Protein AF-A0A7R9M203-F1 (afdb_monomer_lite)

Structure (mmCIF, N/CA/C/O backbone):
data_AF-A0A7R9M203-F1
#
_entry.id   AF-A0A7R9M203-F1
#
loop_
_atom_site.group_PDB
_atom_site.id
_atom_site.type_symbol
_atom_site.label_atom_id
_atom_site.label_alt_id
_atom_site.label_comp_id
_atom_site.label_asym_id
_atom_site.label_entity_id
_atom_site.label_seq_id
_atom_site.pdbx_PDB_ins_code
_atom_site.Cartn_x
_atom_site.Cartn_y
_atom_site.Cartn_z
_atom_site.occupancy
_atom_site.B_iso_or_equiv
_atom_site.auth_seq_id
_atom_site.auth_comp_id
_atom_site.auth_asym_id
_atom_site.auth_atom_id
_atom_site.pdbx_PDB_model_num
ATOM 1 N N . ILE A 1 1 ? 17.043 3.754 7.822 1.00 23.72 1 ILE A N 1
ATOM 2 C CA . ILE A 1 1 ? 16.320 5.015 8.114 1.00 23.72 1 ILE A CA 1
ATOM 3 C C . ILE A 1 1 ? 15.146 5.115 7.144 1.00 23.72 1 ILE A C 1
ATOM 5 O O . ILE A 1 1 ? 15.308 4.831 5.965 1.00 23.72 1 ILE A O 1
ATOM 9 N N . LEU A 1 2 ? 13.946 5.385 7.666 1.00 30.62 2 LEU A N 1
ATOM 10 C CA . LEU A 1 2 ? 12.686 5.428 6.916 1.00 30.62 2 LEU A CA 1
ATOM 11 C C . LEU A 1 2 ? 12.660 6.551 5.861 1.00 30.62 2 LEU A C 1
ATOM 13 O O . LEU A 1 2 ? 13.148 7.643 6.131 1.00 30.62 2 LEU A O 1
ATOM 17 N N . ILE A 1 3 ? 11.986 6.314 4.723 1.00 24.67 3 ILE A N 1
ATOM 18 C CA . ILE A 1 3 ? 10.842 7.123 4.240 1.00 24.67 3 ILE A CA 1
ATOM 19 C C . ILE A 1 3 ? 10.083 6.374 3.125 1.00 24.67 3 ILE A C 1
ATOM 21 O O . ILE A 1 3 ? 10.642 5.907 2.134 1.00 24.67 3 ILE A O 1
ATOM 25 N N . SER A 1 4 ? 8.764 6.310 3.309 1.00 27.66 4 SER A N 1
ATOM 26 C CA . SER A 1 4 ? 7.733 5.759 2.428 1.00 27.66 4 SER A CA 1
ATOM 27 C C . SER A 1 4 ? 7.679 6.409 1.034 1.00 27.66 4 SER A C 1
ATOM 29 O O . SER A 1 4 ? 7.673 7.638 0.917 1.00 27.66 4 SER A O 1
ATOM 31 N N . LEU A 1 5 ? 7.484 5.606 -0.018 1.00 26.84 5 LEU A N 1
ATOM 32 C CA . LEU A 1 5 ? 7.068 6.072 -1.346 1.00 26.84 5 LEU A CA 1
ATOM 33 C C . LEU A 1 5 ? 5.585 5.769 -1.583 1.00 26.84 5 LEU A C 1
ATOM 35 O O . LEU A 1 5 ? 5.213 4.678 -2.013 1.00 26.84 5 LEU A O 1
ATOM 39 N N . TYR A 1 6 ? 4.753 6.786 -1.382 1.00 25.62 6 TYR A N 1
ATOM 40 C CA . TYR A 1 6 ? 3.415 6.859 -1.959 1.00 25.62 6 TYR A CA 1
ATOM 41 C C . TYR A 1 6 ? 3.518 6.766 -3.496 1.00 25.62 6 TYR A C 1
ATOM 43 O O . TYR A 1 6 ? 4.025 7.677 -4.157 1.00 25.62 6 TYR A O 1
ATOM 51 N N . LYS A 1 7 ? 3.074 5.643 -4.078 1.00 30.98 7 LYS A N 1
ATOM 52 C CA . LYS A 1 7 ? 2.936 5.455 -5.532 1.00 30.98 7 LYS A CA 1
ATOM 53 C C . LYS A 1 7 ? 1.605 6.053 -5.989 1.00 30.98 7 LYS A C 1
ATOM 55 O O . LYS A 1 7 ? 0.568 5.415 -5.857 1.00 30.98 7 LYS A O 1
ATOM 60 N N . PHE A 1 8 ? 1.635 7.250 -6.567 1.00 25.72 8 PHE A N 1
ATOM 61 C CA . PHE A 1 8 ? 0.515 7.740 -7.372 1.00 25.72 8 PHE A CA 1
ATOM 62 C C . PHE A 1 8 ? 0.547 7.030 -8.733 1.00 25.72 8 PHE A C 1
ATOM 64 O O . PHE A 1 8 ? 1.433 7.283 -9.550 1.00 25.72 8 PHE A O 1
ATOM 71 N N . PHE A 1 9 ? -0.388 6.107 -8.954 1.00 32.38 9 PHE A N 1
ATOM 72 C CA . PHE A 1 9 ? -0.642 5.498 -10.258 1.00 32.38 9 PHE A CA 1
ATOM 73 C C . PHE A 1 9 ? -1.684 6.338 -10.999 1.00 32.38 9 PHE A C 1
ATOM 75 O O . PHE A 1 9 ? -2.758 6.597 -10.465 1.00 32.38 9 PHE A O 1
ATOM 82 N N . ILE A 1 10 ? -1.384 6.745 -12.232 1.00 28.95 10 ILE A N 1
ATOM 83 C CA . ILE A 1 10 ? -2.422 7.147 -13.185 1.00 28.95 10 ILE A CA 1
ATOM 84 C C . ILE A 1 10 ? -2.834 5.853 -13.894 1.00 28.95 10 ILE A C 1
ATOM 86 O O . ILE A 1 10 ? -2.038 5.286 -14.638 1.00 28.95 10 ILE A O 1
ATOM 90 N N . ASP A 1 11 ? -4.028 5.342 -13.588 1.00 37.88 11 ASP A N 1
ATOM 91 C CA . ASP A 1 11 ? -4.618 4.179 -14.264 1.00 37.88 11 ASP A CA 1
ATOM 92 C C . ASP A 1 11 ? -5.010 4.580 -15.703 1.00 37.88 11 ASP A C 1
ATOM 94 O O . ASP A 1 11 ? -5.664 5.604 -15.903 1.00 37.88 11 ASP A O 1
ATOM 98 N N . ILE A 1 12 ? -4.587 3.805 -16.713 1.00 37.72 12 ILE A N 1
ATOM 99 C CA . ILE A 1 12 ? -4.854 4.073 -18.144 1.00 37.72 12 ILE A CA 1
ATOM 100 C C . ILE A 1 12 ? -6.283 3.630 -18.535 1.00 37.72 12 ILE A C 1
ATOM 102 O O . ILE A 1 12 ? -6.764 3.894 -19.640 1.00 37.72 12 ILE A O 1
ATOM 106 N N . LYS A 1 13 ? -7.013 2.962 -17.629 1.00 50.41 13 LYS A N 1
ATOM 107 C CA . LYS A 1 13 ? -8.418 2.589 -17.835 1.00 50.41 13 LYS A CA 1
ATOM 108 C C . LYS A 1 13 ? -9.319 3.827 -17.805 1.00 50.41 13 LYS A C 1
ATOM 110 O O . LYS A 1 13 ? -9.206 4.685 -16.935 1.00 50.41 13 LYS A O 1
ATOM 115 N N . HIS A 1 14 ? -10.273 3.888 -18.738 1.00 73.56 14 HIS A N 1
ATOM 116 C CA . HIS A 1 14 ? -11.258 4.971 -18.801 1.00 73.56 14 HIS A CA 1
ATOM 117 C C . HIS A 1 14 ? -11.980 5.126 -17.451 1.00 73.56 14 HIS A C 1
ATOM 119 O O . HIS A 1 14 ? -12.520 4.146 -16.932 1.00 73.56 14 HIS A O 1
ATOM 125 N N . ALA A 1 15 ? -12.028 6.349 -16.909 1.00 70.88 15 ALA A N 1
ATOM 126 C CA . ALA A 1 15 ? -12.481 6.631 -15.540 1.00 70.88 15 ALA A CA 1
ATOM 127 C C . ALA A 1 15 ? -13.856 6.021 -15.208 1.00 70.88 15 ALA A C 1
ATOM 129 O O . ALA A 1 15 ? -14.053 5.479 -14.127 1.00 70.88 15 ALA A O 1
ATOM 130 N N . VAL A 1 16 ? -14.779 6.022 -16.172 1.00 83.62 16 VAL A N 1
ATOM 131 C CA . VAL A 1 16 ? -16.100 5.373 -16.071 1.00 83.62 16 VAL A CA 1
ATOM 132 C C . VAL A 1 16 ? -16.005 3.881 -15.709 1.00 83.62 16 VAL A C 1
ATOM 134 O O . VAL A 1 16 ? -16.687 3.420 -14.799 1.00 83.62 16 VAL A O 1
ATOM 137 N N . ASN A 1 17 ? -15.134 3.122 -16.378 1.00 84.31 17 ASN A N 1
ATOM 138 C CA . ASN A 1 17 ? -14.970 1.689 -16.116 1.00 84.31 17 ASN A CA 1
ATOM 139 C C . ASN A 1 17 ? -14.269 1.442 -14.777 1.00 84.31 17 ASN A C 1
ATOM 141 O O . ASN A 1 17 ? -14.597 0.481 -14.083 1.00 84.31 17 ASN A O 1
ATOM 145 N N . ALA A 1 18 ? -13.328 2.315 -14.405 1.00 78.69 18 ALA A N 1
ATOM 146 C CA . ALA A 1 18 ? -12.680 2.263 -13.101 1.00 78.69 18 ALA A CA 1
ATOM 147 C C . ALA A 1 18 ? -13.690 2.509 -11.969 1.00 78.69 18 ALA A C 1
ATOM 149 O O . ALA A 1 18 ? -13.715 1.731 -11.023 1.00 78.69 18 ALA A O 1
ATOM 150 N N . LEU A 1 19 ? -14.574 3.506 -12.102 1.00 81.06 19 LEU A N 1
ATOM 151 C CA . LEU A 1 19 ? -15.639 3.785 -11.131 1.00 81.06 19 LEU A CA 1
ATOM 152 C C . LEU A 1 19 ? -16.568 2.581 -10.936 1.00 81.06 19 LEU A C 1
ATOM 154 O O . LEU A 1 19 ? -16.826 2.187 -9.802 1.00 81.06 19 LEU A O 1
ATOM 158 N N . ILE A 1 20 ? -17.021 1.954 -12.027 1.00 90.00 20 ILE A N 1
ATOM 159 C CA . ILE A 1 20 ? -17.878 0.760 -11.955 1.00 90.00 20 ILE A CA 1
ATOM 160 C C . ILE A 1 20 ? -17.141 -0.381 -11.256 1.00 90.00 20 ILE A C 1
ATOM 162 O O . ILE A 1 20 ? -17.664 -0.961 -10.306 1.00 90.00 20 ILE A O 1
ATOM 166 N N . ARG A 1 21 ? -15.919 -0.687 -11.704 1.00 90.81 21 ARG A N 1
ATOM 167 C CA . ARG A 1 21 ? -15.104 -1.772 -11.155 1.00 90.81 21 ARG A CA 1
ATOM 168 C C . ARG A 1 21 ? -14.856 -1.585 -9.660 1.00 90.81 21 ARG A C 1
ATOM 170 O O . ARG A 1 21 ? -15.206 -2.469 -8.889 1.00 90.81 21 ARG A O 1
ATOM 177 N N . LEU A 1 22 ? -14.329 -0.427 -9.266 1.00 77.88 22 LEU A N 1
ATOM 178 C CA . LEU A 1 22 ? -14.009 -0.128 -7.872 1.00 77.88 22 LEU A CA 1
ATOM 179 C C . LEU A 1 22 ? -15.266 -0.167 -6.999 1.00 77.88 22 LEU A C 1
ATOM 181 O O . LEU A 1 22 ? -15.237 -0.781 -5.940 1.00 77.88 22 LEU A O 1
ATOM 185 N N . SER A 1 23 ? -16.393 0.387 -7.468 1.00 85.50 23 SER A N 1
ATOM 186 C CA . SER A 1 23 ? -17.657 0.309 -6.719 1.00 85.50 23 SER A CA 1
ATOM 187 C C . SER A 1 23 ? -18.109 -1.137 -6.470 1.00 85.50 23 SER A C 1
ATOM 189 O O . SER A 1 23 ? -18.656 -1.437 -5.416 1.00 85.50 23 SER A O 1
ATOM 191 N N . ARG A 1 24 ? -17.859 -2.060 -7.409 1.00 89.12 24 ARG A N 1
ATOM 192 C CA . ARG A 1 24 ? -18.205 -3.482 -7.255 1.00 89.12 24 ARG A CA 1
ATOM 193 C C . ARG A 1 24 ? -17.231 -4.239 -6.362 1.00 89.12 24 ARG A C 1
ATOM 195 O O . ARG A 1 24 ? -17.665 -5.122 -5.633 1.00 89.12 24 ARG A O 1
ATOM 202 N N . GLU A 1 25 ? -15.941 -3.932 -6.471 1.00 86.38 25 GLU A N 1
ATOM 203 C CA . GLU A 1 25 ? -14.878 -4.545 -5.665 1.00 86.38 25 GLU A CA 1
ATOM 204 C C . GLU A 1 25 ? -14.985 -4.117 -4.192 1.00 86.38 25 GLU A C 1
ATOM 206 O O . GLU A 1 25 ? -14.720 -4.919 -3.300 1.00 86.38 25 GLU A O 1
ATOM 211 N N . HIS A 1 26 ? -15.443 -2.885 -3.939 1.00 79.56 26 HIS A N 1
ATOM 212 C CA . HIS A 1 26 ? -15.510 -2.280 -2.607 1.00 79.56 26 HIS A CA 1
ATOM 213 C C . HIS A 1 26 ? -16.897 -1.672 -2.319 1.00 79.56 26 HIS A C 1
ATOM 215 O O . HIS A 1 26 ? -17.033 -0.450 -2.162 1.00 79.56 26 HIS A O 1
ATOM 221 N N . PRO A 1 27 ? -17.960 -2.495 -2.265 1.00 87.50 27 PRO A N 1
ATOM 222 C CA . PRO A 1 27 ? -19.310 -1.998 -2.050 1.00 87.50 27 PRO A CA 1
ATOM 223 C C . PRO A 1 27 ? -19.429 -1.336 -0.672 1.00 87.50 27 PRO A C 1
ATOM 225 O O . PRO A 1 27 ? -19.021 -1.893 0.344 1.00 87.50 27 PRO A O 1
ATOM 228 N N . LYS A 1 28 ? -20.019 -0.140 -0.655 1.00 85.38 28 LYS A N 1
ATOM 229 C CA . LYS A 1 28 ? -20.232 0.744 0.501 1.00 85.38 28 LYS A CA 1
ATOM 230 C C . LYS A 1 28 ? -18.959 1.178 1.241 1.00 85.38 28 LYS A C 1
ATOM 232 O O . LYS A 1 28 ? -19.062 1.634 2.370 1.00 85.38 28 LYS A O 1
ATOM 237 N N . GLN A 1 29 ? -17.793 1.097 0.598 1.00 73.50 29 GLN A N 1
ATOM 238 C CA . GLN A 1 29 ? -16.505 1.533 1.168 1.00 73.50 29 GLN A CA 1
ATOM 239 C C . GLN A 1 29 ? -15.868 2.702 0.400 1.00 73.50 29 GLN A C 1
ATOM 241 O O . GLN A 1 29 ? -14.793 3.173 0.759 1.00 73.50 29 GLN A O 1
ATOM 246 N N . ILE A 1 30 ? -16.487 3.146 -0.700 1.00 75.75 30 ILE A N 1
ATOM 247 C CA . ILE A 1 30 ? -15.946 4.215 -1.543 1.00 75.75 30 ILE A CA 1
ATOM 248 C C . ILE A 1 30 ? -16.775 5.481 -1.372 1.00 75.75 30 ILE A C 1
ATOM 250 O O . ILE A 1 30 ? -17.914 5.558 -1.845 1.00 75.75 30 ILE A O 1
ATOM 254 N N . THR A 1 31 ? -16.146 6.496 -0.787 1.00 78.00 31 THR A N 1
ATOM 255 C CA . THR A 1 31 ? -16.559 7.893 -0.905 1.00 78.00 31 THR A CA 1
ATOM 256 C C . THR A 1 31 ? -15.978 8.494 -2.186 1.00 78.00 31 THR A C 1
ATOM 258 O O . THR A 1 31 ? -14.766 8.475 -2.407 1.00 78.00 31 THR A O 1
ATOM 261 N N . LEU A 1 32 ? -16.838 9.028 -3.056 1.00 79.06 32 LEU A N 1
ATOM 262 C CA . LEU A 1 32 ? -16.419 9.598 -4.336 1.00 79.06 32 LEU A CA 1
ATOM 263 C C . LEU A 1 32 ? -16.393 11.130 -4.292 1.00 79.06 32 LEU A C 1
ATOM 265 O O . LEU A 1 32 ? -17.433 11.760 -4.108 1.00 79.06 32 LEU A O 1
ATOM 269 N N . PHE A 1 33 ? -15.222 11.720 -4.553 1.00 75.62 33 PHE A N 1
ATOM 270 C CA . PHE A 1 33 ? -15.071 13.162 -4.756 1.00 75.62 33 PHE A CA 1
ATOM 271 C C . PHE A 1 33 ? -15.220 13.539 -6.225 1.00 75.62 33 PHE A C 1
ATOM 273 O O . PHE A 1 33 ? -14.408 13.153 -7.069 1.00 75.62 33 PHE A O 1
ATOM 280 N N . ALA A 1 34 ? -16.224 14.350 -6.529 1.00 81.62 34 ALA A N 1
ATOM 281 C CA . ALA A 1 34 ? -16.427 14.902 -7.856 1.00 81.62 34 ALA A CA 1
ATOM 282 C C . ALA A 1 34 ? -16.017 16.382 -7.887 1.00 81.62 34 ALA A C 1
ATOM 284 O O . ALA A 1 34 ? -16.813 17.275 -7.605 1.00 81.62 34 ALA A O 1
ATOM 285 N N . LEU A 1 35 ? -14.742 16.618 -8.210 1.00 78.06 35 LEU A N 1
ATOM 286 C CA . LEU A 1 35 ? -14.141 17.960 -8.305 1.00 78.06 35 LEU A CA 1
ATOM 287 C C . LEU A 1 35 ? -14.354 18.615 -9.683 1.00 78.06 35 LEU A C 1
ATOM 289 O O . LEU A 1 35 ? -14.129 19.807 -9.846 1.00 78.06 35 LEU A O 1
ATOM 293 N N . GLY A 1 36 ? -14.793 17.832 -10.672 1.00 76.12 36 GLY A N 1
ATOM 294 C CA . GLY A 1 36 ? -15.124 18.286 -12.023 1.00 76.12 36 GLY A CA 1
ATOM 295 C C . GLY A 1 36 ? -16.567 17.941 -12.416 1.00 76.12 36 GLY A C 1
ATOM 296 O O . GLY A 1 36 ? -17.318 17.411 -11.591 1.00 76.12 36 GLY A O 1
ATOM 297 N N . PRO A 1 37 ? -16.960 18.175 -13.683 1.00 82.88 37 PRO A N 1
ATOM 298 C CA . PRO A 1 37 ? -18.304 17.863 -14.169 1.00 82.88 37 PRO A CA 1
ATOM 299 C C . PRO A 1 37 ? -18.693 16.397 -13.931 1.00 82.88 37 PRO A C 1
ATOM 301 O O . PRO A 1 37 ? -17.876 15.483 -14.079 1.00 82.88 37 PRO A O 1
ATOM 304 N N . LEU A 1 38 ? -19.967 16.148 -13.606 1.00 89.19 38 LEU A N 1
ATOM 305 C CA . LEU A 1 38 ? -20.453 14.823 -13.182 1.00 89.19 38 LEU A CA 1
ATOM 306 C C . LEU A 1 38 ? -20.591 13.799 -14.329 1.00 89.19 38 LEU A C 1
ATOM 308 O O . LEU A 1 38 ? -21.126 12.707 -14.124 1.00 89.19 38 LEU A O 1
ATOM 312 N N . THR A 1 39 ? -20.089 14.113 -15.526 1.00 88.12 39 THR A N 1
ATOM 313 C CA . THR A 1 39 ? -20.202 13.313 -16.756 1.00 88.12 39 THR A CA 1
ATOM 314 C C . THR A 1 39 ? -19.769 11.861 -16.559 1.00 88.12 39 THR A C 1
ATOM 316 O O . THR A 1 39 ? -20.500 10.938 -16.916 1.00 88.12 39 THR A O 1
ATOM 319 N N . ASN A 1 40 ? -18.609 11.631 -15.933 1.00 88.75 40 ASN A N 1
ATOM 320 C CA . ASN A 1 40 ? -18.103 10.274 -15.698 1.00 88.75 40 ASN A CA 1
ATOM 321 C C . ASN A 1 40 ? -19.020 9.460 -14.773 1.00 88.75 40 ASN A C 1
ATOM 323 O O . ASN A 1 40 ? -19.171 8.257 -14.966 1.00 88.75 40 ASN A O 1
ATOM 327 N N . ILE A 1 41 ? -19.654 10.109 -13.795 1.00 93.12 41 ILE A N 1
ATOM 328 C CA . ILE A 1 41 ? -20.543 9.458 -12.825 1.00 93.12 41 ILE A CA 1
ATOM 329 C C . ILE A 1 41 ? -21.881 9.128 -13.484 1.00 93.12 41 ILE A C 1
ATOM 331 O O . ILE A 1 41 ? -22.381 8.015 -13.339 1.00 93.12 41 ILE A O 1
ATOM 335 N N . ALA A 1 42 ? -22.431 10.059 -14.268 1.00 91.50 42 ALA A N 1
ATOM 336 C CA . ALA A 1 42 ? -23.654 9.831 -15.031 1.00 91.50 42 ALA A CA 1
ATOM 337 C C . ALA A 1 42 ? -23.490 8.683 -16.042 1.00 91.50 42 ALA A C 1
ATOM 339 O O . ALA A 1 42 ? -24.347 7.802 -16.123 1.00 91.50 42 ALA A O 1
ATOM 340 N N . LEU A 1 43 ? -22.366 8.647 -16.767 1.00 88.62 43 LEU A N 1
ATOM 341 C CA . LEU A 1 43 ? -22.045 7.559 -17.694 1.00 88.62 43 LEU A CA 1
ATOM 342 C C . LEU A 1 43 ? -21.829 6.228 -16.965 1.00 88.62 43 LEU A C 1
ATOM 344 O O . LEU A 1 43 ? -22.328 5.201 -17.421 1.00 88.62 43 LEU A O 1
ATOM 348 N N . ALA A 1 44 ? -21.136 6.237 -15.822 1.00 93.25 44 ALA A N 1
ATOM 349 C CA . ALA A 1 44 ? -20.927 5.035 -15.017 1.00 93.25 44 ALA A CA 1
ATOM 350 C C . ALA A 1 44 ? -22.251 4.461 -14.508 1.00 93.25 44 ALA A C 1
ATOM 352 O O . ALA A 1 44 ? -22.462 3.257 -14.610 1.00 93.25 44 ALA A O 1
ATOM 353 N N . TYR A 1 45 ? -23.174 5.313 -14.057 1.00 93.19 45 TYR A N 1
ATOM 354 C CA . TYR A 1 45 ? -24.513 4.888 -13.656 1.00 93.19 45 TYR A CA 1
ATOM 355 C C . TYR A 1 45 ? -25.333 4.337 -14.831 1.00 93.19 45 TYR A C 1
ATOM 357 O O . TYR A 1 45 ? -26.087 3.379 -14.677 1.00 93.19 45 TYR A O 1
ATOM 365 N N . HIS A 1 46 ? -25.189 4.918 -16.023 1.00 91.94 46 HIS A N 1
ATOM 366 C CA . HIS A 1 46 ? -25.897 4.430 -17.205 1.00 91.94 46 HIS A CA 1
ATOM 367 C C . HIS A 1 46 ? -25.413 3.039 -17.642 1.00 91.94 46 HIS A C 1
ATOM 369 O O . HIS A 1 46 ? -26.212 2.220 -18.095 1.00 91.94 46 HIS A O 1
ATOM 375 N N . LEU A 1 47 ? -24.114 2.767 -17.490 1.00 91.56 47 LEU A N 1
ATOM 376 C CA . LEU A 1 47 ? -23.520 1.458 -17.763 1.00 91.56 47 LEU A CA 1
ATOM 377 C C . LEU A 1 47 ? -23.742 0.453 -16.620 1.00 91.56 47 LEU A C 1
ATOM 379 O O . LEU A 1 47 ? -23.827 -0.747 -16.876 1.00 91.56 47 LEU A O 1
ATOM 383 N N . ASP A 1 48 ? -23.856 0.926 -15.378 1.00 94.19 48 ASP A N 1
ATOM 384 C CA . ASP A 1 48 ? -24.176 0.120 -14.202 1.00 94.19 48 ASP A CA 1
ATOM 385 C C . ASP A 1 48 ? -25.113 0.863 -13.238 1.00 94.19 48 ASP A C 1
ATOM 387 O O . ASP A 1 48 ? -24.697 1.690 -12.421 1.00 94.19 48 ASP A O 1
ATOM 391 N N . ASN A 1 49 ? -26.397 0.502 -13.276 1.00 91.94 49 ASN A N 1
ATOM 392 C CA . ASN A 1 49 ? -27.424 1.120 -12.438 1.00 91.94 49 ASN A CA 1
ATOM 393 C C . ASN A 1 49 ? -27.289 0.808 -10.934 1.00 91.94 49 ASN A C 1
ATOM 395 O O . ASN A 1 49 ? -28.034 1.385 -10.133 1.00 91.94 49 ASN A O 1
ATOM 399 N N . LYS A 1 50 ? -26.349 -0.071 -10.548 1.00 92.81 50 LYS A N 1
ATOM 400 C CA . LYS A 1 50 ? -25.988 -0.349 -9.153 1.00 92.81 50 LYS A CA 1
ATOM 401 C C . LYS A 1 50 ? -24.888 0.561 -8.612 1.00 92.81 50 LYS A C 1
ATOM 403 O O . LYS A 1 50 ? -24.575 0.463 -7.431 1.00 92.81 50 LYS A O 1
ATOM 408 N N . LEU A 1 51 ? -24.319 1.460 -9.423 1.00 93.88 51 LEU A N 1
ATOM 409 C CA . LEU A 1 51 ? -23.228 2.344 -8.993 1.00 93.88 51 LEU A CA 1
ATOM 410 C C . LEU A 1 51 ? -23.542 3.049 -7.663 1.00 93.88 51 LEU A C 1
ATOM 412 O O . LEU A 1 51 ? -22.761 2.966 -6.724 1.00 93.88 51 LEU A O 1
ATOM 416 N N . PHE A 1 52 ? -24.704 3.697 -7.550 1.00 94.38 52 PHE A N 1
ATOM 417 C CA . PHE A 1 52 ? -25.082 4.410 -6.322 1.00 94.38 52 PHE A CA 1
ATOM 418 C C . PHE A 1 52 ? -25.432 3.472 -5.164 1.00 94.38 52 PHE A C 1
ATOM 420 O O . PHE A 1 52 ? -25.216 3.822 -4.008 1.00 94.38 52 PHE A O 1
ATOM 427 N N . ASP A 1 53 ? -25.920 2.266 -5.454 1.00 93.44 53 ASP A N 1
ATOM 428 C CA . ASP A 1 53 ? -26.135 1.247 -4.425 1.00 93.44 53 ASP A CA 1
ATOM 429 C C . ASP A 1 53 ? -24.796 0.788 -3.825 1.00 93.44 53 ASP A C 1
ATOM 431 O O . ASP A 1 53 ? -24.735 0.432 -2.654 1.00 93.44 53 ASP A O 1
ATOM 435 N N . ASN A 1 54 ? -23.712 0.872 -4.595 1.00 91.38 54 ASN A N 1
ATOM 436 C CA . ASN A 1 54 ? -22.379 0.446 -4.193 1.00 91.38 54 ASN A CA 1
ATOM 437 C C . ASN A 1 54 ? -21.504 1.562 -3.603 1.00 91.38 54 ASN A C 1
ATOM 439 O O . ASN A 1 54 ? -20.531 1.256 -2.927 1.00 91.38 54 ASN A O 1
ATOM 443 N N . LEU A 1 55 ? -21.796 2.839 -3.844 1.00 85.00 55 LEU A N 1
ATOM 444 C CA . LEU A 1 55 ? -21.021 3.935 -3.252 1.00 85.00 55 LEU A CA 1
ATOM 445 C C . LEU A 1 55 ? -21.455 4.196 -1.803 1.00 85.00 55 LEU A C 1
ATOM 447 O O . LEU A 1 55 ? -22.633 4.060 -1.458 1.00 85.00 55 LEU A O 1
ATOM 451 N N . GLU A 1 56 ? -20.489 4.550 -0.957 1.00 83.62 56 GLU A N 1
ATOM 452 C CA . GLU A 1 56 ? -20.734 4.949 0.431 1.00 83.62 56 GLU A CA 1
ATOM 453 C C . GLU A 1 56 ? -21.419 6.316 0.481 1.00 83.62 56 GLU A C 1
ATOM 455 O O . GLU A 1 56 ? -22.472 6.443 1.095 1.00 83.62 56 GLU A O 1
ATOM 460 N N . GLN A 1 57 ? -20.841 7.306 -0.207 1.00 82.38 57 GLN A N 1
ATOM 461 C CA . GLN A 1 57 ? -21.361 8.664 -0.374 1.00 82.38 57 GLN A CA 1
ATOM 462 C C . GLN A 1 57 ? -20.687 9.354 -1.571 1.00 82.38 57 GLN A C 1
ATOM 464 O O . GLN A 1 57 ? -19.659 8.898 -2.087 1.00 82.38 57 GLN A O 1
ATOM 469 N N . ILE A 1 58 ? -21.251 10.478 -2.010 1.00 83.44 58 ILE A N 1
ATOM 470 C CA . ILE A 1 58 ? -20.649 11.352 -3.019 1.00 83.44 58 ILE A CA 1
ATOM 471 C C . ILE A 1 58 ? -20.547 12.767 -2.455 1.00 83.44 58 ILE A C 1
ATOM 473 O O . ILE A 1 58 ? -21.545 13.344 -2.022 1.00 83.44 58 ILE A O 1
ATOM 477 N N . VAL A 1 59 ? -19.348 13.340 -2.527 1.00 79.75 59 VAL A N 1
ATOM 478 C CA . VAL A 1 59 ? -19.092 14.757 -2.249 1.00 79.75 59 VAL A CA 1
ATOM 479 C C . VAL A 1 59 ? -18.738 15.421 -3.569 1.00 79.75 59 VAL A C 1
ATOM 481 O O . VAL A 1 59 ? -17.814 14.981 -4.254 1.00 79.75 59 VAL A O 1
ATOM 484 N N . PHE A 1 60 ? -19.464 16.461 -3.966 1.00 80.12 60 PHE A N 1
ATOM 485 C CA . PHE A 1 60 ? -19.199 17.143 -5.230 1.00 80.12 60 PHE A CA 1
ATOM 486 C C . PHE A 1 60 ? -19.060 18.650 -5.053 1.00 80.12 60 PHE A C 1
ATOM 488 O O . PHE A 1 60 ? -19.788 19.270 -4.278 1.00 80.12 60 PHE A O 1
ATOM 495 N N . MET A 1 61 ? -18.131 19.230 -5.809 1.00 81.88 61 MET A N 1
ATOM 496 C CA . MET A 1 61 ? -17.960 20.672 -5.909 1.00 81.88 61 MET A CA 1
ATOM 497 C C . MET A 1 61 ? -18.909 21.198 -6.982 1.00 81.88 61 MET A C 1
ATOM 499 O O . MET A 1 61 ? -18.728 20.897 -8.167 1.00 81.88 61 MET A O 1
ATOM 503 N N . GLY A 1 62 ? -19.922 21.962 -6.580 1.00 77.88 62 GLY A N 1
ATOM 504 C CA . GLY A 1 62 ? -20.824 22.571 -7.545 1.00 77.88 62 GLY A CA 1
ATOM 505 C C . GLY A 1 62 ? -22.102 23.173 -6.977 1.00 77.88 62 GLY A C 1
ATOM 506 O O . GLY A 1 62 ? -22.618 22.772 -5.934 1.00 77.88 62 GLY A O 1
ATOM 507 N N . GLY A 1 63 ? -22.643 24.115 -7.746 1.00 79.12 63 GLY A N 1
ATOM 508 C CA . GLY A 1 63 ? -23.878 24.834 -7.447 1.00 79.12 63 GLY A CA 1
ATOM 509 C C . GLY A 1 63 ? -23.680 26.139 -6.683 1.00 79.12 63 GLY A C 1
ATOM 510 O O . GLY A 1 63 ? -22.593 26.449 -6.196 1.00 79.12 63 GLY A O 1
ATOM 511 N N . THR A 1 64 ? -24.769 26.902 -6.615 1.00 77.44 64 THR A N 1
ATOM 512 C CA . THR A 1 64 ? -24.861 28.193 -5.927 1.00 77.44 64 THR A CA 1
ATOM 513 C C . THR A 1 64 ? -26.150 28.227 -5.110 1.00 77.44 64 THR A C 1
ATOM 515 O O . THR A 1 64 ? -27.221 27.921 -5.635 1.00 77.44 64 THR A O 1
ATOM 518 N N . LEU A 1 65 ? -26.065 28.574 -3.832 1.00 70.88 65 LEU A N 1
ATOM 519 C CA . LEU A 1 65 ? -27.209 28.722 -2.934 1.00 70.88 65 LEU A CA 1
ATOM 520 C C . LEU A 1 65 ? -27.795 30.137 -2.975 1.00 70.88 65 LEU A C 1
ATOM 522 O O . LEU A 1 65 ? -28.982 30.289 -3.256 1.00 70.88 65 LEU A O 1
ATOM 526 N N . ASP A 1 66 ? -27.006 31.161 -2.655 1.00 63.91 66 ASP A N 1
ATOM 527 C CA . ASP A 1 66 ? -27.470 32.534 -2.373 1.00 63.91 66 ASP A CA 1
ATOM 528 C C . ASP A 1 66 ? -26.689 33.610 -3.145 1.00 63.91 66 ASP A C 1
ATOM 530 O O . ASP A 1 66 ? -26.947 34.806 -2.977 1.00 63.91 66 ASP A O 1
ATOM 534 N N . PHE A 1 67 ? -25.743 33.205 -3.995 1.00 58.12 67 PHE A N 1
ATOM 535 C CA . PHE A 1 67 ? -24.805 34.108 -4.652 1.00 58.12 67 PHE A CA 1
ATOM 536 C C . PHE A 1 67 ? -24.721 33.899 -6.167 1.00 58.12 67 PHE A C 1
ATOM 538 O O . PHE A 1 67 ? -25.437 33.086 -6.750 1.00 58.12 67 PHE A O 1
ATOM 545 N N . ASN A 1 68 ? -23.857 34.685 -6.814 1.00 69.19 68 ASN A N 1
ATOM 546 C CA . ASN A 1 68 ? -23.657 34.618 -8.256 1.00 69.19 68 ASN A CA 1
ATOM 547 C C . ASN A 1 68 ? -22.829 33.389 -8.646 1.00 69.19 68 ASN A C 1
ATOM 549 O O . ASN A 1 68 ? -21.825 33.076 -8.008 1.00 69.19 68 ASN A O 1
ATOM 553 N N . GLY A 1 69 ? -23.200 32.758 -9.757 1.00 70.75 69 GLY A N 1
ATOM 554 C CA . GLY A 1 69 ? -22.345 31.781 -10.423 1.00 70.75 69 GLY A CA 1
ATOM 555 C C . GLY A 1 69 ? -21.041 32.389 -10.955 1.00 70.75 69 GLY A C 1
ATOM 556 O O . GLY A 1 69 ? -20.939 33.592 -11.207 1.00 70.75 69 GLY A O 1
ATOM 557 N N . ASN A 1 70 ? -20.029 31.541 -11.154 1.00 76.38 70 ASN A N 1
ATOM 558 C CA . ASN A 1 70 ? -18.735 31.935 -11.725 1.00 76.38 70 ASN A CA 1
ATOM 559 C C . ASN A 1 70 ? -18.688 31.869 -13.262 1.00 76.38 70 ASN A C 1
ATOM 561 O O . ASN A 1 70 ? -17.747 32.402 -13.851 1.00 76.38 70 ASN A O 1
ATOM 565 N N . MET A 1 71 ? -19.678 31.249 -13.916 1.00 76.31 71 MET A N 1
ATOM 566 C CA . MET A 1 71 ? -19.811 31.243 -15.382 1.00 76.31 71 MET A CA 1
ATOM 567 C C . MET A 1 71 ? -20.786 32.306 -15.889 1.00 76.31 71 MET A C 1
ATOM 569 O O . MET A 1 71 ? -20.510 32.999 -16.867 1.00 76.31 71 MET A O 1
ATOM 573 N N . ASP A 1 72 ? -21.928 32.432 -15.224 1.00 71.62 72 ASP A N 1
ATOM 574 C CA . ASP A 1 72 ? -22.932 33.473 -15.435 1.00 71.62 72 ASP A CA 1
ATOM 575 C C . ASP A 1 72 ? -23.731 33.661 -14.122 1.00 71.62 72 ASP A C 1
ATOM 577 O O . ASP A 1 72 ? -23.395 33.002 -13.136 1.00 71.62 72 ASP A O 1
ATOM 581 N N . PRO A 1 73 ? -24.745 34.548 -14.040 1.00 72.94 73 PRO A N 1
ATOM 582 C CA . PRO A 1 73 ? -25.345 34.936 -12.762 1.00 72.94 73 PRO A CA 1
ATOM 583 C C . PRO A 1 73 ? -25.831 33.797 -11.860 1.00 72.94 73 PRO A C 1
ATOM 585 O O . PRO A 1 73 ? -25.900 34.009 -10.657 1.00 72.94 73 PRO A O 1
ATOM 588 N N . VAL A 1 74 ? -26.162 32.616 -12.396 1.00 72.00 74 VAL A N 1
ATOM 589 C CA . VAL A 1 74 ? -26.737 31.506 -11.606 1.00 72.00 74 VAL A CA 1
ATOM 590 C C . VAL A 1 74 ? -25.997 30.176 -11.770 1.00 72.00 74 VAL A C 1
ATOM 592 O O . VAL A 1 74 ? -26.418 29.163 -11.215 1.00 72.00 74 VAL A O 1
ATOM 595 N N . LYS A 1 75 ? -24.923 30.137 -12.568 1.00 77.44 75 LYS A N 1
ATOM 596 C CA . LYS A 1 75 ? -24.261 28.881 -12.940 1.00 77.44 75 LYS A CA 1
ATOM 597 C C . LYS A 1 75 ? -22.870 28.768 -12.360 1.00 77.44 75 LYS A C 1
ATOM 599 O O . LYS A 1 75 ? -21.978 29.567 -12.653 1.00 77.44 75 LYS A O 1
ATOM 604 N N . GLU A 1 76 ? -22.686 27.699 -11.605 1.00 87.06 76 GLU A N 1
ATOM 605 C CA . GLU A 1 76 ? -21.375 27.206 -11.222 1.00 87.06 76 GLU A CA 1
ATOM 606 C C . GLU A 1 76 ? -20.767 26.385 -12.380 1.00 87.06 76 GLU A C 1
ATOM 608 O O . GLU A 1 76 ? -21.472 25.673 -13.096 1.00 87.06 76 GLU A O 1
ATOM 613 N N . PHE A 1 77 ? -19.459 26.529 -12.589 1.00 80.75 77 PHE A N 1
ATOM 614 C CA . PHE A 1 77 ? -18.671 25.977 -13.690 1.00 80.75 77 PHE A CA 1
ATOM 615 C C . PHE A 1 77 ? -18.850 24.472 -13.936 1.00 80.75 77 PHE A C 1
ATOM 617 O O . PHE A 1 77 ? -19.076 24.073 -15.086 1.00 80.75 77 PHE A O 1
ATOM 624 N N . ASN A 1 78 ? -18.758 23.631 -12.903 1.00 81.69 78 ASN A N 1
ATOM 625 C CA . ASN A 1 78 ? -18.858 22.178 -13.055 1.00 81.69 78 ASN A CA 1
ATOM 626 C C . ASN A 1 78 ? -20.259 21.749 -13.496 1.00 81.69 78 ASN A C 1
ATOM 628 O O . ASN A 1 78 ? -20.394 20.885 -14.366 1.00 81.69 78 ASN A O 1
ATOM 632 N N . ILE A 1 79 ? -21.299 22.386 -12.953 1.00 84.25 79 ILE A N 1
ATOM 633 C CA . ILE A 1 79 ? -22.689 22.118 -13.346 1.00 84.25 79 ILE A CA 1
ATOM 634 C C . ILE A 1 79 ? -23.001 22.700 -14.730 1.00 84.25 79 ILE A C 1
ATOM 636 O O . ILE A 1 79 ? -23.652 22.044 -15.541 1.00 84.25 79 ILE A O 1
ATOM 640 N N . ALA A 1 80 ? -22.499 23.896 -15.044 1.00 82.62 80 ALA A N 1
ATOM 641 C CA . ALA A 1 80 ? -22.675 24.531 -16.351 1.00 82.62 80 ALA A CA 1
ATOM 642 C C . ALA A 1 80 ? -22.069 23.704 -17.491 1.00 82.62 80 ALA A C 1
ATOM 644 O O . ALA A 1 80 ? -22.601 23.687 -18.602 1.00 82.62 80 ALA A O 1
ATOM 645 N N . SER A 1 81 ? -20.947 23.040 -17.206 1.00 84.38 81 SER A N 1
ATOM 646 C CA . SER A 1 81 ? -20.220 22.221 -18.173 1.00 84.38 81 SER A CA 1
ATOM 647 C C . SER A 1 81 ? -20.997 20.968 -18.588 1.00 84.38 81 SER A C 1
ATOM 649 O O . SER A 1 81 ? -20.868 20.546 -19.735 1.00 84.38 81 SER A O 1
ATOM 651 N N . ASP A 1 82 ? -21.808 20.388 -17.692 1.00 87.50 82 ASP A N 1
ATOM 652 C CA . ASP A 1 82 ? -22.662 19.229 -17.993 1.00 87.50 82 ASP A CA 1
ATOM 653 C C . ASP A 1 82 ? -2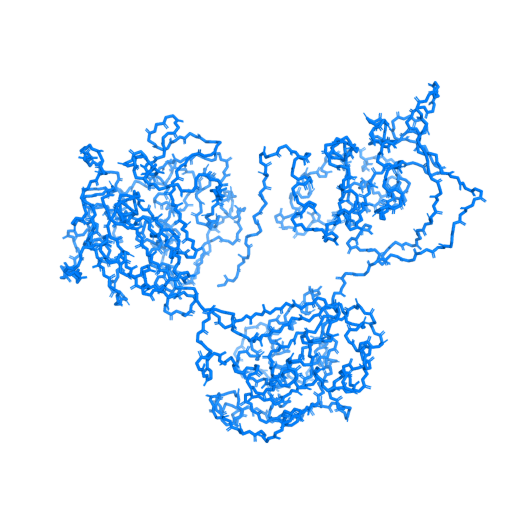3.894 19.154 -17.066 1.00 87.50 82 ASP A C 1
ATOM 655 O O . ASP A 1 82 ? -23.951 18.401 -16.083 1.00 87.50 82 ASP A O 1
ATOM 659 N N . ALA A 1 83 ? -24.904 19.966 -17.385 1.00 86.56 83 ALA A N 1
ATOM 660 C CA . ALA A 1 83 ? -26.135 20.059 -16.604 1.00 86.56 83 ALA A CA 1
ATOM 661 C C . ALA A 1 83 ? -26.950 18.754 -16.662 1.00 86.56 83 ALA A C 1
ATOM 663 O O . ALA A 1 83 ? -27.555 18.343 -15.668 1.00 86.56 83 ALA A O 1
ATOM 664 N N . GLU A 1 84 ? -26.946 18.073 -17.810 1.00 91.62 84 GLU A N 1
ATOM 665 C CA . GLU A 1 84 ? -27.589 16.775 -18.006 1.00 91.62 84 GLU A CA 1
ATOM 666 C C . GLU A 1 84 ? -27.005 15.701 -17.089 1.00 91.62 84 GLU A C 1
ATOM 668 O O . GLU A 1 84 ? -27.763 14.980 -16.435 1.00 91.62 84 GLU A O 1
ATOM 673 N N . ALA A 1 85 ? -25.676 15.601 -16.999 1.00 89.81 85 ALA A N 1
ATOM 674 C CA . ALA A 1 85 ? -25.038 14.655 -16.095 1.00 89.81 85 ALA A CA 1
ATOM 675 C C . ALA A 1 85 ? -25.405 14.943 -14.639 1.00 89.81 85 ALA A C 1
ATOM 677 O O . ALA A 1 85 ? -25.729 14.017 -13.894 1.00 89.81 85 ALA A O 1
ATOM 678 N N . CYS A 1 86 ? -25.432 16.218 -14.242 1.00 88.38 86 CYS A N 1
ATOM 679 C CA . CYS A 1 86 ? -25.854 16.595 -12.898 1.00 88.38 86 CYS A CA 1
ATOM 680 C C . CYS A 1 86 ? -27.311 16.198 -12.617 1.00 88.38 86 CYS A C 1
ATOM 682 O O . CYS A 1 86 ? -27.603 15.596 -11.580 1.00 88.38 86 CYS A O 1
ATOM 684 N N . HIS A 1 87 ? -28.216 16.424 -13.575 1.00 90.50 87 HIS A N 1
ATOM 685 C CA . HIS A 1 87 ? -29.605 15.979 -13.477 1.00 90.50 87 HIS A CA 1
ATOM 686 C C . HIS A 1 87 ? -29.723 14.453 -13.333 1.00 90.50 87 HIS A C 1
ATOM 688 O O . HIS A 1 87 ? -30.485 13.978 -12.487 1.00 90.50 87 HIS A O 1
ATOM 694 N N . ILE A 1 88 ? -28.966 13.682 -14.123 1.00 89.62 88 ILE A N 1
ATOM 695 C CA . ILE A 1 88 ? -28.950 12.214 -14.055 1.00 89.62 88 ILE A CA 1
ATOM 696 C C . ILE A 1 88 ? -28.487 11.751 -12.673 1.00 89.62 88 ILE A C 1
ATOM 698 O O . ILE A 1 88 ? -29.159 10.920 -12.063 1.00 89.62 88 ILE A O 1
ATOM 702 N N . VAL A 1 89 ? -27.379 12.290 -12.162 1.00 90.38 89 VAL A N 1
ATOM 703 C CA . VAL A 1 89 ? -26.834 11.878 -10.862 1.00 90.38 89 VAL A CA 1
ATOM 704 C C . VAL A 1 89 ? -27.807 12.217 -9.733 1.00 90.38 89 VAL A C 1
ATOM 706 O O . VAL A 1 89 ? -28.203 11.319 -8.992 1.00 90.38 89 VAL A O 1
ATOM 709 N N . LEU A 1 90 ? -28.282 13.463 -9.641 1.00 86.38 90 LEU A N 1
ATOM 710 C CA . LEU A 1 90 ? -29.183 13.889 -8.563 1.00 86.38 90 LEU A CA 1
ATOM 711 C C . LEU A 1 90 ? -30.519 13.137 -8.571 1.00 86.38 90 LEU A C 1
ATOM 713 O O . LEU A 1 90 ? -31.031 12.768 -7.513 1.00 86.38 90 LEU A O 1
ATOM 717 N N . SER A 1 91 ? -31.072 12.864 -9.755 1.00 86.81 91 SER A N 1
ATOM 718 C CA . SER A 1 91 ? -32.358 12.164 -9.877 1.00 86.81 91 SER A CA 1
ATOM 719 C C . SER A 1 91 ? -32.276 10.688 -9.485 1.00 86.81 91 SER A C 1
ATOM 721 O O . SER A 1 91 ? -33.293 10.106 -9.117 1.00 86.81 91 SER A O 1
ATOM 723 N N . ASN A 1 92 ? -31.091 10.076 -9.573 1.00 87.62 92 ASN A N 1
ATOM 724 C CA . ASN A 1 92 ? -30.913 8.636 -9.375 1.00 87.62 92 ASN A CA 1
ATOM 725 C C . ASN A 1 92 ? -30.137 8.269 -8.097 1.00 87.62 92 ASN A C 1
ATOM 727 O O . ASN A 1 92 ? -30.247 7.132 -7.641 1.00 87.62 92 ASN A O 1
ATOM 731 N N . ALA A 1 93 ? -29.382 9.197 -7.500 1.00 83.88 93 ALA A N 1
ATOM 732 C CA . ALA A 1 93 ? -28.623 8.957 -6.268 1.00 83.88 93 ALA A CA 1
ATOM 733 C C . ALA A 1 93 ? -29.459 9.138 -4.988 1.00 83.88 93 ALA A C 1
ATOM 735 O O . ALA A 1 93 ? -29.157 8.509 -3.976 1.00 83.88 93 ALA A O 1
ATOM 736 N N . LYS A 1 94 ? -30.525 9.951 -5.046 1.00 70.56 94 LYS A N 1
ATOM 737 C CA . LYS A 1 94 ? -31.287 10.481 -3.899 1.00 70.56 94 LYS A CA 1
ATOM 738 C C . LYS A 1 94 ? -31.661 9.467 -2.806 1.00 70.56 94 LYS A C 1
ATOM 740 O O . LYS A 1 94 ? -31.624 9.820 -1.633 1.00 70.56 94 LYS A O 1
ATOM 745 N N . ASP A 1 95 ? -32.017 8.239 -3.183 1.00 77.56 95 ASP A N 1
ATOM 746 C CA . ASP A 1 95 ? -32.492 7.205 -2.248 1.00 77.56 95 ASP A CA 1
ATOM 747 C C . ASP A 1 95 ? -31.473 6.067 -2.033 1.00 77.56 95 ASP A C 1
ATOM 749 O O . ASP A 1 95 ? -31.764 5.088 -1.348 1.00 77.56 95 ASP A O 1
ATOM 753 N N . LYS A 1 96 ? -30.288 6.166 -2.648 1.00 81.56 96 LYS A N 1
ATOM 754 C CA . LYS A 1 96 ? -29.301 5.076 -2.739 1.00 81.56 96 LYS A CA 1
ATOM 755 C C . LYS A 1 96 ? -27.946 5.417 -2.126 1.00 81.56 96 LYS A C 1
ATOM 757 O O . LYS A 1 96 ? -27.256 4.528 -1.621 1.00 81.56 96 LYS A O 1
ATOM 762 N N . CYS A 1 97 ? -27.569 6.693 -2.194 1.00 82.69 97 CYS A N 1
ATOM 763 C CA . CYS A 1 97 ? -26.253 7.191 -1.825 1.00 82.69 97 CYS A CA 1
ATOM 764 C C . CYS A 1 97 ? -26.375 8.603 -1.217 1.00 82.69 97 CYS A C 1
ATOM 766 O O . CYS A 1 97 ? -26.950 9.481 -1.868 1.00 82.69 97 CYS A O 1
ATOM 768 N N . PRO A 1 98 ? -25.857 8.845 0.003 1.00 80.56 98 PRO A N 1
ATOM 769 C CA . PRO A 1 98 ? -25.694 10.185 0.559 1.00 80.56 98 PRO A CA 1
ATOM 770 C C . PRO A 1 98 ? -24.945 11.113 -0.405 1.00 80.56 98 PRO A C 1
ATOM 772 O O . PRO A 1 98 ? -23.974 10.707 -1.048 1.00 80.56 98 PRO A O 1
ATOM 775 N N . PHE A 1 99 ? -25.408 12.359 -0.513 1.00 78.00 99 PHE A N 1
ATOM 776 C CA . PHE A 1 99 ? -24.917 13.318 -1.500 1.00 78.00 99 PHE A CA 1
ATOM 777 C C . PHE A 1 99 ? -24.690 14.685 -0.850 1.00 78.00 99 PHE A C 1
ATOM 779 O O . PHE A 1 99 ? -25.646 15.320 -0.401 1.00 78.00 99 PHE A O 1
ATOM 786 N N . THR A 1 100 ? -23.440 15.141 -0.829 1.00 79.06 100 THR A N 1
ATOM 787 C CA . THR A 1 100 ? -23.037 16.416 -0.222 1.00 79.06 100 THR A CA 1
ATOM 788 C C . THR A 1 100 ? -22.541 17.363 -1.306 1.00 79.06 100 THR A C 1
ATOM 790 O O . THR A 1 100 ? -21.564 17.075 -1.998 1.00 79.06 100 THR A O 1
ATOM 793 N N . ALA A 1 101 ? -23.225 18.497 -1.460 1.00 79.06 101 ALA A N 1
ATOM 794 C CA . ALA A 1 101 ? -22.776 19.586 -2.320 1.00 79.06 101 ALA A CA 1
ATOM 795 C C . ALA A 1 101 ? -21.822 20.497 -1.548 1.00 79.06 101 ALA A C 1
ATOM 797 O O . ALA A 1 101 ? -22.101 20.834 -0.399 1.00 79.06 101 ALA A O 1
ATOM 798 N N . VAL A 1 102 ? -20.753 20.943 -2.204 1.00 80.50 102 VAL A N 1
ATOM 799 C CA . VAL A 1 102 ? -19.908 22.057 -1.761 1.00 80.50 102 VAL A CA 1
ATOM 800 C C . VAL A 1 102 ? -20.145 23.215 -2.737 1.00 80.50 102 VAL A C 1
ATOM 802 O O . VAL A 1 102 ? -19.587 23.211 -3.837 1.00 80.50 102 VAL A O 1
ATOM 805 N N . PRO A 1 103 ? -21.045 24.157 -2.398 1.00 80.25 103 PRO A N 1
ATOM 806 C CA . PRO A 1 103 ? -21.361 25.305 -3.242 1.00 80.25 103 PRO A CA 1
ATOM 807 C C . PRO A 1 103 ? -20.202 26.298 -3.321 1.00 80.25 103 PRO A C 1
ATOM 809 O O . PRO A 1 103 ? -19.353 26.369 -2.428 1.00 80.25 103 PRO A O 1
ATOM 812 N N . ILE A 1 104 ? -20.189 27.116 -4.373 1.00 79.56 104 ILE A N 1
ATOM 813 C CA . ILE A 1 104 ? -19.111 28.085 -4.608 1.00 79.56 104 ILE A CA 1
ATOM 814 C C . ILE A 1 104 ? -18.968 29.117 -3.481 1.00 79.56 104 ILE A C 1
ATOM 816 O O . ILE A 1 104 ? -17.860 29.558 -3.175 1.00 79.56 104 ILE A O 1
ATOM 820 N N . GLU A 1 105 ? -20.069 29.465 -2.816 1.00 75.69 105 GLU A N 1
ATOM 821 C CA . GLU A 1 105 ? -20.092 30.438 -1.725 1.00 75.69 105 GLU A CA 1
ATOM 822 C C . GLU A 1 105 ? -19.239 30.004 -0.533 1.00 75.69 105 GLU A C 1
ATOM 824 O O . GLU A 1 105 ? -18.639 30.846 0.144 1.00 75.69 105 GLU A O 1
ATOM 829 N N . CYS A 1 106 ? -19.142 28.691 -0.295 1.00 71.69 106 CYS A N 1
ATOM 830 C CA . CYS A 1 106 ? -18.268 28.141 0.735 1.00 71.69 106 CYS A CA 1
ATOM 831 C C . CYS A 1 106 ? -16.808 28.511 0.449 1.00 71.69 106 CYS A C 1
ATOM 833 O O . CYS A 1 106 ? -16.074 28.859 1.372 1.00 71.69 106 CYS A O 1
ATOM 835 N N . CYS A 1 107 ? -16.400 28.502 -0.823 1.00 71.00 107 CYS A N 1
ATOM 836 C CA . CYS A 1 107 ? -15.043 28.831 -1.254 1.00 71.00 107 CYS A CA 1
ATOM 837 C C . CYS A 1 107 ? -14.762 30.335 -1.217 1.00 71.00 107 CYS A C 1
ATOM 839 O O . CYS A 1 107 ? -13.669 30.740 -0.822 1.00 71.00 107 CYS A O 1
ATOM 841 N N . GLU A 1 108 ? -15.730 31.175 -1.585 1.00 71.31 108 GLU A N 1
ATOM 842 C CA . GLU A 1 108 ? -15.561 32.633 -1.525 1.00 71.31 108 GLU A CA 1
ATOM 843 C C . GLU A 1 108 ? -15.491 33.158 -0.085 1.00 71.31 108 GLU A C 1
ATOM 845 O O . GLU A 1 108 ? -14.758 34.108 0.200 1.00 71.31 108 GLU A O 1
ATOM 850 N N . SER A 1 109 ? -16.210 32.508 0.833 1.00 71.19 109 SER A N 1
ATOM 851 C CA . SER A 1 109 ? -16.232 32.878 2.254 1.00 71.19 109 SER A CA 1
ATOM 852 C C . SER A 1 109 ? -14.984 32.408 3.016 1.00 71.19 109 SER A C 1
ATOM 854 O O . SER A 1 109 ? -14.658 32.977 4.055 1.00 71.19 109 SER A O 1
ATOM 856 N N . ASN A 1 110 ? -14.256 31.416 2.484 1.00 72.81 110 ASN A N 1
ATOM 857 C CA . ASN A 1 110 ? -13.115 30.761 3.135 1.00 72.81 110 ASN A CA 1
ATOM 858 C C . ASN A 1 110 ? -11.847 30.840 2.274 1.00 72.81 110 ASN A C 1
ATOM 860 O O . ASN A 1 110 ? -11.383 29.861 1.688 1.00 72.81 110 ASN A O 1
ATOM 864 N N . LEU A 1 111 ? -11.275 32.042 2.197 1.00 76.94 111 LEU A N 1
ATOM 865 C CA . LEU A 1 111 ? -10.061 32.303 1.424 1.00 76.94 111 LEU A CA 1
ATOM 866 C C . LEU A 1 111 ? -8.823 31.676 2.073 1.00 76.94 111 LEU A C 1
ATOM 868 O O . LEU A 1 111 ? -8.622 31.773 3.285 1.00 76.94 111 LEU A O 1
ATOM 872 N N . MET A 1 112 ? -7.901 31.184 1.243 1.00 79.19 112 MET A N 1
ATOM 873 C CA . MET A 1 112 ? -6.513 31.028 1.668 1.00 79.19 112 MET A CA 1
ATOM 874 C C . MET A 1 112 ? -5.926 32.426 1.864 1.00 79.19 112 MET A C 1
ATOM 876 O O . MET A 1 112 ? -5.634 33.126 0.891 1.00 79.19 112 MET A O 1
ATOM 880 N N . THR A 1 113 ? -5.788 32.850 3.121 1.00 87.00 113 THR A N 1
ATOM 881 C CA . THR A 1 113 ? -5.271 34.182 3.454 1.00 87.00 113 THR A CA 1
ATOM 882 C C . THR A 1 113 ? -3.819 34.339 3.019 1.00 87.00 113 THR A C 1
ATOM 884 O O . THR A 1 113 ? -3.065 33.364 2.938 1.00 87.00 113 THR A O 1
ATOM 887 N N . TRP A 1 114 ? -3.399 35.582 2.774 1.00 85.81 114 TRP A N 1
ATOM 888 C CA . TRP A 1 114 ? -2.004 35.860 2.421 1.00 85.81 114 TRP A CA 1
ATOM 889 C C . TRP A 1 114 ? -1.022 35.431 3.516 1.00 85.81 114 TRP A C 1
ATOM 891 O O . TRP A 1 114 ? 0.039 34.915 3.191 1.00 85.81 114 TRP A O 1
ATOM 901 N N . ASP A 1 115 ? -1.410 35.514 4.792 1.00 86.69 115 ASP A N 1
ATOM 902 C CA . ASP A 1 115 ? -0.585 35.038 5.909 1.00 86.69 115 ASP A CA 1
ATOM 903 C C . ASP A 1 115 ? -0.342 33.523 5.849 1.00 86.69 115 ASP A C 1
ATOM 905 O O . ASP A 1 115 ? 0.761 33.048 6.125 1.00 86.69 115 ASP A O 1
ATOM 909 N N . ILE A 1 116 ? -1.371 32.744 5.495 1.00 76.75 116 ILE A N 1
ATOM 910 C CA . ILE A 1 116 ? -1.252 31.292 5.319 1.00 76.75 116 ILE A CA 1
ATOM 911 C C . ILE A 1 116 ? -0.413 30.991 4.078 1.00 76.75 116 ILE A C 1
ATOM 913 O O . ILE A 1 116 ? 0.487 30.156 4.144 1.00 76.75 116 ILE A O 1
ATOM 917 N N . TYR A 1 117 ? -0.659 31.697 2.972 1.00 80.19 117 TYR A N 1
ATOM 918 C CA . TYR A 1 117 ? 0.137 31.574 1.754 1.00 80.19 117 TYR A CA 1
ATOM 919 C C . TYR A 1 117 ? 1.623 31.835 2.032 1.00 80.19 117 TYR A C 1
ATOM 921 O O . TYR A 1 117 ? 2.457 30.994 1.703 1.00 80.19 117 TYR A O 1
ATOM 929 N N . ASP A 1 118 ? 1.954 32.943 2.696 1.00 84.81 118 ASP A N 1
ATOM 930 C CA . ASP A 1 118 ? 3.327 33.324 3.017 1.00 84.81 118 ASP A CA 1
ATOM 931 C C . ASP A 1 118 ? 3.987 32.298 3.927 1.00 84.81 118 ASP A C 1
ATOM 933 O O . ASP A 1 118 ? 5.103 31.859 3.641 1.00 84.81 118 ASP A O 1
ATOM 937 N N . LYS A 1 119 ? 3.287 31.833 4.970 1.00 81.69 119 LYS A N 1
ATOM 938 C CA . LYS A 1 119 ? 3.765 30.728 5.809 1.00 81.69 119 LYS A CA 1
ATOM 939 C C . LYS A 1 119 ? 4.075 29.509 4.954 1.00 81.69 119 LYS A C 1
ATOM 941 O O . LYS A 1 119 ? 5.207 29.046 4.994 1.00 81.69 119 LYS A O 1
ATOM 946 N N . ILE A 1 120 ? 3.137 29.048 4.122 1.00 66.75 120 ILE A N 1
ATOM 947 C CA . ILE A 1 120 ? 3.331 27.878 3.258 1.00 66.75 120 ILE A CA 1
ATOM 948 C C . ILE A 1 120 ? 4.563 28.075 2.379 1.00 66.75 120 ILE A C 1
ATOM 950 O O . ILE A 1 120 ? 5.474 27.257 2.439 1.00 66.75 120 ILE A O 1
ATOM 954 N N . VAL A 1 121 ? 4.647 29.157 1.602 1.00 75.44 121 VAL A N 1
ATOM 955 C CA . VAL A 1 121 ? 5.707 29.331 0.594 1.00 75.44 121 VAL A CA 1
ATOM 956 C C . VAL A 1 121 ? 7.081 29.676 1.179 1.00 75.44 121 VAL A C 1
ATOM 958 O O . VAL A 1 121 ? 8.085 29.561 0.470 1.00 75.44 121 VAL A O 1
ATOM 961 N N . THR A 1 122 ? 7.151 30.075 2.453 1.00 78.94 122 THR A N 1
ATOM 962 C CA . THR A 1 122 ? 8.407 30.374 3.168 1.00 78.94 122 THR A CA 1
ATOM 963 C C . THR A 1 122 ? 8.970 29.191 3.953 1.00 78.94 122 THR A C 1
ATOM 965 O O . THR A 1 122 ? 10.139 29.242 4.326 1.00 78.94 122 THR A O 1
ATOM 968 N N . LEU A 1 123 ? 8.228 28.081 4.095 1.00 61.12 123 LEU A N 1
ATOM 969 C CA . LEU A 1 123 ? 8.695 26.859 4.778 1.00 61.12 123 LEU A CA 1
ATOM 970 C C . LEU A 1 123 ? 9.984 26.252 4.191 1.00 61.12 123 LEU A C 1
ATOM 972 O O . LEU A 1 123 ? 10.574 25.365 4.797 1.00 61.12 123 LEU A O 1
ATOM 976 N N . GLY A 1 124 ? 10.406 26.663 2.989 1.00 61.38 124 GLY A N 1
ATOM 977 C CA . GLY A 1 124 ? 11.669 26.217 2.384 1.00 61.38 124 GLY A CA 1
ATOM 978 C C . GLY A 1 124 ? 11.730 24.725 2.030 1.00 61.38 124 GLY A C 1
ATOM 979 O O . GLY A 1 124 ? 12.785 24.225 1.645 1.00 61.38 124 GLY A O 1
ATOM 980 N N . THR A 1 125 ? 10.609 24.004 2.130 1.00 58.88 125 THR A N 1
ATOM 981 C CA . THR A 1 125 ? 10.496 22.599 1.745 1.00 58.88 125 THR A CA 1
ATOM 982 C C . THR A 1 125 ? 10.240 22.449 0.246 1.00 58.88 125 THR A C 1
ATOM 984 O O . THR A 1 125 ? 9.867 23.371 -0.484 1.00 58.88 125 THR A O 1
ATOM 987 N N . LYS A 1 126 ? 10.410 21.227 -0.250 1.00 47.06 126 LYS A N 1
ATOM 988 C CA . LYS A 1 126 ? 10.131 20.884 -1.650 1.00 47.06 126 LYS A CA 1
ATOM 989 C C . LYS A 1 126 ? 8.637 20.992 -1.979 1.00 47.06 126 LYS A C 1
ATOM 991 O O . LYS A 1 126 ? 8.291 21.482 -3.050 1.00 47.06 126 LYS A O 1
ATOM 996 N N . LYS A 1 127 ? 7.766 20.591 -1.040 1.00 47.16 127 LYS A N 1
ATOM 997 C CA . LYS A 1 127 ? 6.305 20.722 -1.157 1.00 47.16 127 LYS A CA 1
ATOM 998 C C . LYS A 1 127 ? 5.880 22.192 -1.163 1.00 47.16 127 LYS A C 1
ATOM 1000 O O . LYS A 1 127 ? 5.095 22.576 -2.021 1.00 47.16 127 LYS A O 1
ATOM 1005 N N . SER A 1 128 ? 6.449 23.033 -0.293 1.00 52.91 128 SER A N 1
ATOM 1006 C CA . SER A 1 128 ? 6.139 24.468 -0.298 1.00 52.91 128 SER A CA 1
ATOM 1007 C C . SER A 1 128 ? 6.660 25.202 -1.528 1.00 52.91 128 SER A C 1
ATOM 1009 O O . SER A 1 128 ? 5.995 26.100 -2.034 1.00 52.91 128 SER A O 1
ATOM 1011 N N . THR A 1 129 ? 7.821 24.803 -2.049 1.00 55.69 129 THR A N 1
ATOM 1012 C CA . THR A 1 129 ? 8.362 25.360 -3.297 1.00 55.69 129 THR A CA 1
ATOM 1013 C C . THR A 1 129 ? 7.463 25.015 -4.486 1.00 55.69 129 THR A C 1
ATOM 1015 O O . THR A 1 129 ? 7.197 25.875 -5.321 1.00 55.69 129 THR A O 1
ATOM 1018 N N . PHE A 1 130 ? 6.946 23.786 -4.543 1.00 50.28 130 PHE A N 1
ATOM 1019 C CA . PHE A 1 130 ? 5.969 23.380 -5.552 1.00 50.28 130 PHE A CA 1
ATOM 1020 C C . PHE A 1 130 ? 4.631 24.116 -5.387 1.00 50.28 130 PHE A C 1
ATOM 1022 O O . PHE A 1 130 ? 4.124 24.673 -6.357 1.00 50.28 130 PHE A O 1
ATOM 1029 N N . ALA A 1 131 ? 4.104 24.212 -4.161 1.00 52.62 131 ALA A N 1
ATOM 1030 C CA . ALA A 1 131 ? 2.902 24.994 -3.871 1.00 52.62 131 ALA A CA 1
ATOM 1031 C C . ALA A 1 131 ? 3.064 26.458 -4.318 1.00 52.62 131 ALA A C 1
ATOM 1033 O O . ALA A 1 131 ? 2.203 26.990 -5.010 1.00 52.62 131 ALA A O 1
ATOM 1034 N N . LYS A 1 132 ? 4.220 27.079 -4.041 1.00 66.69 132 LYS A N 1
ATOM 1035 C CA . LYS A 1 132 ? 4.559 28.428 -4.520 1.00 66.69 132 LYS A CA 1
ATOM 1036 C C . LYS A 1 132 ? 4.513 28.536 -6.045 1.00 66.69 132 LYS A C 1
ATOM 1038 O O . LYS A 1 132 ? 4.053 29.546 -6.559 1.00 66.69 132 LYS A O 1
ATOM 1043 N N . GLN A 1 133 ? 4.998 27.526 -6.768 1.00 63.28 133 GLN A N 1
ATOM 1044 C CA . GLN A 1 133 ? 5.001 27.515 -8.235 1.00 63.28 133 GLN A CA 1
ATOM 1045 C C . GLN A 1 133 ? 3.591 27.376 -8.817 1.00 63.28 133 GLN A C 1
ATOM 1047 O O . GLN A 1 133 ? 3.243 28.124 -9.727 1.00 63.28 133 GLN A O 1
ATOM 1052 N N . VAL A 1 134 ? 2.778 26.461 -8.282 1.00 54.59 134 VAL A N 1
ATOM 1053 C CA . VAL A 1 134 ? 1.396 26.231 -8.742 1.00 54.59 134 VAL A CA 1
ATOM 1054 C C . VAL A 1 134 ? 0.510 27.448 -8.457 1.00 54.59 134 VAL A C 1
ATOM 1056 O O . VAL A 1 134 ? -0.281 27.850 -9.306 1.00 54.59 134 VAL A O 1
ATOM 1059 N N . LEU A 1 135 ? 0.691 28.088 -7.299 1.00 69.38 135 LEU A N 1
ATOM 1060 C CA . LEU A 1 135 ? -0.102 29.244 -6.870 1.00 69.38 135 LEU A CA 1
ATOM 1061 C C . LEU A 1 135 ? 0.408 30.588 -7.430 1.00 69.38 135 LEU A C 1
ATOM 1063 O O . LEU A 1 135 ? -0.273 31.603 -7.296 1.00 69.38 135 LEU A O 1
ATOM 1067 N N . ALA A 1 136 ? 1.581 30.627 -8.076 1.0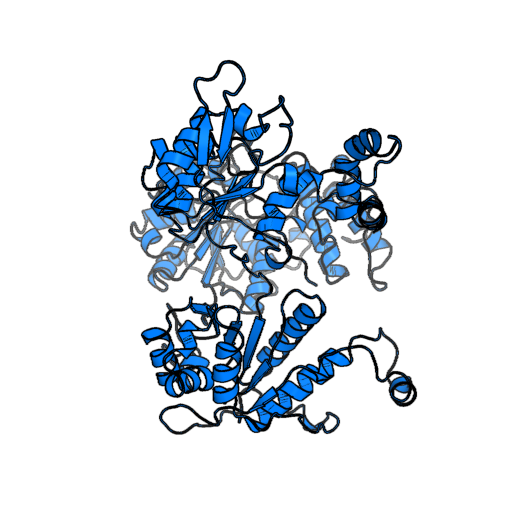0 70.62 136 ALA A N 1
ATOM 1068 C CA . ALA A 1 136 ? 2.240 31.867 -8.508 1.00 70.62 136 ALA A CA 1
ATOM 1069 C C . ALA A 1 136 ? 1.393 32.717 -9.465 1.00 70.62 136 ALA A C 1
ATOM 1071 O O . ALA A 1 136 ? 1.415 33.950 -9.395 1.00 70.62 136 ALA A O 1
ATOM 1072 N N . MET A 1 137 ? 0.663 32.063 -10.370 1.00 61.78 137 MET A N 1
ATOM 1073 C CA . MET A 1 137 ? -0.192 32.741 -11.340 1.00 61.78 137 MET A CA 1
ATOM 1074 C C . MET A 1 137 ? -1.377 33.417 -10.648 1.00 61.78 137 MET A C 1
ATOM 1076 O O . MET A 1 137 ? -1.623 34.600 -10.881 1.00 61.78 137 MET A O 1
ATOM 1080 N N . GLU A 1 138 ? -2.064 32.699 -9.757 1.00 66.38 138 GLU A N 1
ATOM 1081 C CA . GLU A 1 138 ? -3.192 33.259 -9.011 1.00 66.38 138 GLU A CA 1
ATOM 1082 C C . GLU A 1 138 ? -2.758 34.340 -8.030 1.00 66.38 138 GLU A C 1
ATOM 1084 O O . GLU A 1 138 ? -3.366 35.409 -7.975 1.00 66.38 138 GLU A O 1
ATOM 1089 N N . TYR A 1 139 ? -1.634 34.133 -7.344 1.00 76.62 139 TYR A N 1
ATOM 1090 C CA . TYR A 1 139 ? -1.028 35.157 -6.504 1.00 76.62 139 TYR A CA 1
ATOM 1091 C C . TYR A 1 139 ? -0.770 36.441 -7.303 1.00 76.62 139 TYR A C 1
ATOM 1093 O O . TYR A 1 139 ? -1.191 37.521 -6.901 1.00 76.62 139 TYR A O 1
ATOM 1101 N N . SER A 1 140 ? -0.153 36.333 -8.484 1.00 75.94 140 SER A N 1
ATOM 1102 C CA . SER A 1 140 ? 0.157 37.495 -9.329 1.00 75.94 140 SER A CA 1
ATOM 1103 C C . SER A 1 140 ? -1.091 38.205 -9.866 1.00 75.94 140 SER A C 1
ATOM 1105 O O . SER A 1 140 ? -1.033 39.400 -10.149 1.00 75.94 140 SER A O 1
ATOM 1107 N N . ARG A 1 141 ? -2.216 37.492 -10.009 1.00 78.00 141 ARG A N 1
ATOM 1108 C CA . ARG A 1 141 ? -3.496 38.036 -10.482 1.00 78.00 141 ARG A CA 1
ATOM 1109 C C . ARG A 1 141 ? -4.288 38.725 -9.370 1.00 78.00 141 ARG A C 1
ATOM 1111 O O . ARG A 1 141 ? -4.896 39.767 -9.619 1.00 78.00 141 ARG A O 1
ATOM 1118 N N . VAL A 1 142 ? -4.310 38.137 -8.174 1.00 78.50 142 VAL A N 1
ATOM 1119 C CA . VAL A 1 142 ? -5.206 38.536 -7.076 1.00 78.50 142 VAL A CA 1
ATOM 1120 C C . VAL A 1 142 ? -4.504 39.442 -6.061 1.00 78.50 142 VAL A C 1
ATOM 1122 O O . VAL A 1 142 ? -5.076 40.454 -5.667 1.00 78.50 142 VAL A O 1
ATOM 1125 N N . HIS A 1 143 ? -3.252 39.157 -5.686 1.00 86.94 143 HIS A N 1
ATOM 1126 C CA . HIS A 1 143 ? -2.517 39.917 -4.663 1.00 86.94 143 HIS A CA 1
ATOM 1127 C C . HIS A 1 143 ? -2.369 41.424 -4.971 1.00 86.94 143 HIS A C 1
ATOM 1129 O O . HIS A 1 143 ? -2.481 42.229 -4.048 1.00 86.94 143 HIS A O 1
ATOM 1135 N N . PRO A 1 144 ? -2.147 41.870 -6.228 1.00 88.06 144 PRO A N 1
ATOM 1136 C CA . PRO A 1 144 ? -2.040 43.302 -6.529 1.00 88.06 144 PRO A CA 1
ATOM 1137 C C . PRO A 1 144 ? -3.366 44.072 -6.443 1.00 88.06 144 PRO A C 1
ATOM 1139 O O . PRO A 1 144 ? -3.357 45.300 -6.554 1.00 88.06 144 PRO A O 1
ATOM 1142 N N . GLN A 1 145 ? -4.507 43.386 -6.313 1.00 85.56 145 GLN A N 1
ATOM 1143 C CA . GLN A 1 145 ? -5.813 44.035 -6.315 1.00 85.56 145 GLN A CA 1
ATOM 1144 C C . GLN A 1 145 ? -6.082 44.730 -4.968 1.00 85.56 145 GLN A C 1
ATOM 1146 O O . GLN A 1 145 ? -5.880 44.128 -3.909 1.00 85.56 145 GLN A O 1
ATOM 1151 N N . PRO A 1 146 ? -6.563 45.987 -4.966 1.00 77.94 146 PRO A N 1
ATOM 1152 C CA . PRO A 1 146 ? -6.849 46.708 -3.731 1.00 77.94 146 PRO A CA 1
ATOM 1153 C C . PRO A 1 146 ? -7.871 45.967 -2.857 1.00 77.94 146 PRO A C 1
ATOM 1155 O O . PRO A 1 146 ? -8.997 45.727 -3.281 1.00 77.94 146 PRO A O 1
ATOM 1158 N N . GLY A 1 147 ? -7.489 45.638 -1.619 1.00 78.81 147 GLY A N 1
ATOM 1159 C CA . GLY A 1 147 ? -8.376 44.996 -0.641 1.00 78.81 147 GLY A CA 1
ATOM 1160 C C . GLY A 1 147 ? -8.432 43.466 -0.698 1.00 78.81 147 GLY A C 1
ATOM 1161 O O . GLY A 1 147 ? -9.178 42.877 0.085 1.00 78.81 147 GLY A O 1
ATOM 1162 N N . ALA A 1 148 ? -7.646 42.814 -1.562 1.00 81.88 148 ALA A N 1
ATOM 1163 C CA . ALA A 1 148 ? -7.546 41.358 -1.589 1.00 81.88 148 ALA A CA 1
ATOM 1164 C C . ALA A 1 148 ? -6.966 40.821 -0.269 1.00 81.88 148 ALA A C 1
ATOM 1166 O O . ALA A 1 148 ? -5.871 41.210 0.135 1.00 81.88 148 ALA A O 1
ATOM 1167 N N . LYS A 1 149 ? -7.684 39.907 0.394 1.00 83.38 149 LYS A N 1
ATOM 1168 C CA . LYS A 1 149 ? -7.278 39.301 1.681 1.00 83.38 149 LYS A CA 1
ATOM 1169 C C . LYS A 1 149 ? -6.685 37.891 1.545 1.00 83.38 149 LYS A C 1
ATOM 1171 O O . LYS A 1 149 ? -6.147 37.359 2.514 1.00 83.38 149 LYS A O 1
ATOM 1176 N N . GLY A 1 150 ? -6.792 37.296 0.361 1.00 83.88 150 GLY A N 1
ATOM 1177 C CA . GLY A 1 150 ? -6.368 35.934 0.067 1.00 83.88 150 GLY A CA 1
ATOM 1178 C C . GLY A 1 150 ? -6.793 35.503 -1.335 1.00 83.88 150 GLY A C 1
ATOM 1179 O O . GLY A 1 150 ? -7.312 36.319 -2.102 1.00 83.88 150 GLY A O 1
ATOM 1180 N N . MET A 1 151 ? -6.606 34.223 -1.650 1.00 80.50 151 MET A N 1
ATOM 1181 C CA . MET A 1 151 ? -7.068 33.595 -2.893 1.00 80.50 151 MET A CA 1
ATOM 1182 C C . MET A 1 151 ? -8.110 32.504 -2.615 1.00 80.50 151 MET A C 1
ATOM 1184 O O . MET A 1 151 ? -8.079 31.860 -1.565 1.00 80.50 151 MET A O 1
ATOM 1188 N N . ILE A 1 152 ? -9.032 32.300 -3.557 1.00 76.00 152 ILE A N 1
ATOM 1189 C CA . ILE A 1 152 ? -10.064 31.261 -3.463 1.00 76.00 152 ILE A CA 1
ATOM 1190 C C . ILE A 1 152 ? -9.461 29.915 -3.870 1.00 76.00 152 ILE A C 1
ATOM 1192 O O . ILE A 1 152 ? -8.821 29.814 -4.917 1.00 76.00 152 ILE A O 1
ATOM 1196 N N . MET A 1 153 ? -9.702 28.882 -3.063 1.00 72.19 153 MET A N 1
ATOM 1197 C CA . MET A 1 153 ? -9.239 27.516 -3.312 1.00 72.19 153 MET A CA 1
ATOM 1198 C C . MET A 1 153 ? -10.442 26.576 -3.448 1.00 72.19 153 MET A C 1
ATOM 1200 O O . MET A 1 153 ? -10.884 25.997 -2.461 1.00 72.19 153 MET A O 1
ATOM 1204 N N . PHE A 1 154 ? -10.977 26.445 -4.667 1.00 67.75 154 PHE A N 1
ATOM 1205 C CA . PHE A 1 154 ? -12.218 25.703 -4.942 1.00 67.75 154 PHE A CA 1
ATOM 1206 C C . PHE A 1 154 ? -12.118 24.213 -4.562 1.00 67.75 154 PHE A C 1
ATOM 1208 O O . PHE A 1 154 ? -12.635 23.797 -3.528 1.00 67.75 154 PHE A O 1
ATOM 1215 N N . ASP A 1 155 ? -11.379 23.420 -5.342 1.00 67.50 155 ASP A N 1
ATOM 1216 C CA . ASP A 1 155 ? -11.288 21.958 -5.178 1.00 67.50 155 ASP A CA 1
ATOM 1217 C C . ASP A 1 155 ? -10.711 21.532 -3.822 1.00 67.50 155 ASP A C 1
ATOM 1219 O O . ASP A 1 155 ? -11.059 20.487 -3.273 1.00 67.50 155 ASP A O 1
ATOM 1223 N N . MET A 1 156 ? -9.831 22.364 -3.258 1.00 64.12 156 MET A N 1
ATOM 1224 C CA . MET A 1 156 ? -9.237 22.128 -1.946 1.00 64.12 156 MET A CA 1
ATOM 1225 C C . MET A 1 156 ? -10.301 22.146 -0.850 1.00 64.12 156 MET A C 1
ATOM 1227 O O . MET A 1 156 ? -10.248 21.303 0.039 1.00 64.12 156 MET A O 1
ATOM 1231 N N . LEU A 1 157 ? -11.275 23.060 -0.918 1.00 63.38 157 LEU A N 1
ATOM 1232 C CA . LEU A 1 157 ? -12.313 23.143 0.101 1.00 63.38 157 LEU A CA 1
ATOM 1233 C C . LEU A 1 157 ? -13.266 21.946 0.039 1.00 63.38 157 LEU A C 1
ATOM 1235 O O . LEU A 1 157 ? -13.721 21.498 1.082 1.00 63.38 157 LEU A O 1
ATOM 1239 N N . ALA A 1 158 ? -13.508 21.371 -1.143 1.00 57.38 158 ALA A N 1
ATOM 1240 C CA . ALA A 1 158 ? -14.293 20.144 -1.267 1.00 57.38 158 ALA A CA 1
ATOM 1241 C C . ALA A 1 158 ? -13.603 18.932 -0.619 1.00 57.38 158 ALA A C 1
ATOM 1243 O O . ALA A 1 158 ? -14.267 18.094 -0.016 1.00 57.38 158 ALA A O 1
ATOM 1244 N N . ILE A 1 159 ? -12.270 18.865 -0.693 1.00 55.38 159 ILE A N 1
ATOM 1245 C CA . ILE A 1 159 ? -11.470 17.847 0.000 1.00 55.38 159 ILE A CA 1
ATOM 1246 C C . ILE A 1 159 ? -11.442 18.119 1.512 1.00 55.38 159 ILE A C 1
ATOM 1248 O O . ILE A 1 159 ? -11.645 17.197 2.298 1.00 55.38 159 ILE A O 1
ATOM 1252 N N . ILE A 1 160 ? -11.242 19.377 1.923 1.00 57.47 160 ILE A N 1
ATOM 1253 C CA . ILE A 1 160 ? -11.258 19.796 3.335 1.00 57.47 160 ILE A CA 1
ATOM 1254 C C . ILE A 1 160 ? -12.623 19.517 3.969 1.00 57.47 160 ILE A C 1
ATOM 1256 O O . ILE A 1 160 ? -12.675 19.031 5.089 1.00 57.47 160 ILE A O 1
ATOM 1260 N N . ALA A 1 161 ? -13.718 19.748 3.246 1.00 54.34 161 ALA A N 1
ATOM 1261 C CA . ALA A 1 161 ? -15.074 19.497 3.718 1.00 54.34 161 ALA A CA 1
ATOM 1262 C C . ALA A 1 161 ? -15.311 18.032 4.125 1.00 54.34 161 ALA A C 1
ATOM 1264 O O . ALA A 1 161 ? -16.144 17.774 4.986 1.00 54.34 161 ALA A O 1
ATOM 1265 N N . LEU A 1 162 ? -14.587 17.072 3.539 1.00 51.84 162 LEU A N 1
ATOM 1266 C CA . LEU A 1 162 ? -14.637 15.687 4.005 1.00 51.84 162 LEU A CA 1
ATOM 1267 C C . LEU A 1 162 ? -13.542 15.388 5.029 1.00 51.84 162 LEU A C 1
ATOM 1269 O O . LEU A 1 162 ? -13.867 14.845 6.071 1.00 51.84 162 LEU A O 1
ATOM 1273 N N . LEU A 1 163 ? -12.274 15.708 4.732 1.00 45.41 163 LEU A N 1
ATOM 1274 C CA . LEU A 1 163 ? -11.116 15.323 5.562 1.00 45.41 163 LEU A CA 1
ATOM 1275 C C . LEU A 1 163 ? -11.048 16.058 6.907 1.00 45.41 163 LEU A C 1
ATOM 1277 O O . LEU A 1 163 ? -10.373 15.608 7.823 1.00 45.41 163 LEU A O 1
ATOM 1281 N N . TYR A 1 164 ? -11.706 17.207 7.000 1.00 51.72 164 TYR A N 1
ATOM 1282 C CA . TYR A 1 164 ? -11.708 18.104 8.151 1.00 51.72 164 TYR A CA 1
ATOM 1283 C C . TYR A 1 164 ? -13.135 18.578 8.414 1.00 51.72 164 TYR A C 1
ATOM 1285 O O . TYR A 1 164 ? -13.402 19.775 8.549 1.00 51.72 164 TYR A O 1
ATOM 1293 N N . ALA A 1 165 ? -14.085 17.646 8.407 1.00 50.53 165 ALA A N 1
ATOM 1294 C CA . ALA A 1 165 ? -15.489 18.000 8.463 1.00 50.53 165 ALA A CA 1
ATOM 1295 C C . ALA A 1 165 ? -15.877 18.673 9.799 1.00 50.53 165 ALA A C 1
ATOM 1297 O O . ALA A 1 165 ? -16.789 19.493 9.817 1.00 50.53 165 ALA A O 1
ATOM 1298 N N . ASP A 1 166 ? -15.118 18.494 10.883 1.00 47.84 166 ASP A N 1
ATOM 1299 C CA . ASP A 1 166 ? -15.322 19.238 12.141 1.00 47.84 166 ASP A CA 1
ATOM 1300 C C . ASP A 1 166 ? -15.167 20.761 12.001 1.00 47.84 166 ASP A C 1
ATOM 1302 O O . ASP A 1 166 ? -15.655 21.521 12.841 1.00 47.84 166 ASP A O 1
ATOM 1306 N N . TYR A 1 167 ? -14.518 21.225 10.926 1.00 51.84 167 TYR A N 1
ATOM 1307 C CA . TYR A 1 167 ? -14.370 22.642 10.590 1.00 51.84 167 TYR A CA 1
ATOM 1308 C C . TYR A 1 167 ? -15.521 23.187 9.730 1.00 51.84 167 TYR A C 1
ATOM 1310 O O . TYR A 1 167 ? -15.554 24.383 9.434 1.00 51.84 167 TYR A O 1
ATOM 1318 N N . ILE A 1 168 ? -16.481 22.348 9.324 1.00 56.06 168 ILE A N 1
ATOM 1319 C CA . ILE A 1 168 ? -17.710 22.810 8.674 1.00 56.06 168 ILE A CA 1
ATOM 1320 C C . ILE A 1 168 ? -18.646 23.370 9.744 1.00 56.06 168 ILE A C 1
ATOM 1322 O O . ILE A 1 168 ? -19.220 22.644 10.555 1.00 56.06 168 ILE A O 1
ATOM 1326 N N . GLU A 1 169 ? -18.857 24.683 9.695 1.00 58.34 169 GLU A N 1
ATOM 1327 C CA . GLU A 1 169 ? -19.719 25.391 10.645 1.00 58.34 169 GLU A CA 1
ATOM 1328 C C . GLU A 1 169 ? -21.202 25.015 10.511 1.00 58.34 169 GLU A C 1
ATOM 1330 O O . GLU A 1 169 ? -21.934 25.002 11.501 1.00 58.34 169 GLU A O 1
ATOM 1335 N N . SER A 1 170 ? -21.663 24.728 9.287 1.00 62.53 170 SER A N 1
ATOM 1336 C CA . SER A 1 170 ? -23.052 24.351 9.017 1.00 62.53 170 SER A CA 1
ATOM 1337 C C . SER A 1 170 ? -23.189 23.510 7.748 1.00 62.53 170 SER A C 1
ATOM 1339 O O . SER A 1 170 ? -22.506 23.737 6.751 1.00 62.53 170 SER A O 1
ATOM 1341 N N . SER A 1 171 ? -24.104 22.543 7.791 1.00 67.88 171 SER A N 1
ATOM 1342 C CA . SER A 1 171 ? -24.562 21.778 6.635 1.00 67.88 171 SER A CA 1
ATOM 1343 C C . SER A 1 171 ? -26.074 21.630 6.728 1.00 67.88 171 SER A C 1
ATOM 1345 O O . SER A 1 171 ? -26.606 21.175 7.746 1.00 67.88 171 SER A O 1
ATOM 1347 N N . THR A 1 172 ? -26.770 22.035 5.667 1.00 67.62 172 THR A N 1
ATOM 1348 C CA . THR A 1 172 ? -28.233 22.085 5.642 1.00 67.62 172 THR A CA 1
ATOM 1349 C C . THR A 1 172 ? -28.768 21.185 4.530 1.00 67.62 172 THR A C 1
ATOM 1351 O O . THR A 1 172 ? -28.402 21.356 3.363 1.00 67.62 172 THR A O 1
ATOM 1354 N N . PRO A 1 173 ? -29.670 20.240 4.841 1.00 75.31 173 PRO A N 1
ATOM 1355 C CA . PRO A 1 173 ? -30.269 19.388 3.828 1.00 75.31 173 PRO A CA 1
ATOM 1356 C C . PRO A 1 173 ? -31.335 20.152 3.032 1.00 75.31 173 PRO A C 1
ATOM 1358 O O . PRO A 1 173 ? -32.287 20.708 3.590 1.00 75.31 173 PRO A O 1
ATOM 1361 N N . TYR A 1 174 ? -31.215 20.103 1.706 1.00 71.44 174 TYR A N 1
ATOM 1362 C CA . TYR A 1 174 ? -32.164 20.693 0.765 1.00 71.44 174 TYR A CA 1
ATOM 1363 C C . TYR A 1 174 ? -32.706 19.647 -0.206 1.00 71.44 174 TYR A C 1
ATOM 1365 O O . TYR A 1 174 ? -32.007 18.720 -0.613 1.00 71.44 174 TYR A O 1
ATOM 1373 N N . LYS A 1 175 ? -33.950 19.837 -0.659 1.00 78.38 175 LYS A N 1
ATOM 1374 C CA . LYS A 1 175 ? -34.400 19.197 -1.901 1.00 78.38 175 LYS A CA 1
ATOM 1375 C C . LYS A 1 175 ? -33.821 19.982 -3.065 1.00 78.38 175 LYS A C 1
ATOM 1377 O O . LYS A 1 175 ? -33.999 21.196 -3.115 1.00 78.38 175 LYS A O 1
ATOM 1382 N N . THR A 1 176 ? -33.169 19.293 -3.991 1.00 77.56 176 THR A N 1
ATOM 1383 C CA . THR A 1 176 ? -32.477 19.939 -5.106 1.00 77.56 176 THR A CA 1
ATOM 1384 C C . THR A 1 176 ? -32.948 19.424 -6.461 1.00 77.56 176 THR A C 1
ATOM 1386 O O . THR A 1 176 ? -33.526 18.339 -6.575 1.00 77.56 176 THR A O 1
ATOM 1389 N N . SER A 1 177 ? -32.773 20.234 -7.503 1.00 81.94 177 SER A N 1
ATOM 1390 C CA . SER A 1 177 ? -33.039 19.881 -8.904 1.00 81.94 177 SER A CA 1
ATOM 1391 C C . SER A 1 177 ? -32.193 20.744 -9.837 1.00 81.94 177 SER A C 1
ATOM 1393 O O . SER A 1 177 ? -31.750 21.815 -9.444 1.00 81.94 177 SER A O 1
ATOM 1395 N N . ILE A 1 178 ? -31.982 20.294 -11.074 1.00 86.75 178 ILE A N 1
ATOM 1396 C CA . ILE A 1 178 ? -31.248 21.053 -12.096 1.00 86.75 178 ILE A CA 1
ATOM 1397 C C . ILE A 1 178 ? -32.227 21.614 -13.122 1.00 86.75 178 ILE A C 1
ATOM 1399 O O . ILE A 1 178 ? -33.061 20.873 -13.647 1.00 86.75 178 ILE A O 1
ATOM 1403 N N . GLU A 1 179 ? -32.106 22.904 -13.433 1.00 84.88 179 GLU A N 1
ATOM 1404 C CA . GLU A 1 179 ? -32.853 23.533 -14.523 1.00 84.88 179 GLU A CA 1
ATOM 1405 C C . GLU A 1 179 ? -32.209 23.189 -15.875 1.00 84.88 179 GLU A C 1
ATOM 1407 O O . GLU A 1 179 ? -31.063 23.546 -16.139 1.00 84.88 179 GLU A O 1
ATOM 1412 N N . LEU A 1 180 ? -32.937 22.499 -16.756 1.00 86.94 180 LEU A N 1
ATOM 1413 C CA . LEU A 1 180 ? -32.430 22.065 -18.068 1.00 86.94 180 LEU A CA 1
ATOM 1414 C C . LEU A 1 180 ? -33.036 22.831 -19.248 1.00 86.94 180 LEU A C 1
ATOM 1416 O O . LEU A 1 180 ? -32.503 22.771 -20.352 1.00 86.94 180 LEU A O 1
ATOM 1420 N N . ASN A 1 181 ? -34.136 23.549 -19.056 1.00 84.25 181 ASN A N 1
ATOM 1421 C CA . ASN A 1 181 ? -34.943 24.091 -20.148 1.00 84.25 181 ASN A CA 1
ATOM 1422 C C . ASN A 1 181 ? -34.984 25.627 -20.169 1.00 84.25 181 ASN A C 1
ATOM 1424 O O . ASN A 1 181 ? -35.379 26.212 -21.178 1.00 84.25 181 ASN A O 1
ATOM 1428 N N . GLY A 1 182 ? -34.589 26.292 -19.082 1.00 74.56 182 GLY A N 1
ATOM 1429 C CA . GLY A 1 182 ? -34.592 27.750 -18.971 1.00 74.56 182 GLY A CA 1
ATOM 1430 C C . GLY A 1 182 ? -33.619 28.449 -19.929 1.00 74.56 182 GLY A C 1
ATOM 1431 O O . GLY A 1 182 ? -32.453 28.087 -20.034 1.00 74.56 182 GLY A O 1
ATOM 1432 N N . THR A 1 183 ? -34.055 29.526 -20.589 1.00 72.25 183 THR A N 1
ATOM 1433 C CA . THR A 1 183 ? -33.192 30.299 -21.507 1.00 72.25 183 THR A CA 1
ATOM 1434 C C . THR A 1 183 ? -32.046 31.020 -20.788 1.00 72.25 183 THR A C 1
ATOM 1436 O O . THR A 1 183 ? -30.971 31.183 -21.354 1.00 72.25 183 THR A O 1
ATOM 1439 N N . LEU A 1 184 ? -32.280 31.470 -19.550 1.00 68.62 184 LEU A N 1
ATOM 1440 C CA . LEU A 1 184 ? -31.304 32.217 -18.743 1.00 68.62 184 LEU A CA 1
ATOM 1441 C C . LEU A 1 184 ? -30.687 31.361 -17.631 1.00 68.62 184 LEU A C 1
ATOM 1443 O O . LEU A 1 184 ? -29.526 31.550 -17.291 1.00 68.62 184 LEU A O 1
ATOM 1447 N N . THR A 1 185 ? -31.443 30.396 -17.111 1.00 77.50 185 THR A N 1
ATOM 1448 C CA . THR A 1 185 ? -31.120 29.646 -15.889 1.00 77.50 185 THR A CA 1
ATOM 1449 C C . THR A 1 185 ? -30.728 28.189 -16.135 1.00 77.50 185 THR A C 1
ATOM 1451 O O . THR A 1 185 ? -30.460 27.455 -15.194 1.00 77.50 185 THR A O 1
ATOM 1454 N N . ARG A 1 186 ? -30.660 27.726 -17.392 1.00 82.75 186 ARG A N 1
ATOM 1455 C CA . ARG A 1 186 ? -30.236 26.349 -17.698 1.00 82.75 186 ARG A CA 1
ATOM 1456 C C . ARG A 1 186 ? -28.839 26.051 -17.143 1.00 82.75 186 ARG A C 1
ATOM 1458 O O . ARG A 1 186 ? -27.882 26.686 -17.576 1.00 82.75 186 ARG A O 1
ATOM 1465 N N . GLY A 1 187 ? -28.723 25.048 -16.277 1.00 79.00 187 GLY A N 1
ATOM 1466 C CA . GLY A 1 187 ? -27.510 24.700 -15.529 1.00 79.00 187 GLY A CA 1
ATOM 1467 C C . GLY A 1 187 ? -27.502 25.204 -14.082 1.00 79.00 187 GLY A C 1
ATOM 1468 O O . GLY A 1 187 ? -26.513 25.008 -13.387 1.00 79.00 187 GLY A O 1
ATOM 1469 N N . GLU A 1 188 ? -28.577 25.841 -13.616 1.00 83.94 188 GLU A N 1
ATOM 1470 C CA . GLU A 1 188 ? -28.751 26.226 -12.212 1.00 83.94 188 GLU A CA 1
ATOM 1471 C C . GLU A 1 188 ? -29.099 25.002 -11.346 1.00 83.94 188 GLU A C 1
ATOM 1473 O O . GLU A 1 188 ? -30.011 24.233 -11.679 1.00 83.94 188 GLU A O 1
ATOM 1478 N N . LEU A 1 189 ? -28.395 24.845 -10.217 1.00 85.06 189 LEU A N 1
ATOM 1479 C CA . LEU A 1 189 ? -28.769 23.922 -9.144 1.00 85.06 189 LEU A CA 1
ATOM 1480 C C . LEU A 1 189 ? -29.763 24.610 -8.215 1.00 85.06 189 LEU A C 1
ATOM 1482 O O . LEU A 1 189 ? -29.404 25.427 -7.376 1.00 85.06 189 LEU A O 1
ATOM 1486 N N . VAL A 1 190 ? -31.030 24.256 -8.373 1.00 80.50 190 VAL A N 1
ATOM 1487 C CA . VAL A 1 190 ? -32.142 24.835 -7.631 1.00 80.50 190 VAL A CA 1
ATOM 1488 C C . VAL A 1 190 ? -32.272 24.138 -6.282 1.00 80.50 190 VAL A C 1
ATOM 1490 O O . VAL A 1 190 ? -32.505 22.930 -6.228 1.00 80.50 190 VAL A O 1
ATOM 1493 N N . PHE A 1 191 ? -32.193 24.908 -5.196 1.00 77.38 191 PHE A N 1
ATOM 1494 C CA . PHE A 1 191 ? -32.437 24.451 -3.826 1.00 77.38 191 PHE A CA 1
ATOM 1495 C C . PHE A 1 191 ? -33.845 24.864 -3.358 1.00 77.38 191 PHE A C 1
ATOM 1497 O O . PHE A 1 191 ? -34.193 26.047 -3.376 1.00 77.38 191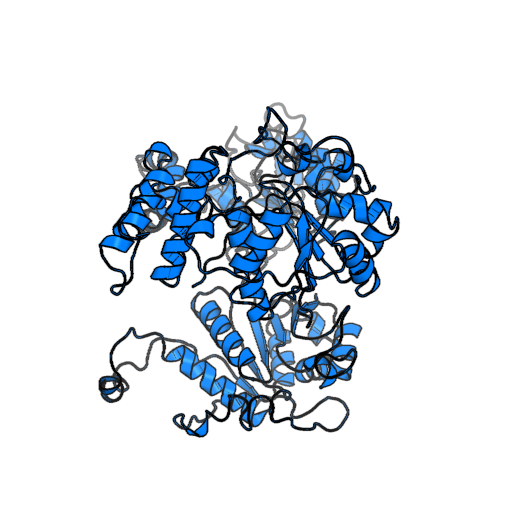 PHE A O 1
ATOM 1504 N N . ASP A 1 192 ? -34.673 23.919 -2.898 1.00 75.06 192 ASP A N 1
ATOM 1505 C CA . ASP A 1 192 ? -35.987 24.231 -2.315 1.00 75.06 192 ASP A CA 1
ATOM 1506 C C . ASP A 1 192 ? -35.849 24.713 -0.864 1.00 75.06 192 ASP A C 1
ATOM 1508 O O . ASP A 1 192 ? -35.950 23.947 0.099 1.00 75.06 192 ASP A O 1
ATOM 1512 N N . LYS A 1 193 ? -35.657 26.024 -0.713 1.00 68.38 193 LYS A N 1
ATOM 1513 C CA . LYS A 1 193 ? -35.475 26.700 0.580 1.00 68.38 193 LYS A CA 1
ATOM 1514 C C . LYS A 1 193 ? -36.741 26.787 1.440 1.00 68.38 193 LYS A C 1
ATOM 1516 O O . LYS A 1 193 ? -36.687 27.299 2.552 1.00 68.38 193 LYS A O 1
ATOM 1521 N N . ARG A 1 194 ? -37.897 26.312 0.959 1.00 62.44 194 ARG A N 1
ATOM 1522 C CA . ARG A 1 194 ? -39.158 26.342 1.731 1.00 62.44 194 ARG A CA 1
ATOM 1523 C C . ARG A 1 194 ? -39.249 25.204 2.751 1.00 62.44 194 ARG A C 1
ATOM 1525 O O . ARG A 1 194 ? -40.086 25.269 3.646 1.00 62.44 194 ARG A O 1
ATOM 1532 N N . THR A 1 195 ? -38.414 24.172 2.613 1.00 52.88 195 THR A N 1
ATOM 1533 C CA . THR A 1 195 ? -38.347 23.010 3.516 1.00 52.88 195 THR A CA 1
ATOM 1534 C C . THR A 1 195 ? -36.894 22.628 3.838 1.00 52.88 195 THR A C 1
ATOM 1536 O O . THR A 1 195 ? -36.455 21.566 3.391 1.00 52.88 195 THR A O 1
ATOM 1539 N N . PRO A 1 196 ? -36.129 23.459 4.570 1.00 50.78 196 PRO A N 1
ATOM 1540 C CA . PRO A 1 196 ? -34.845 23.026 5.117 1.00 50.78 196 PRO A CA 1
ATOM 1541 C C . PRO A 1 196 ? -35.089 21.938 6.176 1.00 50.78 196 PRO A C 1
ATOM 1543 O O . PRO A 1 196 ? -35.996 22.064 7.004 1.00 50.78 196 PRO A O 1
ATOM 1546 N N . GLY A 1 197 ? -34.338 20.835 6.120 1.00 47.50 197 GLY A N 1
ATOM 1547 C CA . GLY A 1 197 ? -34.298 19.870 7.229 1.00 47.50 197 GLY A CA 1
ATOM 1548 C C . GLY A 1 197 ? -33.407 20.376 8.377 1.00 47.50 197 GLY A C 1
ATOM 1549 O O . GLY A 1 197 ? -32.781 21.424 8.233 1.00 47.50 197 GLY A O 1
ATOM 1550 N N . PRO A 1 198 ? -33.368 19.682 9.528 1.00 41.47 198 PRO A N 1
ATOM 1551 C CA . PRO A 1 198 ? -32.539 20.093 10.665 1.00 41.47 198 PRO A CA 1
ATOM 1552 C C . PRO A 1 198 ? -31.042 20.078 10.305 1.00 41.47 198 PRO A C 1
ATOM 1554 O O . PRO A 1 198 ? -30.617 19.220 9.532 1.00 41.47 198 PRO A O 1
ATOM 1557 N N . ASP A 1 199 ? -30.263 21.007 10.871 1.00 39.72 199 ASP A N 1
ATOM 1558 C CA . ASP A 1 199 ? -28.805 21.085 10.686 1.00 39.72 199 ASP A CA 1
ATOM 1559 C C . ASP A 1 199 ? -28.113 19.794 11.145 1.00 39.72 199 ASP A C 1
ATOM 1561 O O . ASP A 1 199 ? -28.418 19.252 12.213 1.00 39.72 199 ASP A O 1
ATOM 1565 N N . VAL A 1 200 ? -27.161 19.314 10.344 1.00 36.12 200 VAL A N 1
ATOM 1566 C CA . VAL A 1 200 ? -26.381 18.098 10.618 1.00 36.12 200 VAL A CA 1
ATOM 1567 C C . VAL A 1 200 ? -24.902 18.485 10.717 1.00 36.12 200 VAL A C 1
ATOM 1569 O O . VAL A 1 200 ? -24.368 19.097 9.797 1.00 36.12 200 VAL A O 1
ATOM 1572 N N . LYS A 1 201 ? -24.225 18.151 11.826 1.00 28.81 201 LYS A N 1
ATOM 1573 C CA . LYS A 1 201 ? -22.757 18.292 11.944 1.00 28.81 201 LYS A CA 1
ATOM 1574 C C . LYS A 1 201 ? -22.042 17.207 11.115 1.00 28.81 201 LYS A C 1
ATOM 1576 O O . LYS A 1 201 ? -22.556 16.086 11.111 1.00 28.81 201 LYS A O 1
ATOM 1581 N N . PRO A 1 202 ? -20.895 17.470 10.460 1.00 29.42 202 PRO A N 1
ATOM 1582 C CA . PRO A 1 202 ? -20.207 16.451 9.665 1.00 29.42 202 PRO A CA 1
ATOM 1583 C C . PRO A 1 202 ? -19.036 15.755 10.409 1.00 29.42 202 PRO A C 1
ATOM 1585 O O . PRO A 1 202 ? -18.766 16.073 11.559 1.00 29.42 202 PRO A O 1
ATOM 1588 N N . MET A 1 203 ? -18.466 14.723 9.764 1.00 29.86 203 MET A N 1
ATOM 1589 C CA . MET A 1 203 ? -17.663 13.585 10.280 1.00 29.86 203 MET A CA 1
ATOM 1590 C C . MET A 1 203 ? -16.163 13.862 10.601 1.00 29.86 203 MET A C 1
ATOM 1592 O O . MET A 1 203 ? -15.481 14.518 9.820 1.00 29.86 203 MET A O 1
ATOM 1596 N N . ASP A 1 204 ? -15.651 13.276 11.691 1.00 32.84 204 ASP A N 1
ATOM 1597 C CA . ASP A 1 204 ? -14.333 13.505 12.337 1.00 32.84 204 ASP A CA 1
ATOM 1598 C C . ASP A 1 204 ? -13.240 12.498 11.868 1.00 32.84 204 ASP A C 1
ATOM 1600 O O . ASP A 1 204 ? -13.555 11.320 11.697 1.00 32.84 204 ASP A O 1
ATOM 1604 N N . TRP A 1 205 ? -11.981 12.930 11.643 1.00 35.25 205 TRP A N 1
ATOM 1605 C CA . TRP A 1 205 ? -10.851 12.096 11.134 1.00 35.25 205 TRP A CA 1
ATOM 1606 C C . TRP A 1 205 ? -9.619 11.998 12.057 1.00 35.25 205 TRP A C 1
ATOM 1608 O O . TRP A 1 205 ? -8.594 11.443 11.650 1.00 35.25 205 TRP A O 1
ATOM 1618 N N . THR A 1 206 ? -9.664 12.480 13.299 1.00 42.69 206 THR A N 1
ATOM 1619 C CA . THR A 1 206 ? -8.690 12.006 14.297 1.00 42.69 206 THR A CA 1
ATOM 1620 C C . THR A 1 206 ? -9.146 10.652 14.819 1.00 42.69 206 THR A C 1
ATOM 1622 O O . THR A 1 206 ? -10.068 10.583 15.627 1.00 42.69 206 THR A O 1
ATOM 1625 N N . SER A 1 207 ? -8.522 9.559 14.368 1.00 54.81 207 SER A N 1
ATOM 1626 C CA . SER A 1 207 ? -8.760 8.261 15.000 1.00 54.81 207 SER A CA 1
ATOM 1627 C C . SER A 1 207 ? -8.191 8.311 16.414 1.00 54.81 207 SER A C 1
ATOM 1629 O O . SER A 1 207 ? -6.975 8.377 16.619 1.00 54.81 207 SER A O 1
ATOM 1631 N N . LEU A 1 208 ? -9.091 8.301 17.390 1.00 75.94 208 LEU A N 1
ATOM 1632 C CA . LEU A 1 208 ? -8.747 8.133 18.788 1.00 75.94 208 LEU A CA 1
ATOM 1633 C C . LEU A 1 208 ? -8.263 6.692 18.959 1.00 75.94 208 LEU A C 1
ATOM 1635 O O . LEU A 1 208 ? -8.954 5.748 18.578 1.00 75.94 208 LEU A O 1
ATOM 1639 N N . VAL A 1 209 ? -7.065 6.500 19.496 1.00 72.88 209 VAL A N 1
ATOM 1640 C CA . VAL A 1 209 ? -6.443 5.181 19.615 1.00 72.88 209 VAL A CA 1
ATOM 1641 C C . VAL A 1 209 ? -6.371 4.763 21.073 1.00 72.88 209 VAL A C 1
ATOM 1643 O O . VAL A 1 209 ? -5.930 5.518 21.941 1.00 72.88 209 VAL A O 1
ATOM 1646 N N . ILE A 1 210 ? -6.765 3.518 21.333 1.00 83.62 210 ILE A N 1
ATOM 1647 C CA . ILE A 1 210 ? -6.419 2.807 22.564 1.00 83.62 210 ILE A CA 1
ATOM 1648 C C . ILE A 1 210 ? -5.510 1.639 22.193 1.00 83.62 210 ILE A C 1
ATOM 1650 O O . ILE A 1 210 ? -5.848 0.859 21.303 1.00 83.62 210 ILE A O 1
ATOM 1654 N N . ILE A 1 211 ? -4.373 1.514 22.878 1.00 77.81 211 ILE A N 1
ATOM 1655 C CA . ILE A 1 211 ? -3.435 0.397 22.698 1.00 77.81 211 ILE A CA 1
ATOM 1656 C C . ILE A 1 211 ? -3.653 -0.603 23.836 1.00 77.81 211 ILE A C 1
ATOM 1658 O O . ILE A 1 211 ? -3.425 -0.260 24.992 1.00 77.81 211 ILE A O 1
ATOM 1662 N N . ASP A 1 212 ? -4.076 -1.823 23.515 1.00 85.50 212 ASP A N 1
ATOM 1663 C CA . ASP A 1 212 ? -4.169 -2.949 24.450 1.00 85.50 212 ASP A CA 1
ATOM 1664 C C . ASP A 1 212 ? -2.959 -3.872 24.256 1.00 85.50 212 ASP A C 1
ATOM 1666 O O . ASP A 1 212 ? -2.753 -4.393 23.165 1.00 85.50 212 ASP A O 1
ATOM 1670 N N . THR A 1 213 ? -2.123 -4.040 25.280 1.00 79.62 213 THR A N 1
ATOM 1671 C CA . THR A 1 213 ? -0.782 -4.645 25.147 1.00 79.62 213 THR A CA 1
ATOM 1672 C C . THR A 1 213 ? -0.426 -5.527 26.339 1.00 79.62 213 THR A C 1
ATOM 1674 O O . THR A 1 213 ? -0.832 -5.258 27.472 1.00 79.62 213 THR A O 1
ATOM 1677 N N . ASP A 1 214 ? 0.360 -6.569 26.093 1.00 66.25 214 ASP A N 1
ATOM 1678 C CA . ASP A 1 214 ? 1.020 -7.430 27.077 1.00 66.25 214 ASP A CA 1
ATOM 1679 C C . ASP A 1 214 ? 2.542 -7.181 27.163 1.00 66.25 214 ASP A C 1
ATOM 1681 O O . ASP A 1 214 ? 3.273 -7.988 27.734 1.00 66.25 214 ASP A O 1
ATOM 1685 N N . SER A 1 215 ? 2.986 -6.023 26.658 1.00 60.44 215 SER A N 1
ATOM 1686 C CA . SER A 1 215 ? 4.326 -5.422 26.702 1.00 60.44 215 SER A CA 1
ATOM 1687 C C . SER A 1 215 ? 5.504 -6.397 26.837 1.00 60.44 215 SER A C 1
ATOM 1689 O O . SER A 1 215 ? 6.117 -6.486 27.911 1.00 60.44 215 SER A O 1
ATOM 1691 N N . GLY A 1 216 ? 5.854 -7.034 25.716 1.00 54.44 216 GLY A N 1
ATOM 1692 C CA . GLY A 1 216 ? 7.176 -7.592 25.424 1.00 54.44 216 GLY A CA 1
ATOM 1693 C C . GLY A 1 216 ? 8.120 -6.566 24.775 1.00 54.44 216 GLY A C 1
ATOM 1694 O O . GLY A 1 216 ? 7.872 -5.353 24.785 1.00 54.44 216 GLY A O 1
ATOM 1695 N N . VAL A 1 217 ? 9.235 -7.040 24.212 1.00 48.06 217 VAL A N 1
ATOM 1696 C CA . VAL A 1 217 ? 10.263 -6.182 23.583 1.00 48.06 217 VAL A CA 1
ATOM 1697 C C . VAL A 1 217 ? 9.736 -5.482 22.324 1.00 48.06 217 VAL A C 1
ATOM 1699 O O . VAL A 1 217 ? 10.031 -4.309 22.081 1.00 48.06 217 VAL A O 1
ATOM 1702 N N . ASP A 1 218 ? 8.958 -6.190 21.517 1.00 45.91 218 ASP A N 1
ATOM 1703 C CA . ASP A 1 218 ? 8.343 -5.720 20.278 1.00 45.91 218 ASP A CA 1
ATOM 1704 C C . ASP A 1 218 ? 7.156 -4.776 20.528 1.00 45.91 218 ASP A C 1
ATOM 1706 O O . ASP A 1 218 ? 7.073 -3.728 19.879 1.00 45.91 218 ASP A O 1
ATOM 1710 N N . ASP A 1 219 ? 6.309 -5.054 21.523 1.00 51.97 219 ASP A N 1
ATOM 1711 C CA . ASP A 1 219 ? 5.277 -4.117 21.992 1.00 51.97 219 ASP A CA 1
ATOM 1712 C C . ASP A 1 219 ? 5.868 -2.766 22.408 1.00 51.97 219 ASP A C 1
ATOM 1714 O O . ASP A 1 219 ? 5.331 -1.710 22.066 1.00 51.97 219 ASP A O 1
ATOM 1718 N N . ALA A 1 220 ? 6.986 -2.781 23.146 1.00 48.38 220 ALA A N 1
ATOM 1719 C CA . ALA A 1 220 ? 7.646 -1.559 23.587 1.00 48.38 220 ALA A CA 1
ATOM 1720 C C . ALA A 1 220 ? 8.064 -0.708 22.378 1.00 48.38 220 ALA A C 1
ATOM 1722 O O . ALA A 1 220 ? 7.826 0.501 22.355 1.00 48.38 220 ALA A O 1
ATOM 1723 N N . LEU A 1 221 ? 8.593 -1.335 21.325 1.00 44.44 221 LEU A N 1
ATOM 1724 C CA . LEU A 1 221 ? 8.927 -0.648 20.079 1.00 44.44 221 LEU A CA 1
ATOM 1725 C C . LEU A 1 221 ? 7.680 -0.117 19.349 1.00 44.44 221 LEU A C 1
ATOM 1727 O O . LEU A 1 221 ? 7.702 1.003 18.831 1.00 44.44 221 LEU A O 1
ATOM 1731 N N . ALA A 1 222 ? 6.583 -0.878 19.327 1.00 43.22 222 ALA A N 1
ATOM 1732 C CA . ALA A 1 222 ? 5.316 -0.439 18.744 1.00 43.22 222 ALA A CA 1
ATOM 1733 C C . ALA A 1 222 ? 4.737 0.779 19.485 1.00 43.22 222 ALA A C 1
ATOM 1735 O O . ALA A 1 222 ? 4.293 1.735 18.847 1.00 43.22 222 ALA A O 1
ATOM 1736 N N . ILE A 1 223 ? 4.814 0.799 20.819 1.00 51.62 223 ILE A N 1
ATOM 1737 C CA . ILE A 1 223 ? 4.418 1.940 21.658 1.00 51.62 223 ILE A CA 1
ATOM 1738 C C . ILE A 1 223 ? 5.339 3.142 21.410 1.00 51.62 223 ILE A C 1
ATOM 1740 O O . ILE A 1 223 ? 4.852 4.268 21.302 1.00 51.62 223 ILE A O 1
ATOM 1744 N N . MET A 1 224 ? 6.653 2.942 21.253 1.00 51.53 224 MET A N 1
ATOM 1745 C CA . MET A 1 224 ? 7.581 4.021 20.877 1.00 51.53 224 MET A CA 1
ATOM 1746 C C . MET A 1 224 ? 7.214 4.639 19.520 1.00 51.53 224 MET A C 1
ATOM 1748 O O . MET A 1 224 ? 7.188 5.860 19.368 1.00 51.53 224 MET A O 1
ATOM 1752 N N . LEU A 1 225 ? 6.870 3.812 18.531 1.00 44.94 225 LEU A N 1
ATOM 1753 C CA . LEU A 1 225 ? 6.419 4.295 17.227 1.00 44.94 225 LEU A CA 1
ATOM 1754 C C . LEU A 1 225 ? 5.068 5.019 17.321 1.00 44.94 225 LEU A C 1
ATOM 1756 O O . LEU A 1 225 ? 4.909 6.096 16.749 1.00 44.94 225 LEU A O 1
ATOM 1760 N N . ALA A 1 226 ? 4.106 4.460 18.056 1.00 49.69 226 ALA A N 1
ATOM 1761 C CA . ALA A 1 226 ? 2.789 5.056 18.241 1.00 49.69 226 ALA A CA 1
ATOM 1762 C C . ALA A 1 226 ? 2.881 6.405 18.968 1.00 49.69 226 ALA A C 1
ATOM 1764 O O . ALA A 1 226 ? 2.252 7.371 18.550 1.00 49.69 226 ALA A O 1
ATOM 1765 N N . THR A 1 227 ? 3.710 6.511 20.006 1.00 56.38 227 THR A N 1
ATOM 1766 C CA . THR A 1 227 ? 3.946 7.777 20.717 1.00 56.38 227 THR A CA 1
ATOM 1767 C C . THR A 1 227 ? 4.681 8.795 19.853 1.00 56.38 227 THR A C 1
ATOM 1769 O O . THR A 1 227 ? 4.345 9.976 19.905 1.00 56.38 227 THR A O 1
ATOM 1772 N N . TYR A 1 228 ? 5.615 8.369 18.996 1.00 48.97 228 TYR A N 1
ATOM 1773 C CA . TYR A 1 228 ? 6.174 9.244 17.965 1.00 48.97 228 TYR A CA 1
ATOM 1774 C C . TYR A 1 228 ? 5.072 9.762 17.032 1.00 48.97 228 TYR A C 1
ATOM 1776 O O . TYR A 1 228 ? 4.980 10.965 16.806 1.00 48.97 228 TYR A O 1
ATOM 1784 N N . CYS A 1 229 ? 4.191 8.888 16.539 1.00 46.66 229 CYS A N 1
ATOM 1785 C CA . CYS A 1 229 ? 3.052 9.283 15.710 1.00 46.66 229 CYS A CA 1
ATOM 1786 C C . CYS A 1 229 ? 2.087 10.227 16.444 1.00 46.66 229 CYS A C 1
ATOM 1788 O O . CYS A 1 229 ? 1.620 11.191 15.841 1.00 46.66 229 CYS A O 1
ATOM 1790 N N . HIS A 1 230 ? 1.849 9.995 17.734 1.00 63.50 230 HIS A N 1
ATOM 1791 C CA . HIS A 1 230 ? 1.047 10.853 18.600 1.00 63.50 230 HIS A CA 1
ATOM 1792 C C . HIS A 1 230 ? 1.653 12.249 18.754 1.00 63.50 230 HIS A C 1
ATOM 1794 O O . HIS A 1 230 ? 0.973 13.244 18.534 1.00 63.50 230 HIS A O 1
ATOM 1800 N N . LYS A 1 231 ? 2.968 12.341 18.994 1.00 58.97 231 LYS A N 1
ATOM 1801 C CA . LYS A 1 231 ? 3.701 13.619 19.029 1.00 58.97 231 LYS A CA 1
ATOM 1802 C C . LYS A 1 231 ? 3.673 14.381 17.699 1.00 58.97 231 LYS A C 1
ATOM 1804 O O . LYS A 1 231 ? 3.957 15.575 17.678 1.00 58.97 231 LYS A O 1
ATOM 1809 N N . GLN A 1 232 ? 3.426 13.691 16.588 1.00 51.06 232 GLN A N 1
ATOM 1810 C CA . GLN A 1 232 ? 3.328 14.283 15.252 1.00 51.06 232 GLN A CA 1
ATOM 1811 C C . GLN A 1 232 ? 1.870 14.521 14.811 1.00 51.06 232 GLN A C 1
ATOM 1813 O O . GLN A 1 232 ? 1.644 14.779 13.629 1.00 51.06 232 GLN A O 1
ATOM 1818 N N . ASP A 1 233 ? 0.899 14.415 15.730 1.00 55.28 233 ASP A N 1
ATOM 1819 C CA . ASP A 1 233 ? -0.543 14.572 15.486 1.00 55.28 233 ASP A CA 1
ATOM 1820 C C . ASP A 1 233 ? -1.101 13.617 14.405 1.00 55.28 233 ASP A C 1
ATOM 1822 O O . ASP A 1 233 ? -2.092 13.916 13.737 1.00 55.28 233 ASP A O 1
ATOM 1826 N N . PHE A 1 234 ? -0.459 12.457 14.193 1.00 45.78 234 PHE A N 1
ATOM 1827 C CA . PHE A 1 234 ? -0.946 11.434 13.256 1.00 45.78 234 PHE A CA 1
ATOM 1828 C C . PHE A 1 234 ? -2.012 10.521 13.872 1.00 45.78 234 PHE A C 1
ATOM 1830 O O . PHE A 1 234 ? -2.848 10.000 13.139 1.00 45.78 234 PHE A O 1
ATOM 1837 N N . ILE A 1 235 ? -1.959 10.308 15.190 1.00 54.41 235 ILE A N 1
ATOM 1838 C CA . ILE A 1 235 ? -2.943 9.562 15.990 1.00 54.41 235 ILE A CA 1
ATOM 1839 C C . ILE A 1 235 ? -3.093 10.240 17.356 1.00 54.41 235 ILE A C 1
ATOM 1841 O O . ILE A 1 235 ? -2.147 10.869 17.827 1.00 54.41 235 ILE A O 1
ATOM 1845 N N . ASP A 1 236 ? -4.227 10.076 18.032 1.00 73.31 236 ASP A N 1
ATOM 1846 C CA . ASP A 1 236 ? -4.380 10.539 19.418 1.00 73.31 236 ASP A CA 1
ATOM 1847 C C . ASP A 1 236 ? -4.486 9.341 20.369 1.00 73.31 236 ASP A C 1
ATOM 1849 O O . ASP A 1 236 ? -5.472 8.606 20.333 1.00 73.31 236 ASP A O 1
ATOM 1853 N N . ILE A 1 237 ? -3.452 9.093 21.182 1.00 75.94 237 ILE A N 1
ATOM 1854 C CA . ILE A 1 237 ? -3.445 7.968 22.123 1.00 75.94 237 ILE A CA 1
ATOM 1855 C C . ILE A 1 237 ? -4.215 8.386 23.375 1.00 75.94 237 ILE A C 1
ATOM 1857 O O . ILE A 1 237 ? -3.680 9.053 24.258 1.00 75.94 237 ILE A O 1
ATOM 1861 N N . LEU A 1 238 ? -5.460 7.926 23.484 1.00 84.75 238 LEU A N 1
ATOM 1862 C CA . LEU A 1 238 ? -6.308 8.191 24.646 1.00 84.75 238 LEU A CA 1
ATOM 1863 C C . LEU A 1 238 ? -5.855 7.430 25.893 1.00 84.75 238 LEU A C 1
ATOM 1865 O O . LEU A 1 238 ? -5.956 7.930 27.016 1.00 84.75 238 LEU A O 1
ATOM 1869 N N . ALA A 1 239 ? -5.441 6.177 25.706 1.00 84.88 239 ALA A N 1
ATOM 1870 C CA . ALA A 1 239 ? -5.106 5.275 26.795 1.00 84.88 239 ALA A CA 1
ATOM 1871 C C . ALA A 1 239 ? -4.248 4.100 26.319 1.00 84.88 239 ALA A C 1
ATOM 1873 O O . ALA A 1 239 ? -4.332 3.673 25.165 1.00 84.88 239 ALA A O 1
ATOM 1874 N N . ILE A 1 240 ? -3.492 3.532 27.258 1.00 84.12 240 ILE A N 1
ATOM 1875 C CA . ILE A 1 240 ? -2.860 2.221 27.112 1.00 84.12 240 ILE A CA 1
ATOM 1876 C C . ILE A 1 240 ? -3.462 1.282 28.156 1.00 84.12 240 ILE A C 1
ATOM 1878 O O . ILE A 1 240 ? -3.475 1.578 29.353 1.00 84.12 240 ILE A O 1
ATOM 1882 N N . THR A 1 241 ? -3.987 0.149 27.712 1.00 83.75 241 THR A N 1
ATOM 1883 C CA . THR A 1 241 ? -4.545 -0.896 28.564 1.00 83.75 241 THR A CA 1
ATOM 1884 C C . THR A 1 241 ? -3.604 -2.094 28.590 1.00 83.75 241 THR A C 1
ATOM 1886 O O . THR A 1 241 ? -3.143 -2.567 27.559 1.00 83.75 241 THR A O 1
ATOM 1889 N N . CYS A 1 242 ? -3.279 -2.583 29.783 1.00 85.00 242 CYS A N 1
ATOM 1890 C CA . CYS A 1 242 ? -2.349 -3.695 29.954 1.00 85.00 242 CYS A CA 1
ATOM 1891 C C . CYS A 1 242 ? -3.115 -5.006 30.149 1.00 85.00 242 CYS A C 1
ATOM 1893 O O . CYS A 1 242 ? -4.042 -5.066 30.960 1.00 85.00 242 CYS A O 1
ATOM 1895 N N . THR A 1 243 ? -2.721 -6.062 29.447 1.00 79.88 243 THR A N 1
ATOM 1896 C CA . THR A 1 243 ? -3.262 -7.424 29.574 1.00 79.88 243 THR A CA 1
ATOM 1897 C C . THR A 1 243 ? -2.135 -8.410 29.911 1.00 79.88 243 THR A C 1
ATOM 1899 O O . THR A 1 243 ? -0.960 -8.048 29.907 1.00 79.88 243 THR A O 1
ATOM 1902 N N . HIS A 1 244 ? -2.475 -9.638 30.298 1.00 80.94 244 HIS A N 1
ATOM 1903 C CA . HIS A 1 244 ? -1.504 -10.733 30.459 1.00 80.94 244 HIS A CA 1
ATOM 1904 C C . HIS A 1 244 ? -1.061 -11.267 29.088 1.00 80.94 244 HIS A C 1
ATOM 1906 O O . HIS A 1 244 ? -1.835 -11.162 28.142 1.00 80.94 244 HIS A O 1
ATOM 1912 N N . GLY A 1 245 ? 0.121 -11.884 28.990 1.00 77.62 245 GLY A N 1
ATOM 1913 C CA . GLY A 1 245 ? 0.576 -12.561 27.765 1.00 77.62 245 GLY A CA 1
ATOM 1914 C C . GLY A 1 245 ? 2.072 -12.900 27.764 1.00 77.62 245 GLY A C 1
ATOM 1915 O O . GLY A 1 245 ? 2.443 -14.005 28.160 1.00 77.62 245 GLY A O 1
ATOM 1916 N N . ASN A 1 246 ? 2.935 -11.965 27.363 1.00 63.22 246 ASN A N 1
ATOM 1917 C CA . ASN A 1 246 ? 4.395 -12.118 27.428 1.00 63.22 246 ASN A CA 1
ATOM 1918 C C . ASN A 1 246 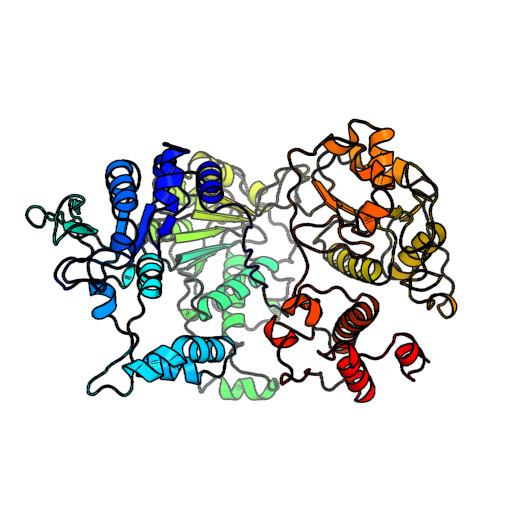? 4.894 -12.204 28.876 1.00 63.22 246 ASN A C 1
ATOM 1920 O O . ASN A 1 246 ? 5.744 -13.025 29.210 1.00 63.22 246 ASN A O 1
ATOM 1924 N N . THR A 1 247 ? 4.314 -11.405 29.779 1.00 67.06 247 THR A N 1
ATOM 1925 C CA . THR A 1 247 ? 4.578 -11.498 31.223 1.00 67.06 247 THR A CA 1
ATOM 1926 C C . THR A 1 247 ? 3.303 -11.356 32.057 1.00 67.06 247 THR A C 1
ATOM 1928 O O . THR A 1 247 ? 2.181 -11.411 31.549 1.00 67.06 247 THR A O 1
ATOM 1931 N N . GLY A 1 248 ? 3.442 -11.247 33.382 1.00 72.00 248 GLY A N 1
ATOM 1932 C CA . GLY A 1 248 ? 2.319 -10.902 34.255 1.00 72.00 248 GLY A CA 1
ATOM 1933 C C . GLY A 1 248 ? 1.937 -9.437 34.111 1.00 72.00 248 GLY A C 1
ATOM 1934 O O . GLY A 1 248 ? 2.816 -8.587 34.028 1.00 72.00 248 GLY A O 1
ATOM 1935 N N . VAL A 1 249 ? 0.640 -9.132 34.177 1.00 76.00 249 VAL A N 1
ATOM 1936 C CA . VAL A 1 249 ? 0.108 -7.780 33.927 1.00 76.00 249 VAL A CA 1
ATOM 1937 C C . VAL A 1 249 ? 0.771 -6.669 34.769 1.00 76.00 249 VAL A C 1
ATOM 1939 O O . VAL A 1 249 ? 0.886 -5.539 34.312 1.00 76.00 249 VAL A O 1
ATOM 1942 N N . ASP A 1 250 ? 1.275 -6.973 35.973 1.00 78.56 250 ASP A N 1
ATOM 1943 C CA . ASP A 1 250 ? 2.030 -6.012 36.798 1.00 78.56 250 ASP A CA 1
ATOM 1944 C C . ASP A 1 250 ? 3.388 -5.620 36.181 1.00 78.56 250 ASP A C 1
ATOM 1946 O O . ASP A 1 250 ? 3.781 -4.448 36.215 1.00 78.56 250 ASP A O 1
ATOM 1950 N N . ASN A 1 251 ? 4.092 -6.589 35.589 1.00 72.38 251 ASN A N 1
ATOM 1951 C CA . ASN A 1 251 ? 5.323 -6.341 34.839 1.00 72.38 251 ASN A CA 1
ATOM 1952 C C . ASN A 1 251 ? 5.001 -5.593 33.544 1.00 72.38 251 ASN A C 1
ATOM 1954 O O . ASN A 1 251 ? 5.651 -4.596 33.258 1.00 72.38 251 ASN A O 1
ATOM 1958 N N . VAL A 1 252 ? 3.933 -5.980 32.839 1.00 70.44 252 VAL A N 1
ATOM 1959 C CA . VAL A 1 252 ? 3.445 -5.274 31.642 1.00 70.44 252 VAL A CA 1
ATOM 1960 C C . VAL A 1 252 ? 3.197 -3.792 31.925 1.00 70.44 252 VAL A C 1
ATOM 1962 O O . VAL A 1 252 ? 3.735 -2.934 31.229 1.00 70.44 252 VAL A O 1
ATOM 1965 N N . CYS A 1 253 ? 2.445 -3.459 32.982 1.00 72.81 253 CYS A N 1
ATOM 1966 C CA . CYS A 1 253 ? 2.216 -2.062 33.358 1.00 72.81 253 CYS A CA 1
ATOM 1967 C C . CYS A 1 253 ? 3.528 -1.320 33.649 1.00 72.81 253 CYS A C 1
ATOM 1969 O O . CYS A 1 253 ? 3.692 -0.161 33.271 1.00 72.81 253 CYS A O 1
ATOM 1971 N N . THR A 1 254 ? 4.473 -1.991 34.310 1.00 72.19 254 THR A N 1
ATOM 1972 C CA . THR A 1 254 ? 5.794 -1.428 34.607 1.00 72.19 254 THR A CA 1
ATOM 1973 C C . THR A 1 254 ? 6.582 -1.153 33.321 1.00 72.19 254 THR A C 1
ATOM 1975 O O . THR A 1 254 ? 7.145 -0.066 33.172 1.00 72.19 254 THR A O 1
ATOM 1978 N N . ASN A 1 255 ? 6.561 -2.085 32.367 1.00 68.19 255 ASN A N 1
ATOM 1979 C CA . ASN A 1 255 ? 7.244 -1.996 31.076 1.00 68.19 255 ASN A CA 1
ATOM 1980 C C . ASN A 1 255 ? 6.683 -0.867 30.204 1.00 68.19 255 ASN A C 1
ATOM 1982 O O . ASN A 1 255 ? 7.455 -0.076 29.657 1.00 68.19 255 ASN A O 1
ATOM 1986 N N . VAL A 1 256 ? 5.357 -0.712 30.147 1.00 68.69 256 VAL A N 1
ATOM 1987 C CA . VAL A 1 256 ? 4.705 0.415 29.459 1.00 68.69 256 VAL A CA 1
ATOM 1988 C C . VAL A 1 256 ? 5.158 1.746 30.060 1.00 68.69 256 VAL A C 1
ATOM 1990 O O . VAL A 1 256 ? 5.555 2.650 29.325 1.00 68.69 256 VAL A O 1
ATOM 1993 N N . CYS A 1 257 ? 5.178 1.875 31.391 1.00 74.38 257 CYS A N 1
ATOM 1994 C CA . CYS A 1 257 ? 5.644 3.102 32.041 1.00 74.38 257 CYS A CA 1
ATOM 1995 C C . CYS A 1 257 ? 7.129 3.396 31.755 1.00 74.38 257 CYS A C 1
ATOM 1997 O O . CYS A 1 257 ? 7.490 4.556 31.543 1.00 74.38 257 CYS A O 1
ATOM 1999 N N . TYR A 1 258 ? 7.992 2.375 31.717 1.00 66.19 258 TYR A N 1
ATOM 2000 C CA . TYR A 1 258 ? 9.391 2.538 31.304 1.00 66.19 258 TYR A CA 1
ATOM 2001 C C . TYR A 1 258 ? 9.518 2.987 29.846 1.00 66.19 258 TYR A C 1
ATOM 2003 O O . TYR A 1 258 ? 10.302 3.891 29.552 1.00 66.19 258 TYR A O 1
ATOM 2011 N N . THR A 1 259 ? 8.712 2.410 28.958 1.00 61.88 259 THR A N 1
ATOM 2012 C CA . THR A 1 259 ? 8.690 2.730 27.527 1.00 61.88 259 THR A CA 1
ATOM 2013 C C . THR A 1 259 ? 8.257 4.177 27.288 1.00 61.88 259 THR A C 1
ATOM 2015 O O . THR A 1 259 ? 8.967 4.929 26.621 1.00 61.88 259 THR A O 1
ATOM 2018 N N . LEU A 1 260 ? 7.154 4.619 27.904 1.00 68.12 260 LEU A N 1
ATOM 2019 C CA . LEU A 1 260 ? 6.685 6.009 27.821 1.00 68.12 260 LEU A CA 1
ATOM 2020 C C . LEU A 1 260 ? 7.734 6.997 28.345 1.00 68.12 260 LEU A C 1
ATOM 2022 O O . LEU A 1 260 ? 7.990 8.025 27.719 1.00 68.12 260 LEU A O 1
ATOM 2026 N N . ARG A 1 261 ? 8.404 6.660 29.455 1.00 70.25 261 ARG A N 1
ATOM 2027 C CA . ARG A 1 261 ? 9.493 7.478 30.001 1.00 70.25 261 ARG A CA 1
ATOM 2028 C C . ARG A 1 261 ? 10.675 7.584 29.039 1.00 70.25 261 ARG A C 1
ATOM 2030 O O . ARG A 1 261 ? 11.260 8.657 28.930 1.00 70.25 261 ARG A O 1
ATOM 2037 N N . ALA A 1 262 ? 11.045 6.499 28.362 1.00 60.22 262 ALA A N 1
ATOM 2038 C CA . ALA A 1 262 ? 12.112 6.528 27.365 1.00 60.22 262 ALA A CA 1
ATOM 2039 C C . ALA A 1 262 ? 11.757 7.458 26.189 1.00 60.22 262 ALA A C 1
ATOM 2041 O O . ALA A 1 262 ? 12.595 8.258 25.778 1.00 60.22 262 ALA A O 1
ATOM 2042 N N . CYS A 1 263 ? 10.501 7.435 25.731 1.00 58.03 263 CYS A N 1
ATOM 2043 C CA . CYS A 1 263 ? 9.998 8.304 24.658 1.00 58.03 263 CYS A CA 1
ATOM 2044 C C . CYS A 1 263 ? 10.017 9.799 25.018 1.00 58.03 263 CYS A C 1
ATOM 2046 O O . CYS A 1 263 ? 10.086 10.656 24.133 1.00 58.03 263 CYS A O 1
ATOM 2048 N N . ASP A 1 264 ? 9.936 10.125 26.308 1.00 61.03 264 ASP A N 1
ATOM 2049 C CA . ASP A 1 264 ? 9.969 11.501 26.808 1.00 61.03 264 ASP A CA 1
ATOM 2050 C C . ASP A 1 264 ? 11.403 12.063 26.910 1.00 61.03 264 ASP A C 1
ATOM 2052 O O . ASP A 1 264 ? 11.621 13.270 26.834 1.00 61.03 264 ASP A O 1
ATOM 2056 N N . LEU A 1 265 ? 12.412 11.190 27.020 1.00 44.41 265 LEU A N 1
ATOM 2057 C CA . LEU A 1 265 ? 13.823 11.572 27.175 1.00 44.41 265 LEU A CA 1
ATOM 2058 C C . LEU A 1 265 ? 14.540 11.904 25.851 1.00 44.41 265 LEU A C 1
ATOM 2060 O O . LEU A 1 265 ? 15.606 12.521 25.884 1.00 44.41 265 LEU A O 1
ATOM 2064 N N . GLU A 1 266 ? 13.991 11.518 24.695 1.00 40.16 266 GLU A N 1
ATOM 2065 C CA . GLU A 1 266 ? 14.650 11.677 23.385 1.00 40.16 266 GLU A CA 1
ATOM 2066 C C . GLU A 1 266 ? 14.581 13.099 22.787 1.00 40.16 266 GLU A C 1
ATOM 2068 O O . GLU A 1 266 ? 15.309 13.399 21.839 1.00 40.16 266 GLU A O 1
ATOM 2073 N N . ASP A 1 267 ? 13.788 14.017 23.351 1.00 39.41 267 ASP A N 1
ATOM 2074 C CA . ASP A 1 267 ? 13.560 15.358 22.776 1.00 39.41 267 ASP A CA 1
ATOM 2075 C C . ASP A 1 267 ? 14.734 16.352 22.927 1.00 39.41 267 ASP A C 1
ATOM 2077 O O . ASP A 1 267 ? 14.654 17.515 22.511 1.00 39.41 267 ASP A O 1
ATOM 2081 N N . HIS A 1 268 ? 15.871 15.938 23.495 1.00 34.59 268 HIS A N 1
ATOM 2082 C CA . HIS A 1 268 ? 17.021 16.820 23.713 1.00 34.59 268 HIS A CA 1
ATOM 2083 C C . HIS A 1 268 ? 18.308 16.251 23.103 1.00 34.59 268 HIS A C 1
ATOM 2085 O O . HIS A 1 268 ? 18.986 15.397 23.667 1.00 34.59 268 HIS A O 1
ATOM 2091 N N . GLY A 1 269 ? 18.644 16.773 21.920 1.00 32.06 269 GLY A N 1
ATOM 2092 C CA . GLY A 1 269 ? 19.738 16.318 21.068 1.00 32.06 269 GLY A CA 1
ATOM 2093 C C . GLY A 1 269 ? 21.097 16.110 21.754 1.00 32.06 269 GLY A C 1
ATOM 2094 O O . GLY A 1 269 ? 21.608 16.964 22.473 1.00 32.06 269 GLY A O 1
ATOM 2095 N N . ASN A 1 270 ? 21.695 14.963 21.433 1.00 38.50 270 ASN A N 1
ATOM 2096 C CA . ASN A 1 270 ? 23.118 14.615 21.419 1.00 38.50 270 ASN A CA 1
ATOM 2097 C C . ASN A 1 270 ? 24.074 15.506 22.255 1.00 38.50 270 ASN A C 1
ATOM 2099 O O . ASN A 1 270 ? 24.650 16.461 21.738 1.00 38.50 270 ASN A O 1
ATOM 2103 N N . THR A 1 271 ? 24.315 15.164 23.528 1.00 30.86 271 THR A N 1
ATOM 2104 C CA . THR A 1 271 ? 25.591 15.426 24.235 1.00 30.86 271 THR A CA 1
ATOM 2105 C C . THR A 1 271 ? 25.759 14.530 25.475 1.00 30.86 271 THR A C 1
ATOM 2107 O O . THR A 1 271 ? 24.789 14.082 26.074 1.00 30.86 271 THR A O 1
ATOM 2110 N N . ALA A 1 272 ? 27.020 14.253 25.827 1.00 34.50 272 ALA A N 1
ATOM 2111 C CA . ALA A 1 272 ? 27.479 13.219 26.759 1.00 34.50 272 ALA A CA 1
ATOM 2112 C C . ALA A 1 272 ? 26.878 13.234 28.187 1.00 34.50 272 ALA A C 1
ATOM 2114 O O . ALA A 1 272 ? 26.583 14.279 28.771 1.00 34.50 272 ALA A O 1
ATOM 2115 N N . VAL A 1 273 ? 26.821 12.021 28.748 1.00 32.97 273 VAL A N 1
ATOM 2116 C CA . VAL A 1 273 ? 26.089 11.527 29.934 1.00 32.97 273 VAL A CA 1
ATOM 2117 C C . VAL A 1 273 ? 26.326 12.282 31.261 1.00 32.97 273 VAL A C 1
ATOM 2119 O O . VAL A 1 273 ? 25.503 12.184 32.166 1.00 32.97 273 VAL A O 1
ATOM 2122 N N . ASP A 1 274 ? 27.348 13.129 31.391 1.00 32.88 274 ASP A N 1
ATOM 2123 C CA . ASP A 1 274 ? 27.675 13.762 32.684 1.00 32.88 274 ASP A CA 1
ATOM 2124 C C . ASP A 1 274 ? 26.967 15.105 32.962 1.00 32.88 274 ASP A C 1
ATOM 2126 O O . ASP A 1 274 ? 26.936 15.568 34.106 1.00 32.88 274 ASP A O 1
ATOM 2130 N N . ASN A 1 275 ? 26.340 15.736 31.961 1.00 34.81 275 ASN A N 1
ATOM 2131 C CA . ASN A 1 275 ? 25.592 16.991 32.163 1.00 34.81 275 ASN A CA 1
ATOM 2132 C C . ASN A 1 275 ? 24.104 16.786 32.510 1.00 34.81 275 ASN A C 1
ATOM 2134 O O . ASN A 1 275 ? 23.436 17.734 32.936 1.00 34.81 275 ASN A O 1
ATOM 2138 N N . VAL A 1 276 ? 23.591 15.556 32.389 1.00 35.78 276 VAL A N 1
ATOM 2139 C CA . VAL A 1 276 ? 22.169 15.219 32.578 1.00 35.78 276 VAL A CA 1
ATOM 2140 C C . VAL A 1 276 ? 21.721 15.481 34.020 1.00 35.78 276 VAL A C 1
ATOM 2142 O O . VAL A 1 276 ? 20.706 16.135 34.242 1.00 35.78 276 VAL A O 1
ATOM 2145 N N . CYS A 1 277 ? 22.525 15.137 35.028 1.00 30.06 277 CYS A N 1
ATOM 2146 C CA . CYS A 1 277 ? 22.122 15.308 36.430 1.00 30.06 277 CYS A CA 1
ATOM 2147 C C . CYS A 1 277 ? 21.973 16.774 36.890 1.00 30.06 277 CYS A C 1
ATOM 2149 O O . CYS A 1 277 ? 21.375 17.016 37.936 1.00 30.06 277 CYS A O 1
ATOM 2151 N N . LYS A 1 278 ? 22.500 17.762 36.147 1.00 31.55 278 LYS A N 1
ATOM 2152 C CA . LYS A 1 278 ? 22.367 19.191 36.501 1.00 31.55 278 LYS A CA 1
ATOM 2153 C C . LYS A 1 278 ? 21.259 19.920 35.743 1.00 31.55 278 LYS A C 1
ATOM 2155 O O . LYS A 1 278 ? 20.711 20.874 36.289 1.00 31.55 278 LYS A O 1
ATOM 2160 N N . ASN A 1 279 ? 20.891 19.460 34.548 1.00 28.98 279 ASN A N 1
ATOM 2161 C CA . ASN A 1 279 ? 19.814 20.071 33.762 1.00 28.98 279 ASN A CA 1
ATOM 2162 C C . ASN A 1 279 ? 18.429 19.468 34.056 1.00 28.98 279 ASN A C 1
ATOM 2164 O O . ASN A 1 279 ? 17.424 20.136 33.828 1.00 28.98 279 ASN A O 1
ATOM 2168 N N . VAL A 1 280 ? 18.371 18.281 34.673 1.00 33.38 280 VAL A N 1
ATOM 2169 C CA . VAL A 1 280 ? 17.130 17.611 35.118 1.00 33.38 280 VAL A CA 1
ATOM 2170 C C . VAL A 1 280 ? 16.320 18.428 36.146 1.00 33.38 280 VAL A C 1
ATOM 2172 O O . VAL A 1 280 ? 15.125 18.206 36.299 1.00 33.38 280 VAL A O 1
ATOM 2175 N N . CYS A 1 281 ? 16.906 19.441 36.794 1.00 28.80 281 CYS A N 1
ATOM 2176 C CA . CYS A 1 281 ? 16.175 20.306 37.729 1.00 28.80 281 CYS A CA 1
ATOM 2177 C C . CYS A 1 281 ? 15.662 21.633 37.135 1.00 28.80 281 CYS A C 1
ATOM 2179 O O . CYS A 1 281 ? 15.015 22.376 37.871 1.00 28.80 281 CYS A O 1
ATOM 2181 N N . TYR A 1 282 ? 15.927 21.969 35.861 1.00 26.81 282 TYR A N 1
ATOM 2182 C CA . TYR A 1 282 ? 15.599 23.306 35.324 1.00 26.81 282 TYR A CA 1
ATOM 2183 C C . TYR A 1 282 ? 14.647 23.384 34.119 1.00 26.81 282 TYR A C 1
ATOM 2185 O O . TYR A 1 282 ? 14.306 24.502 33.733 1.00 26.81 282 TYR A O 1
ATOM 2193 N N . THR A 1 283 ? 14.102 22.276 33.602 1.00 26.83 283 THR A N 1
ATOM 2194 C CA . THR A 1 283 ? 13.106 22.356 32.509 1.00 26.83 283 THR A CA 1
ATOM 2195 C C . THR A 1 283 ? 12.039 21.257 32.585 1.00 26.83 283 THR A C 1
ATOM 2197 O O . THR A 1 283 ? 11.953 20.384 31.738 1.00 26.83 283 THR A O 1
ATOM 2200 N N . LEU A 1 284 ? 11.191 21.309 33.614 1.00 33.72 284 LEU A N 1
ATOM 2201 C CA . LEU A 1 284 ? 10.044 20.409 33.836 1.00 33.72 284 LEU A CA 1
ATOM 2202 C C . LEU A 1 284 ? 8.789 20.748 32.992 1.00 33.72 284 LEU A C 1
ATOM 2204 O O . LEU A 1 284 ? 7.674 20.626 33.485 1.00 33.72 284 LEU A O 1
ATOM 2208 N N . ARG A 1 285 ? 8.920 21.225 31.747 1.00 35.72 285 ARG A N 1
ATOM 2209 C CA . ARG A 1 285 ? 7.762 21.472 30.858 1.00 35.72 285 ARG A CA 1
ATOM 2210 C C . ARG A 1 285 ? 8.170 21.459 29.388 1.00 35.72 285 ARG A C 1
ATOM 2212 O O . ARG A 1 285 ? 8.618 22.500 28.914 1.00 35.72 285 ARG A O 1
ATOM 2219 N N . ALA A 1 286 ? 7.988 20.330 28.702 1.00 32.88 286 ALA A N 1
ATOM 2220 C CA . ALA A 1 286 ? 7.623 20.256 27.278 1.00 32.88 286 ALA A CA 1
ATOM 2221 C C . ALA A 1 286 ? 7.674 18.800 26.768 1.00 32.88 286 ALA A C 1
ATOM 2223 O O . ALA A 1 286 ? 8.607 18.462 26.051 1.00 32.88 286 ALA A O 1
ATOM 2224 N N . CYS A 1 287 ? 6.699 17.973 27.161 1.00 37.22 287 CYS A N 1
ATOM 2225 C CA . CYS A 1 287 ? 6.071 16.903 26.364 1.00 37.22 287 CYS A CA 1
ATOM 2226 C C . CYS A 1 287 ? 4.926 16.283 27.192 1.00 37.22 287 CYS A C 1
ATOM 2228 O O . CYS A 1 287 ? 5.095 16.004 28.372 1.00 37.22 287 CYS A O 1
ATOM 2230 N N . ASP A 1 288 ? 3.735 16.136 26.603 1.00 50.62 288 ASP A N 1
ATOM 2231 C CA . ASP A 1 288 ? 2.480 15.765 27.290 1.00 50.62 288 ASP A CA 1
ATOM 2232 C C . ASP A 1 288 ? 2.293 14.238 27.480 1.00 50.62 288 ASP A C 1
ATOM 2234 O O . ASP A 1 288 ? 1.181 13.763 27.695 1.00 50.62 288 ASP A O 1
ATOM 2238 N N . LEU A 1 289 ? 3.369 13.438 27.444 1.00 53.72 289 LEU A N 1
ATOM 2239 C CA . LEU A 1 289 ? 3.273 11.976 27.607 1.00 53.72 289 LEU A CA 1
ATOM 2240 C C . LEU A 1 289 ? 2.864 11.545 29.029 1.00 53.72 289 LEU A C 1
ATOM 2242 O O . LEU A 1 289 ? 2.328 10.452 29.197 1.00 53.72 289 LEU A O 1
ATOM 2246 N N . GLU A 1 290 ? 3.038 12.406 30.043 1.00 52.34 290 GLU A N 1
ATOM 2247 C CA . GLU A 1 290 ? 2.518 12.181 31.406 1.00 52.34 290 GLU A CA 1
ATOM 2248 C C . GLU A 1 290 ? 0.974 12.145 31.470 1.00 52.34 290 GLU A C 1
ATOM 2250 O O . GLU A 1 290 ? 0.419 11.724 32.486 1.00 52.34 290 GLU A O 1
ATOM 2255 N N . GLN A 1 291 ? 0.267 12.576 30.414 1.00 62.69 291 GLN A N 1
ATOM 2256 C CA . GLN A 1 291 ? -1.200 12.544 30.353 1.00 62.69 291 GLN A CA 1
ATOM 2257 C C . GLN A 1 291 ? -1.773 11.226 29.806 1.00 62.69 291 GLN A C 1
ATOM 2259 O O . GLN A 1 291 ? -2.962 10.964 30.015 1.00 62.69 291 GLN A O 1
ATOM 2264 N N . ILE A 1 292 ? -0.965 10.391 29.134 1.00 75.31 292 ILE A N 1
ATOM 2265 C CA . ILE A 1 292 ? -1.429 9.100 28.607 1.00 75.31 292 ILE A CA 1
ATOM 2266 C C . ILE A 1 292 ? -1.686 8.160 29.783 1.00 75.31 292 ILE A C 1
ATOM 2268 O O . ILE A 1 292 ? -0.774 7.757 30.508 1.00 75.31 292 ILE A O 1
ATOM 2272 N N . LYS A 1 293 ? -2.954 7.800 29.975 1.00 83.44 293 LYS A N 1
ATOM 2273 C CA . LYS A 1 293 ? -3.381 6.969 31.101 1.00 83.44 293 LYS A CA 1
ATOM 2274 C C . LYS A 1 293 ? -3.086 5.500 30.839 1.00 83.44 293 LYS A C 1
ATOM 2276 O O . LYS A 1 293 ? -3.478 4.960 29.804 1.00 83.44 293 LYS A O 1
ATOM 2281 N N . VAL A 1 294 ? -2.451 4.850 31.812 1.00 82.75 294 VAL A N 1
ATOM 2282 C CA . VAL A 1 294 ? -2.163 3.413 31.790 1.00 82.75 294 VAL A CA 1
ATOM 2283 C C . VAL A 1 294 ? -3.122 2.692 32.732 1.00 82.75 294 VAL A C 1
ATOM 2285 O O . VAL A 1 294 ? -3.193 3.012 33.919 1.00 82.75 294 VAL A O 1
ATOM 2288 N N . TYR A 1 295 ? -3.851 1.706 32.217 1.00 85.69 295 TYR A N 1
ATOM 2289 C CA . TYR A 1 295 ? -4.841 0.942 32.976 1.00 85.69 295 TYR A CA 1
ATOM 2290 C C . TYR A 1 295 ? -4.424 -0.518 33.099 1.00 85.69 295 TYR A C 1
ATOM 2292 O O . TYR A 1 295 ? -4.147 -1.186 32.104 1.00 85.69 295 TYR A O 1
ATOM 2300 N N . ARG A 1 296 ? -4.455 -1.050 34.319 1.00 89.44 296 ARG A N 1
ATOM 2301 C CA . ARG A 1 296 ? -4.198 -2.471 34.567 1.00 89.44 296 ARG A CA 1
ATOM 2302 C C . ARG A 1 296 ? -5.430 -3.308 34.234 1.00 89.44 296 ARG A C 1
ATOM 2304 O O . ARG A 1 296 ? -6.527 -3.005 34.707 1.00 89.44 296 ARG A O 1
ATOM 2311 N N . GLY A 1 297 ? -5.254 -4.361 33.445 1.00 88.94 297 GLY A N 1
ATOM 2312 C CA . GLY A 1 297 ? -6.324 -5.253 33.011 1.00 88.94 297 GLY A CA 1
ATOM 2313 C C . GLY A 1 297 ? -6.219 -6.676 33.541 1.00 88.94 297 GLY A C 1
ATOM 2314 O O . GLY A 1 297 ? -5.768 -6.908 34.666 1.00 88.94 297 GLY A O 1
ATOM 2315 N N . SER A 1 298 ? -6.690 -7.615 32.725 1.00 84.75 298 SER A N 1
ATOM 2316 C CA . SER A 1 298 ? -6.850 -9.022 33.080 1.00 84.75 298 SER A CA 1
ATOM 2317 C C . SER A 1 298 ? -5.520 -9.692 33.446 1.00 84.75 298 SER A C 1
ATOM 2319 O O . SER A 1 298 ? -4.544 -9.612 32.708 1.00 84.75 298 SER A O 1
ATOM 2321 N N . GLU A 1 299 ? -5.502 -10.418 34.567 1.00 81.94 299 GLU A N 1
ATOM 2322 C CA . GLU A 1 299 ? -4.346 -11.207 35.041 1.00 81.94 299 GLU A CA 1
ATOM 2323 C C . GLU A 1 299 ? -4.215 -12.581 34.356 1.00 81.94 299 GLU A C 1
ATOM 2325 O O . GLU A 1 299 ? -3.249 -13.305 34.591 1.00 81.94 299 GLU A O 1
ATOM 2330 N N . GLY A 1 300 ? -5.205 -12.964 33.551 1.00 79.94 300 GLY A N 1
ATOM 2331 C CA . GLY A 1 300 ? -5.283 -14.250 32.868 1.00 79.94 300 GLY A CA 1
ATOM 2332 C C . GLY A 1 300 ? -6.477 -14.314 31.908 1.00 79.94 300 GLY A C 1
ATOM 2333 O O . GLY A 1 300 ? -7.243 -13.346 31.829 1.00 79.94 300 GLY A O 1
ATOM 2334 N N . PRO A 1 301 ? -6.644 -15.436 31.183 1.00 85.31 301 PRO A N 1
ATOM 2335 C CA . PRO A 1 301 ? -7.696 -15.577 30.182 1.00 85.31 301 PRO A CA 1
ATOM 2336 C C . PRO A 1 301 ? -9.097 -15.640 30.794 1.00 85.31 301 PRO A C 1
ATOM 2338 O O . PRO A 1 301 ? -9.255 -15.986 31.969 1.00 85.31 301 PRO A O 1
ATOM 2341 N N . ILE A 1 302 ? -10.126 -15.379 29.979 1.00 83.31 302 ILE A N 1
ATOM 2342 C CA . ILE A 1 302 ? -11.542 -15.444 30.387 1.00 83.31 302 ILE A CA 1
ATOM 2343 C C . ILE A 1 302 ? -11.891 -16.824 30.963 1.00 83.31 302 ILE A C 1
ATOM 2345 O O . ILE A 1 302 ? -12.621 -16.922 31.954 1.00 83.31 302 ILE A O 1
ATOM 2349 N N . ILE A 1 303 ? -11.369 -17.897 30.360 1.00 80.19 303 ILE A N 1
ATOM 2350 C CA . ILE A 1 303 ? -11.538 -19.272 30.835 1.00 80.19 303 ILE A CA 1
ATOM 2351 C C . ILE A 1 303 ? -10.169 -19.941 30.975 1.00 80.19 303 ILE A C 1
ATOM 2353 O O . ILE A 1 303 ? -9.380 -19.986 30.042 1.00 80.19 303 ILE A O 1
ATOM 2357 N N . GLY A 1 304 ? -9.909 -20.541 32.139 1.00 66.94 304 GLY A N 1
ATOM 2358 C CA . GLY A 1 304 ? -8.725 -21.370 32.370 1.00 66.94 304 GLY A CA 1
ATOM 2359 C C . GLY A 1 304 ? -7.756 -20.793 33.398 1.00 66.94 304 GLY A C 1
ATOM 2360 O O . GLY A 1 304 ? -8.100 -19.918 34.189 1.00 66.94 304 GLY A O 1
ATOM 2361 N N . LYS A 1 305 ? -6.546 -21.360 33.446 1.00 60.69 305 LYS A N 1
ATOM 2362 C CA . LYS A 1 305 ? -5.446 -20.865 34.281 1.00 60.69 305 LYS A CA 1
ATOM 2363 C C . LYS A 1 305 ? -4.333 -20.364 33.380 1.00 60.69 305 LYS A C 1
ATOM 2365 O O . LYS A 1 305 ? -3.869 -21.111 32.523 1.00 60.69 305 LYS A O 1
ATOM 2370 N N . TYR A 1 306 ? -3.886 -19.144 33.638 1.00 61.50 306 TYR A N 1
ATOM 2371 C CA . TYR A 1 306 ? -2.715 -18.578 32.991 1.00 61.50 306 TYR A CA 1
ATOM 2372 C C . TYR A 1 306 ? -1.435 -19.303 33.435 1.00 61.50 306 TYR A C 1
ATOM 2374 O O . TYR A 1 306 ? -1.278 -19.634 34.615 1.00 61.50 306 TYR A O 1
ATOM 2382 N N . ILE A 1 307 ? -0.537 -19.569 32.484 1.00 58.72 307 ILE A N 1
ATOM 2383 C CA . ILE A 1 307 ? 0.769 -20.195 32.713 1.00 58.72 307 ILE A CA 1
ATOM 2384 C C . ILE A 1 307 ? 1.828 -19.256 32.135 1.00 58.72 307 ILE A C 1
ATOM 2386 O O . ILE A 1 307 ? 1.844 -19.019 30.929 1.00 58.72 307 ILE A O 1
ATOM 2390 N N . TYR A 1 308 ? 2.683 -18.733 33.013 1.00 57.06 308 TYR A N 1
ATOM 2391 C CA . TYR A 1 308 ? 3.794 -17.848 32.665 1.00 57.06 308 TYR A CA 1
ATOM 2392 C C . TYR A 1 308 ? 4.805 -18.540 31.745 1.00 57.06 308 TYR A C 1
ATOM 2394 O O . TYR A 1 308 ? 5.085 -19.728 31.930 1.00 57.06 308 TYR A O 1
ATOM 2402 N N . ASP A 1 309 ? 5.367 -17.778 30.810 1.00 55.59 309 ASP A N 1
ATOM 2403 C CA . ASP A 1 309 ? 6.522 -18.160 29.998 1.00 55.59 309 ASP A CA 1
ATOM 2404 C C . ASP A 1 309 ? 7.597 -17.064 30.110 1.00 55.59 309 ASP A C 1
ATOM 2406 O O . ASP A 1 309 ? 7.256 -15.900 30.291 1.00 55.59 309 ASP A O 1
ATOM 2410 N N . ASP A 1 310 ? 8.878 -17.432 30.050 1.00 56.59 310 ASP A N 1
ATOM 2411 C CA . ASP A 1 310 ? 10.020 -16.527 30.303 1.00 56.59 310 ASP A CA 1
ATOM 2412 C C . ASP A 1 310 ? 10.746 -16.148 28.984 1.00 56.59 310 ASP A C 1
ATOM 2414 O O . ASP A 1 310 ? 11.950 -15.878 28.990 1.00 56.59 310 ASP A O 1
ATOM 2418 N N . TRP A 1 311 ? 10.049 -16.185 27.838 1.00 46.09 311 TRP A N 1
ATOM 2419 C CA . TRP A 1 311 ? 10.650 -16.015 26.503 1.00 46.09 311 TRP A CA 1
ATOM 2420 C C . TRP A 1 311 ? 11.391 -14.676 26.340 1.00 46.09 311 TRP A C 1
ATOM 2422 O O . TRP A 1 311 ? 12.560 -14.671 25.955 1.00 46.09 311 TRP A O 1
ATOM 2432 N N . ASP A 1 312 ? 10.770 -13.565 26.745 1.00 42.16 312 ASP A N 1
ATOM 2433 C CA . ASP A 1 312 ? 11.366 -12.217 26.718 1.00 42.16 312 ASP A CA 1
ATOM 2434 C C . ASP A 1 312 ? 12.139 -11.865 28.003 1.00 42.16 312 ASP A C 1
ATOM 2436 O O . ASP A 1 312 ? 12.334 -10.697 28.346 1.00 42.16 312 ASP A O 1
ATOM 2440 N N . GLY A 1 313 ? 12.590 -12.877 28.749 1.00 44.41 313 GLY A N 1
ATOM 2441 C CA . GLY A 1 313 ? 13.177 -12.711 30.078 1.00 44.41 313 GLY A CA 1
ATOM 2442 C C . GLY A 1 313 ? 12.122 -12.563 31.177 1.00 44.41 313 GLY A C 1
ATOM 2443 O O . GLY A 1 313 ? 10.929 -12.411 30.925 1.00 44.41 313 GLY A O 1
ATOM 2444 N N . LYS A 1 314 ? 12.550 -12.608 32.445 1.00 61.41 314 LYS A N 1
ATOM 2445 C CA . LYS A 1 314 ? 11.609 -12.680 33.590 1.00 61.41 314 LYS A CA 1
ATOM 2446 C C . LYS A 1 314 ? 10.795 -11.409 33.820 1.00 61.41 314 LYS A C 1
ATOM 2448 O O . LYS A 1 314 ? 9.796 -11.434 34.542 1.00 61.41 314 LYS A O 1
ATOM 2453 N N . ASP A 1 315 ? 11.262 -10.291 33.281 1.00 58.50 315 ASP A N 1
ATOM 2454 C CA . ASP A 1 315 ? 10.594 -8.994 33.334 1.00 58.50 315 ASP A CA 1
ATOM 2455 C C . ASP A 1 315 ? 9.903 -8.616 32.013 1.00 58.50 315 ASP A C 1
ATOM 2457 O O . ASP A 1 315 ? 9.170 -7.634 32.010 1.00 58.50 315 ASP A O 1
ATOM 2461 N N . GLY A 1 316 ? 10.082 -9.381 30.925 1.00 52.91 316 GLY A N 1
ATOM 2462 C CA . GLY A 1 316 ? 9.497 -9.099 29.604 1.00 52.91 316 GLY A CA 1
ATOM 2463 C C . GLY A 1 316 ? 10.245 -8.071 28.759 1.00 52.91 316 GLY A C 1
ATOM 2464 O O . GLY A 1 316 ? 9.795 -7.741 27.669 1.00 52.91 316 GLY A O 1
ATOM 2465 N N . LEU A 1 317 ? 11.370 -7.546 29.252 1.00 53.78 317 LEU A N 1
ATOM 2466 C CA . LEU A 1 317 ? 12.248 -6.606 28.545 1.00 53.78 317 LEU A CA 1
ATOM 2467 C C . LEU A 1 317 ? 13.709 -7.084 28.605 1.00 53.78 317 LEU A C 1
ATOM 2469 O O . LEU A 1 317 ? 14.641 -6.310 28.845 1.00 53.78 317 LEU A O 1
ATOM 2473 N N . GLY A 1 318 ? 13.922 -8.389 28.437 1.00 46.72 318 GLY A N 1
ATOM 2474 C CA . GLY A 1 318 ? 15.246 -9.005 28.407 1.00 46.72 318 GLY A CA 1
ATOM 2475 C C . GLY A 1 318 ? 16.007 -8.923 29.733 1.00 46.72 318 GLY A C 1
ATOM 2476 O O . GLY A 1 318 ? 17.232 -8.806 29.718 1.00 46.72 318 GLY A O 1
ATOM 2477 N N . ASP A 1 319 ? 15.311 -8.929 30.876 1.00 60.31 319 ASP A N 1
ATOM 2478 C CA . ASP A 1 319 ? 15.865 -8.809 32.235 1.00 60.31 319 ASP A CA 1
ATOM 2479 C C . ASP A 1 319 ? 16.608 -7.485 32.522 1.00 60.31 319 ASP A C 1
ATOM 2481 O O . ASP A 1 319 ? 17.318 -7.360 33.530 1.00 60.31 319 ASP A O 1
ATOM 2485 N N . SER A 1 320 ? 16.425 -6.483 31.657 1.00 54.22 320 SER A N 1
ATOM 2486 C CA . SER A 1 320 ? 17.168 -5.217 31.674 1.00 54.22 320 SER A CA 1
ATOM 2487 C C . SER A 1 320 ? 16.579 -4.165 32.621 1.00 54.22 320 SER A C 1
ATOM 2489 O O . SER A 1 320 ? 17.236 -3.166 32.919 1.00 54.22 320 SER A O 1
ATOM 2491 N N . THR A 1 321 ? 15.367 -4.369 33.152 1.00 54.22 321 THR A N 1
ATOM 2492 C CA . THR A 1 321 ? 14.709 -3.385 34.039 1.00 54.22 321 THR A CA 1
ATOM 2493 C C . THR A 1 321 ? 15.441 -3.187 35.371 1.00 54.22 321 THR A C 1
ATOM 2495 O O . THR A 1 321 ? 15.332 -2.126 35.984 1.00 54.22 321 THR A O 1
ATOM 2498 N N . LYS A 1 322 ? 16.245 -4.167 35.811 1.00 56.72 322 LYS A N 1
ATOM 2499 C CA . LYS A 1 322 ? 17.029 -4.111 37.063 1.00 56.72 322 LYS A CA 1
ATOM 2500 C C . LYS A 1 322 ? 18.125 -3.045 37.045 1.00 56.72 322 LYS A C 1
ATOM 2502 O O . LYS A 1 322 ? 18.490 -2.542 38.107 1.00 56.72 322 LYS A O 1
ATOM 2507 N N . ASP A 1 323 ? 18.626 -2.712 35.859 1.00 51.06 323 ASP A N 1
ATOM 2508 C CA . ASP A 1 323 ? 19.670 -1.704 35.659 1.00 51.06 323 ASP A CA 1
ATOM 2509 C C . ASP A 1 323 ? 19.085 -0.303 35.405 1.00 51.06 323 ASP A C 1
ATOM 2511 O O . ASP A 1 323 ? 19.819 0.690 35.366 1.00 51.06 323 ASP A O 1
ATOM 2515 N N . MET A 1 324 ? 17.757 -0.195 35.269 1.00 52.06 324 MET A N 1
ATOM 2516 C CA . MET A 1 324 ? 17.063 1.073 35.060 1.00 52.06 324 MET A CA 1
ATOM 2517 C C . MET A 1 324 ? 16.725 1.764 36.391 1.00 52.06 324 MET A C 1
ATOM 2519 O O . MET A 1 324 ? 16.461 1.108 37.401 1.00 52.06 324 MET A O 1
ATOM 2523 N N . PRO A 1 325 ? 16.679 3.111 36.428 1.00 51.44 325 PRO A N 1
ATOM 2524 C CA . PRO A 1 325 ? 16.225 3.833 37.610 1.00 51.44 325 PRO A CA 1
ATOM 2525 C C . PRO A 1 325 ? 14.809 3.385 38.000 1.00 51.44 325 PRO A C 1
ATOM 2527 O O . PRO A 1 325 ? 13.961 3.263 37.113 1.00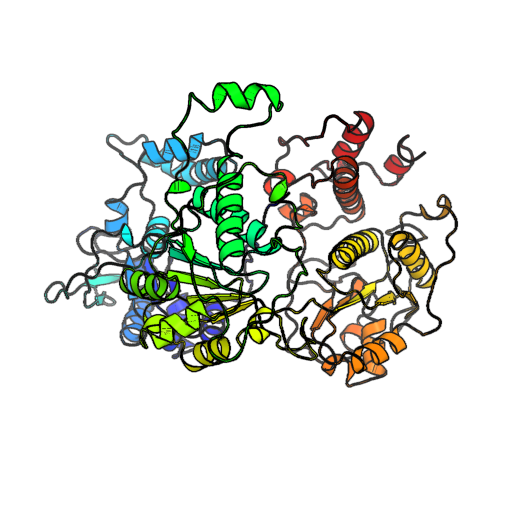 51.44 325 PRO A O 1
ATOM 2530 N N . PRO A 1 326 ? 14.505 3.192 39.295 1.00 55.56 326 PRO A N 1
ATOM 2531 C CA . PRO A 1 326 ? 13.168 2.793 39.714 1.00 55.56 326 PRO A CA 1
ATOM 2532 C C . PRO A 1 326 ? 12.135 3.819 39.236 1.00 55.56 326 PRO A C 1
ATOM 2534 O O . PRO A 1 326 ? 12.328 5.031 39.383 1.00 55.56 326 PRO A O 1
ATOM 2537 N N . ILE A 1 327 ? 11.049 3.326 38.646 1.00 59.19 327 ILE A N 1
ATOM 2538 C CA . ILE A 1 327 ? 9.863 4.110 38.306 1.00 59.19 327 ILE A CA 1
ATOM 2539 C C . ILE A 1 327 ? 8.746 3.747 39.285 1.00 59.19 327 ILE A C 1
ATOM 2541 O O . ILE A 1 327 ? 8.662 2.608 39.740 1.00 59.19 327 ILE A O 1
ATOM 2545 N N . VAL A 1 328 ? 7.909 4.718 39.644 1.00 57.31 328 VAL A N 1
ATOM 2546 C CA . VAL A 1 328 ? 6.622 4.437 40.288 1.00 57.31 328 VAL A CA 1
ATOM 2547 C C . VAL A 1 328 ? 5.593 4.495 39.165 1.00 57.31 328 VAL A C 1
ATOM 2549 O O . VAL A 1 328 ? 5.339 5.593 38.671 1.00 57.31 328 VAL A O 1
ATOM 2552 N N . PRO A 1 329 ? 5.060 3.352 38.701 1.00 59.12 329 PRO A N 1
ATOM 2553 C CA . PRO A 1 329 ? 4.073 3.339 37.633 1.00 59.12 329 PRO A CA 1
ATOM 2554 C C . PRO A 1 329 ? 2.854 4.175 38.035 1.00 59.12 329 PRO A C 1
ATOM 2556 O O . PRO A 1 329 ? 2.227 3.915 39.066 1.00 59.12 329 PRO A O 1
ATOM 2559 N N . HIS A 1 330 ? 2.512 5.183 37.234 1.00 70.00 330 HIS A N 1
ATOM 2560 C CA . HIS A 1 330 ? 1.259 5.919 37.381 1.00 70.00 330 HIS A CA 1
ATOM 2561 C C . HIS A 1 330 ? 0.147 5.131 36.685 1.00 70.00 330 HIS A C 1
ATOM 2563 O O . HIS A 1 330 ? -0.208 5.396 35.542 1.00 70.00 330 HIS A O 1
ATOM 2569 N N . ILE A 1 331 ? -0.346 4.109 37.384 1.00 77.94 331 ILE A N 1
ATOM 2570 C CA . ILE A 1 331 ? -1.416 3.229 36.912 1.00 77.94 331 ILE A CA 1
ATOM 2571 C C . ILE A 1 331 ? -2.744 3.723 37.482 1.00 77.94 331 ILE A C 1
ATOM 2573 O O . ILE A 1 331 ? -2.873 3.956 38.688 1.00 77.94 331 ILE A O 1
ATOM 2577 N N . GLU A 1 332 ? -3.739 3.861 36.617 1.00 84.62 332 GLU A N 1
ATOM 2578 C CA . GLU A 1 332 ? -5.092 4.231 37.008 1.00 84.62 332 GLU A CA 1
ATOM 2579 C C . GLU A 1 332 ? -5.758 3.129 37.845 1.00 84.62 332 GLU A C 1
ATOM 2581 O O . GLU A 1 332 ? -5.586 1.934 37.611 1.00 84.62 332 GLU A O 1
ATOM 2586 N N . SER A 1 333 ? -6.565 3.532 38.831 1.00 86.62 333 SER A N 1
ATOM 2587 C CA . SER A 1 333 ? -7.260 2.583 39.723 1.00 86.62 333 SER A CA 1
ATOM 2588 C C . SER A 1 333 ? -8.401 1.807 39.049 1.00 86.62 333 SER A C 1
ATOM 2590 O O . SER A 1 333 ? -8.877 0.804 39.583 1.00 86.62 333 SER A O 1
ATOM 2592 N N . GLU A 1 334 ? -8.867 2.285 37.895 1.00 91.44 334 GLU A N 1
ATOM 2593 C CA . GLU A 1 334 ? -9.903 1.640 37.094 1.00 91.44 334 GLU A CA 1
ATOM 2594 C C . GLU A 1 334 ? -9.317 0.446 36.323 1.00 91.44 334 GLU A C 1
ATOM 2596 O O . GLU A 1 334 ? -8.236 0.527 35.749 1.00 91.44 334 GLU A O 1
ATOM 2601 N N . HIS A 1 335 ? -10.045 -0.672 36.282 1.00 93.00 335 HIS A N 1
ATOM 2602 C CA . HIS A 1 335 ? -9.636 -1.840 35.499 1.00 93.00 335 HIS A CA 1
ATOM 2603 C C . HIS A 1 335 ? -9.722 -1.554 33.991 1.00 93.00 335 HIS A C 1
ATOM 2605 O O . HIS A 1 335 ? -10.721 -0.993 33.540 1.00 93.00 335 HIS A O 1
ATOM 2611 N N . ALA A 1 336 ? -8.756 -2.030 33.201 1.00 88.88 336 ALA A N 1
ATOM 2612 C CA . ALA A 1 336 ? -8.676 -1.805 31.753 1.00 88.88 336 ALA A CA 1
ATOM 2613 C C . ALA A 1 336 ? -9.988 -2.087 31.005 1.00 88.88 336 ALA A C 1
ATOM 2615 O O . ALA A 1 336 ? -10.465 -1.235 30.269 1.00 88.88 336 ALA A O 1
ATOM 2616 N N . ALA A 1 337 ? -10.629 -3.237 31.242 1.00 91.81 337 ALA A N 1
ATOM 2617 C CA . ALA A 1 337 ? -11.922 -3.556 30.622 1.00 91.81 337 ALA A CA 1
ATOM 2618 C C . ALA A 1 337 ? -13.042 -2.539 30.951 1.00 91.81 337 ALA A C 1
ATOM 2620 O O . ALA A 1 337 ? -13.859 -2.230 30.087 1.00 91.81 337 ALA A O 1
ATOM 2621 N N . ASN A 1 338 ? -13.070 -1.979 32.170 1.00 93.56 338 ASN A N 1
ATOM 2622 C CA . ASN A 1 338 ? -14.023 -0.919 32.523 1.00 93.56 338 ASN A CA 1
ATOM 2623 C C . ASN A 1 338 ? -13.673 0.389 31.805 1.00 93.56 338 ASN A C 1
ATOM 2625 O O . ASN A 1 338 ? -14.570 1.043 31.274 1.00 93.56 338 ASN A O 1
ATOM 2629 N N . ALA A 1 339 ? -12.380 0.727 31.737 1.00 89.12 339 ALA A N 1
ATOM 2630 C CA . ALA A 1 339 ? -11.897 1.891 31.007 1.00 89.12 339 ALA A CA 1
ATOM 2631 C C . ALA A 1 339 ? -12.214 1.788 29.508 1.00 89.12 339 ALA A C 1
ATOM 2633 O O . ALA A 1 339 ? -12.714 2.753 28.946 1.00 89.12 339 ALA A O 1
ATOM 2634 N N . LEU A 1 340 ? -12.034 0.619 28.881 1.00 92.75 340 LEU A N 1
ATOM 2635 C CA . LEU A 1 340 ? -12.419 0.355 27.489 1.00 92.75 340 LEU A CA 1
ATOM 2636 C C . LEU A 1 340 ? -13.912 0.611 27.264 1.00 92.75 340 LEU A C 1
ATOM 2638 O O . LEU A 1 340 ? -14.272 1.357 26.358 1.00 92.75 340 LEU A O 1
ATOM 2642 N N . VAL A 1 341 ? -14.787 0.047 28.105 1.00 95.94 341 VAL A N 1
ATOM 2643 C CA . VAL A 1 341 ? -16.241 0.274 28.005 1.00 95.94 341 VAL A CA 1
ATOM 2644 C C . VAL A 1 341 ? -16.582 1.749 28.190 1.00 95.94 341 VAL A C 1
ATOM 2646 O O . VAL A 1 341 ? -17.397 2.296 27.446 1.00 95.94 341 VAL A O 1
ATOM 2649 N N . ARG A 1 342 ? -15.981 2.403 29.186 1.00 96.50 342 ARG A N 1
ATOM 2650 C CA . ARG A 1 342 ? -16.231 3.810 29.487 1.00 96.50 342 ARG A CA 1
ATOM 2651 C C . ARG A 1 342 ? -15.763 4.713 28.344 1.00 96.50 342 ARG A C 1
ATOM 2653 O O . ARG A 1 342 ? -16.567 5.504 27.868 1.00 96.50 342 ARG A O 1
ATOM 2660 N N . LEU A 1 343 ? -14.528 4.556 27.872 1.00 91.94 343 LEU A N 1
ATOM 2661 C CA . LEU A 1 343 ? -13.954 5.345 26.779 1.00 91.94 343 LEU A CA 1
ATOM 2662 C C . LEU A 1 343 ? -14.707 5.106 25.466 1.00 91.94 343 LEU A C 1
ATOM 2664 O O . LEU A 1 343 ? -15.051 6.069 24.791 1.00 91.94 343 LEU A O 1
ATOM 2668 N N . ALA A 1 344 ? -15.071 3.859 25.145 1.00 90.88 344 ALA A N 1
ATOM 2669 C CA . ALA A 1 344 ? -15.913 3.558 23.984 1.00 90.88 344 ALA A CA 1
ATOM 2670 C C . ALA A 1 344 ? -17.284 4.250 24.071 1.00 90.88 344 ALA A C 1
ATOM 2672 O O . ALA A 1 344 ? -17.782 4.772 23.080 1.00 90.88 344 ALA A O 1
ATOM 2673 N N . ARG A 1 345 ? -17.897 4.308 25.262 1.00 93.00 345 ARG A N 1
ATOM 2674 C CA . ARG A 1 345 ? -19.155 5.047 25.476 1.00 93.00 345 ARG A CA 1
ATOM 2675 C C . ARG A 1 345 ? -18.982 6.564 25.410 1.00 93.00 345 ARG A C 1
ATOM 2677 O O . ARG A 1 345 ? -19.909 7.247 24.985 1.00 93.00 345 ARG A O 1
ATOM 2684 N N . GLU A 1 346 ? -17.851 7.083 25.879 1.00 91.75 346 GLU A N 1
ATOM 2685 C CA . GLU A 1 346 ? -17.514 8.511 25.839 1.00 91.75 346 GLU A CA 1
ATOM 2686 C C . GLU A 1 346 ? -17.218 8.979 24.403 1.00 91.75 346 GLU A C 1
ATOM 2688 O O . GLU A 1 346 ? -17.575 10.103 24.054 1.00 91.75 346 GLU A O 1
ATOM 2693 N N . HIS A 1 347 ? -16.665 8.095 23.563 1.00 86.19 347 HIS A N 1
ATOM 2694 C CA . HIS A 1 347 ? -16.252 8.367 22.182 1.00 86.19 347 HIS A CA 1
ATOM 2695 C C . HIS A 1 347 ? -16.828 7.339 21.183 1.00 86.19 347 HIS A C 1
ATOM 2697 O O . HIS A 1 347 ? -16.084 6.591 20.534 1.00 86.19 347 HIS A O 1
ATOM 2703 N N . PRO A 1 348 ? -18.164 7.263 21.041 1.00 89.31 348 PRO A N 1
ATOM 2704 C CA . PRO A 1 348 ? -18.802 6.225 20.244 1.00 89.31 348 PRO A CA 1
ATOM 2705 C C . PRO A 1 348 ? -18.429 6.349 18.762 1.00 89.31 348 PRO A C 1
ATOM 2707 O O . PRO A 1 348 ? -18.653 7.381 18.133 1.00 89.31 348 PRO A O 1
ATOM 2710 N N . LYS A 1 349 ? -17.923 5.249 18.201 1.00 82.44 349 LYS A N 1
ATOM 2711 C CA . LYS A 1 349 ? -17.483 5.061 16.808 1.00 82.44 349 LYS A CA 1
ATOM 2712 C C . LYS A 1 349 ? -16.304 5.925 16.366 1.00 82.44 349 LYS A C 1
ATOM 2714 O O . LYS A 1 349 ? -16.107 6.102 15.171 1.00 82.44 349 LYS A O 1
ATOM 2719 N N . GLN A 1 350 ? -15.535 6.438 17.319 1.00 80.19 350 GLN A N 1
ATOM 2720 C CA . GLN A 1 350 ? -14.329 7.227 17.049 1.00 80.19 350 GLN A CA 1
ATOM 2721 C C . GLN A 1 350 ? -13.048 6.506 17.475 1.00 80.19 350 GLN A C 1
ATOM 2723 O O . GLN A 1 350 ? -11.956 6.919 17.101 1.00 80.19 350 GLN A O 1
ATOM 2728 N N . ILE A 1 351 ? -13.177 5.453 18.294 1.00 83.25 351 ILE A N 1
ATOM 2729 C CA . ILE A 1 351 ? -12.028 4.739 18.841 1.00 83.25 351 ILE A CA 1
ATOM 2730 C C . ILE A 1 351 ? -11.653 3.554 17.957 1.00 83.25 351 ILE A C 1
ATOM 2732 O O . ILE A 1 351 ? -12.441 2.615 17.799 1.00 83.25 351 ILE A O 1
ATOM 2736 N N . THR A 1 352 ? -10.413 3.565 17.476 1.00 79.38 352 THR A N 1
ATOM 2737 C CA . THR A 1 352 ? -9.706 2.387 16.978 1.00 79.38 352 THR A CA 1
ATOM 2738 C C . THR A 1 352 ? -8.958 1.725 18.139 1.00 79.38 352 THR A C 1
ATOM 2740 O O . THR A 1 352 ? -8.128 2.351 18.799 1.00 79.38 352 THR A O 1
ATOM 2743 N N . VAL A 1 353 ? -9.229 0.444 18.393 1.00 79.44 353 VAL A N 1
ATOM 2744 C CA . VAL A 1 353 ? -8.473 -0.342 19.385 1.00 79.44 353 VAL A CA 1
ATOM 2745 C C . VAL A 1 353 ? -7.374 -1.125 18.674 1.00 79.44 353 VAL A C 1
ATOM 2747 O O . VAL A 1 353 ? -7.674 -1.889 17.758 1.00 79.44 353 VAL A O 1
ATOM 2750 N N . ILE A 1 354 ? -6.120 -0.948 19.097 1.00 75.88 354 ILE A N 1
ATOM 2751 C CA . ILE A 1 354 ? -4.963 -1.724 18.632 1.00 75.88 354 ILE A CA 1
ATOM 2752 C C . ILE A 1 354 ? -4.621 -2.753 19.707 1.00 75.88 354 ILE A C 1
ATOM 2754 O O . ILE A 1 354 ? -4.140 -2.383 20.773 1.00 75.88 354 ILE A O 1
ATOM 2758 N N . ALA A 1 355 ? -4.871 -4.030 19.436 1.00 78.19 355 ALA A N 1
ATOM 2759 C CA . ALA A 1 355 ? -4.564 -5.131 20.340 1.00 78.19 355 ALA A CA 1
ATOM 2760 C C . ALA A 1 355 ? -3.253 -5.810 19.929 1.00 78.19 355 ALA A C 1
ATOM 2762 O O . ALA A 1 355 ? -3.191 -6.466 18.889 1.00 78.19 355 ALA A O 1
ATOM 2763 N N . LEU A 1 356 ? -2.213 -5.622 20.734 1.00 67.00 356 LEU A N 1
ATOM 2764 C CA . LEU A 1 356 ? -0.888 -6.215 20.549 1.00 67.00 356 LEU A CA 1
ATOM 2765 C C . LEU A 1 356 ? -0.719 -7.519 21.338 1.00 67.00 356 LEU A C 1
ATOM 2767 O O . LEU A 1 356 ? 0.079 -8.356 20.938 1.00 67.00 356 LEU A O 1
ATOM 2771 N N . GLY A 1 357 ? -1.536 -7.710 22.379 1.00 76.25 357 GLY A N 1
ATOM 2772 C CA . GLY A 1 357 ? -1.538 -8.904 23.221 1.00 76.25 357 GLY A CA 1
ATOM 2773 C C . GLY A 1 357 ? -2.847 -9.701 23.199 1.00 76.25 357 GLY A C 1
ATOM 2774 O O . GLY A 1 357 ? -3.763 -9.421 22.416 1.00 76.25 357 GLY A O 1
ATOM 2775 N N . PRO A 1 358 ? -2.986 -10.694 24.097 1.00 82.69 358 PRO A N 1
ATOM 2776 C CA . PRO A 1 358 ? -4.189 -11.512 24.228 1.00 82.69 358 PRO A CA 1
ATOM 2777 C C . PRO A 1 358 ? -5.466 -10.690 24.455 1.00 82.69 358 PRO A C 1
ATOM 2779 O O . PRO A 1 358 ? -5.547 -9.870 25.371 1.00 82.69 358 PRO A O 1
ATOM 2782 N N . LEU A 1 359 ? -6.527 -11.011 23.704 1.00 90.44 359 LEU A N 1
ATOM 2783 C CA . LEU A 1 359 ? -7.780 -10.235 23.580 1.00 90.44 359 LEU A CA 1
ATOM 2784 C C . LEU A 1 359 ? -8.676 -10.198 24.840 1.00 90.44 359 LEU A C 1
ATOM 2786 O O . LEU A 1 359 ? -9.840 -9.796 24.783 1.00 90.44 359 LEU A O 1
ATOM 2790 N N . SER A 1 360 ? -8.156 -10.612 25.990 1.00 89.12 360 SER A N 1
ATOM 2791 C CA . SER A 1 360 ? -8.872 -10.831 27.253 1.00 89.12 360 SER A CA 1
ATOM 2792 C C . SER A 1 360 ? -9.582 -9.576 27.765 1.00 89.12 360 SER A C 1
ATOM 2794 O O . SER A 1 360 ? -10.734 -9.647 28.204 1.00 89.12 360 SER A O 1
ATOM 2796 N N . ASN A 1 361 ? -8.923 -8.413 27.697 1.00 87.94 361 ASN A N 1
ATOM 2797 C CA . ASN A 1 361 ? -9.513 -7.128 28.085 1.00 87.94 361 ASN A CA 1
ATOM 2798 C C . ASN A 1 361 ? -10.688 -6.755 27.171 1.00 87.94 361 ASN A C 1
ATOM 2800 O O . ASN A 1 361 ? -11.742 -6.349 27.660 1.00 87.94 361 ASN A O 1
ATOM 2804 N N . ILE A 1 362 ? -10.527 -6.954 25.862 1.00 92.12 362 ILE A N 1
ATOM 2805 C CA . ILE A 1 362 ? -11.524 -6.659 24.823 1.00 92.12 362 ILE A CA 1
ATOM 2806 C C . ILE A 1 362 ? -12.736 -7.592 24.949 1.00 92.12 362 ILE A C 1
ATOM 2808 O O . ILE A 1 362 ? -13.880 -7.134 24.935 1.00 92.12 362 ILE A O 1
ATOM 2812 N N . GLY A 1 363 ? -12.509 -8.895 25.133 1.00 89.19 363 GLY A N 1
ATOM 2813 C CA . GLY A 1 363 ? -13.576 -9.866 25.382 1.00 89.19 363 GLY A CA 1
ATOM 2814 C C . GLY A 1 363 ? -14.314 -9.586 26.695 1.00 89.19 363 GLY A C 1
ATOM 2815 O O . GLY A 1 363 ? -15.544 -9.634 26.743 1.00 89.19 363 GLY A O 1
ATOM 2816 N N . THR A 1 364 ? -13.590 -9.203 27.752 1.00 92.06 364 THR A N 1
ATOM 2817 C CA . THR A 1 364 ? -14.190 -8.811 29.038 1.00 92.06 364 THR A CA 1
ATOM 2818 C C . THR A 1 364 ? -14.994 -7.519 28.931 1.00 92.06 364 THR A C 1
ATOM 2820 O O . THR A 1 364 ? -16.084 -7.443 29.494 1.00 92.06 364 THR A O 1
ATOM 2823 N N . ALA A 1 365 ? -14.519 -6.530 28.172 1.00 94.31 365 ALA A N 1
ATOM 2824 C CA . ALA A 1 365 ? -15.255 -5.297 27.906 1.00 94.31 365 ALA A CA 1
ATOM 2825 C C . ALA A 1 365 ? -16.613 -5.585 27.245 1.00 94.31 365 ALA A C 1
ATOM 2827 O O . ALA A 1 365 ? -17.630 -5.046 27.681 1.00 94.31 365 ALA A O 1
ATOM 2828 N N . TYR A 1 366 ? -16.665 -6.513 26.283 1.00 94.44 366 TYR A N 1
ATOM 2829 C CA . TYR A 1 366 ? -17.932 -6.963 25.702 1.00 94.44 366 TYR A CA 1
ATOM 2830 C C . TYR A 1 366 ? -18.836 -7.686 26.712 1.00 94.44 366 TYR A C 1
ATOM 2832 O O . TYR A 1 366 ? -20.036 -7.433 26.751 1.00 94.44 366 TYR A O 1
ATOM 2840 N N . MET A 1 367 ? -18.286 -8.548 27.575 1.00 90.75 367 MET A N 1
ATOM 2841 C CA . MET A 1 367 ? -19.084 -9.206 28.623 1.00 90.75 367 MET A CA 1
ATOM 2842 C C . MET A 1 367 ? -19.678 -8.212 29.635 1.00 90.75 367 MET A C 1
ATOM 2844 O O . MET A 1 367 ? -20.736 -8.474 30.210 1.00 90.75 367 MET A O 1
ATOM 2848 N N . LEU A 1 368 ? -19.000 -7.084 29.867 1.00 93.50 368 LEU A N 1
ATOM 2849 C CA . LEU A 1 368 ? -19.476 -5.992 30.718 1.00 93.50 368 LEU A CA 1
ATOM 2850 C C . LEU A 1 368 ? -20.510 -5.105 30.005 1.00 93.50 368 LEU A C 1
ATOM 2852 O O . LEU A 1 368 ? -21.433 -4.598 30.648 1.00 93.50 368 LEU A O 1
ATOM 2856 N N . ASP A 1 369 ? -20.371 -4.919 28.691 1.00 95.25 369 ASP A N 1
ATOM 2857 C CA . ASP A 1 369 ? -21.315 -4.192 27.847 1.00 95.25 369 ASP A CA 1
ATOM 2858 C C . ASP A 1 369 ? -21.433 -4.817 26.452 1.00 95.25 369 ASP A C 1
ATOM 2860 O O . ASP A 1 369 ? -20.569 -4.640 25.596 1.00 95.25 369 ASP A O 1
ATOM 2864 N N . ASN A 1 370 ? -22.572 -5.457 26.177 1.00 91.94 370 ASN A N 1
ATOM 2865 C CA . ASN A 1 370 ? -22.846 -6.070 24.875 1.00 91.94 370 ASN A CA 1
ATOM 2866 C C . ASN A 1 370 ? -22.913 -5.054 23.710 1.00 91.94 370 ASN A C 1
ATOM 2868 O O . ASN A 1 370 ? -22.968 -5.466 22.554 1.00 91.94 370 ASN A O 1
ATOM 2872 N N . ASN A 1 371 ? -22.934 -3.743 23.981 1.00 90.69 371 ASN A N 1
ATOM 2873 C CA . ASN A 1 371 ? -22.830 -2.701 22.952 1.00 90.69 371 ASN A CA 1
ATOM 2874 C C . ASN A 1 371 ? -21.392 -2.193 22.763 1.00 90.69 371 ASN A C 1
ATOM 2876 O O . ASN A 1 371 ? -21.179 -1.271 21.982 1.00 90.69 371 ASN A O 1
ATOM 2880 N N . PHE A 1 372 ? -20.403 -2.751 23.470 1.00 93.81 372 PHE A N 1
ATOM 2881 C CA . PHE A 1 372 ? -19.015 -2.292 23.424 1.00 93.81 372 PHE A CA 1
ATOM 2882 C C . PHE A 1 372 ? -18.487 -2.189 21.987 1.00 93.81 372 PHE A C 1
ATOM 2884 O O . PHE A 1 372 ? -18.066 -1.112 21.576 1.00 93.81 372 PHE A O 1
ATOM 2891 N N . TYR A 1 373 ? -18.609 -3.256 21.191 1.00 89.56 373 TYR A N 1
ATOM 2892 C CA . TYR A 1 373 ? -18.167 -3.249 19.791 1.00 89.56 373 TYR A CA 1
ATOM 2893 C C . TYR A 1 373 ? -18.956 -2.281 18.904 1.00 89.56 373 TYR A C 1
ATOM 2895 O O . TYR A 1 373 ? -18.403 -1.739 17.954 1.00 89.56 373 TYR A O 1
ATOM 2903 N N . ASP A 1 374 ? -20.234 -2.037 19.212 1.00 90.88 374 ASP A N 1
ATOM 2904 C CA . ASP A 1 374 ? -21.071 -1.101 18.449 1.00 90.88 374 ASP A CA 1
ATOM 2905 C C . ASP A 1 374 ? -20.604 0.357 18.622 1.00 90.88 374 ASP A C 1
ATOM 2907 O O . ASP A 1 374 ? -20.906 1.212 17.783 1.00 90.88 374 ASP A O 1
ATOM 2911 N N . ASN A 1 375 ? -19.866 0.621 19.705 1.00 90.44 375 ASN A N 1
ATOM 2912 C CA . ASN A 1 375 ? -19.286 1.913 20.044 1.00 90.44 375 ASN A CA 1
ATOM 2913 C C . ASN A 1 375 ? -17.835 2.076 19.563 1.00 90.44 375 ASN A C 1
ATOM 2915 O O . ASN A 1 375 ? -17.253 3.127 19.807 1.00 90.44 375 ASN A O 1
ATOM 2919 N N . LEU A 1 376 ? -17.232 1.089 18.897 1.00 83.94 376 LEU A N 1
ATOM 2920 C CA . LEU A 1 376 ? -15.883 1.223 18.337 1.00 83.94 376 LEU A CA 1
ATOM 2921 C C . LEU A 1 376 ? -15.937 1.593 16.854 1.00 83.94 376 LEU A C 1
ATOM 2923 O O . LEU A 1 376 ? -16.870 1.217 16.145 1.00 83.94 376 LEU A O 1
ATOM 2927 N N . GLU A 1 377 ? -14.927 2.331 16.394 1.00 82.19 377 GLU A N 1
ATOM 2928 C CA . GLU A 1 377 ? -14.704 2.577 14.967 1.00 82.19 377 GLU A CA 1
ATOM 2929 C C . GLU A 1 377 ? -14.287 1.270 14.289 1.00 82.19 377 GLU A C 1
ATOM 2931 O O . GLU A 1 377 ? -14.938 0.839 13.344 1.00 82.19 377 GLU A O 1
ATOM 2936 N N . GLN A 1 378 ? -13.243 0.622 14.815 1.00 76.75 378 GLN A N 1
ATOM 2937 C CA . GLN A 1 378 ? -12.676 -0.641 14.335 1.00 76.75 378 GLN A CA 1
ATOM 2938 C C . GLN A 1 378 ? -11.738 -1.255 15.387 1.00 76.75 378 GLN A C 1
ATOM 2940 O O . GLN A 1 378 ? -11.362 -0.605 16.368 1.00 76.75 378 GLN A O 1
ATOM 2945 N N . ILE A 1 379 ? -11.333 -2.505 15.166 1.00 70.81 379 ILE A N 1
ATOM 2946 C CA . ILE A 1 379 ? -10.290 -3.178 15.949 1.00 70.81 379 ILE A CA 1
ATOM 2947 C C . ILE A 1 379 ? -9.200 -3.674 15.001 1.00 70.81 379 ILE A C 1
ATOM 2949 O O . ILE A 1 379 ? -9.484 -4.409 14.054 1.00 70.81 379 ILE A O 1
ATOM 2953 N N . VAL A 1 380 ? -7.954 -3.309 15.292 1.00 64.31 380 VAL A N 1
ATOM 2954 C CA . VAL A 1 380 ? -6.754 -3.886 14.680 1.00 64.31 380 VAL A CA 1
ATOM 2955 C C . VAL A 1 380 ? -6.123 -4.811 15.708 1.00 64.31 380 VAL A C 1
ATOM 2957 O O . VAL A 1 380 ? -5.865 -4.377 16.826 1.00 64.31 380 VAL A O 1
ATOM 2960 N N . PHE A 1 381 ? -5.881 -6.072 15.371 1.00 67.56 381 PHE A N 1
ATOM 2961 C CA . PHE A 1 381 ? -5.299 -7.018 16.319 1.00 67.56 381 PHE A CA 1
ATOM 2962 C C . PHE A 1 381 ? -4.159 -7.822 15.702 1.00 67.56 381 PHE A C 1
ATOM 2964 O O . PHE A 1 381 ? -4.274 -8.333 14.585 1.00 67.56 381 PHE A O 1
ATOM 2971 N N . MET A 1 382 ? -3.063 -7.932 16.450 1.00 67.19 382 MET A N 1
ATOM 2972 C CA . MET A 1 382 ? -1.964 -8.839 16.157 1.00 67.19 382 MET A CA 1
ATOM 2973 C C . MET A 1 382 ? -2.334 -10.222 16.668 1.00 67.19 382 MET A C 1
ATOM 2975 O O . MET A 1 382 ? -2.501 -10.439 17.869 1.00 67.19 382 MET A O 1
ATOM 2979 N N . GLY A 1 383 ? -2.473 -11.154 15.739 1.00 62.16 383 GLY A N 1
ATOM 2980 C CA . GLY A 1 383 ? -2.703 -12.539 16.084 1.00 62.16 383 GLY A CA 1
ATOM 2981 C C . GLY A 1 383 ? -3.590 -13.275 15.101 1.00 62.16 383 GLY A C 1
ATOM 2982 O O . GLY A 1 383 ? -4.336 -12.697 14.304 1.00 62.16 383 GLY A O 1
ATOM 2983 N N . GLY A 1 384 ? -3.505 -14.592 15.201 1.00 63.78 384 GLY A N 1
ATOM 2984 C CA . GLY A 1 384 ? -4.132 -15.531 14.290 1.00 63.78 384 GLY A CA 1
ATOM 2985 C C . GLY A 1 384 ? -3.164 -16.088 13.252 1.00 63.78 384 GLY A C 1
ATOM 2986 O O . GLY A 1 384 ? -2.068 -15.583 13.015 1.00 63.78 384 GLY A O 1
ATOM 2987 N N . CYS A 1 385 ? -3.602 -17.184 12.651 1.00 59.03 385 CYS A N 1
ATOM 2988 C CA . CYS A 1 385 ? -2.929 -17.870 11.565 1.00 59.03 385 CYS A CA 1
ATOM 2989 C C . CYS A 1 385 ? -4.022 -18.312 10.588 1.00 59.03 385 CYS A C 1
ATOM 2991 O O . CYS A 1 385 ? -5.016 -18.910 11.012 1.00 59.03 385 CYS A O 1
ATOM 2993 N N . VAL A 1 386 ? -3.888 -17.950 9.318 1.00 57.28 386 VAL A N 1
ATOM 2994 C CA . VAL A 1 386 ? -4.869 -18.203 8.258 1.00 57.28 386 VAL A CA 1
ATOM 2995 C C . VAL A 1 386 ? -4.496 -19.466 7.484 1.00 57.28 386 VAL A C 1
ATOM 2997 O O . VAL A 1 386 ? -5.337 -20.351 7.339 1.00 57.28 386 VAL A O 1
ATOM 3000 N N . ASP A 1 387 ? -3.236 -19.577 7.055 1.00 52.19 387 ASP A N 1
ATOM 3001 C CA . ASP A 1 387 ? -2.781 -20.608 6.110 1.00 52.19 387 ASP A CA 1
ATOM 3002 C C . ASP A 1 387 ? -1.558 -21.423 6.598 1.00 52.19 387 ASP A C 1
ATOM 3004 O O . ASP A 1 387 ? -1.129 -22.344 5.899 1.00 52.19 387 ASP A O 1
ATOM 3008 N N . TYR A 1 388 ? -0.980 -21.120 7.774 1.00 51.97 388 TYR A N 1
ATOM 3009 C CA . TYR A 1 388 ? 0.328 -21.658 8.206 1.00 51.97 388 TYR A CA 1
ATOM 3010 C C . TYR A 1 388 ? 0.349 -22.352 9.589 1.00 51.97 388 TYR A C 1
ATOM 3012 O O . TYR A 1 388 ? -0.672 -22.524 10.262 1.00 51.97 388 TYR A O 1
ATOM 3020 N N . VAL A 1 389 ? 1.548 -22.772 10.016 1.00 54.00 389 VAL A N 1
ATOM 3021 C CA . VAL A 1 389 ? 1.844 -23.290 11.358 1.00 54.00 389 VAL A CA 1
ATOM 3022 C C . VAL A 1 389 ? 1.962 -22.130 12.344 1.00 54.00 389 VAL A C 1
ATOM 3024 O O . VAL A 1 389 ? 2.764 -21.220 12.146 1.00 54.00 389 VAL A O 1
ATOM 3027 N N . GLY A 1 390 ? 1.167 -22.158 13.411 1.00 53.75 390 GLY A N 1
ATOM 3028 C CA . GLY A 1 390 ? 1.245 -21.140 14.456 1.00 53.75 390 GLY A CA 1
ATOM 3029 C C . GLY A 1 390 ? 2.554 -21.203 15.258 1.00 53.75 390 GLY A C 1
ATOM 3030 O O . GLY A 1 390 ? 3.233 -22.228 15.294 1.00 53.75 390 GLY A O 1
ATOM 3031 N N . ASN A 1 391 ? 2.920 -20.104 15.916 1.00 58.84 391 ASN A N 1
ATOM 3032 C CA . ASN A 1 391 ? 4.170 -19.984 16.682 1.00 58.84 391 ASN A CA 1
ATOM 3033 C C . ASN A 1 391 ? 4.142 -20.644 18.077 1.00 58.84 391 ASN A C 1
ATOM 3035 O O . ASN A 1 391 ? 5.194 -20.775 18.696 1.00 58.84 391 ASN A O 1
ATOM 3039 N N . VAL A 1 392 ? 2.985 -21.111 18.565 1.00 63.94 392 VAL A N 1
ATOM 3040 C CA . VAL A 1 392 ? 2.869 -21.874 19.831 1.00 63.94 392 VAL A CA 1
ATOM 3041 C C . VAL A 1 392 ? 2.569 -23.352 19.600 1.00 63.94 392 VAL A C 1
ATOM 3043 O O . VAL A 1 392 ? 2.984 -24.222 20.368 1.00 63.94 392 VAL A O 1
ATOM 3046 N N . GLY A 1 393 ? 1.847 -23.665 18.532 1.00 56.47 393 GLY A N 1
ATOM 3047 C CA . GLY A 1 393 ? 1.454 -25.025 18.195 1.00 56.47 393 GLY A CA 1
ATOM 3048 C C . GLY A 1 393 ? 1.111 -25.151 16.715 1.00 56.47 393 GLY A C 1
ATOM 3049 O O . GLY A 1 393 ? 1.112 -24.152 16.004 1.00 56.47 393 GLY A O 1
ATOM 3050 N N . PRO A 1 394 ? 0.737 -26.352 16.236 1.00 47.03 394 PRO A N 1
ATOM 3051 C CA . PRO A 1 394 ? 0.636 -26.655 14.806 1.00 47.03 394 PRO A CA 1
ATOM 3052 C C . PRO A 1 394 ? -0.229 -25.697 13.976 1.00 47.03 394 PRO A C 1
ATOM 3054 O O . PRO A 1 394 ? -0.049 -25.629 12.771 1.00 47.03 394 PRO A O 1
ATOM 3057 N N . VAL A 1 395 ? -1.176 -24.997 14.605 1.00 59.31 395 VAL A N 1
ATOM 3058 C CA . VAL A 1 395 ? -2.087 -24.015 13.985 1.00 59.31 395 VAL A CA 1
ATOM 3059 C C . VAL A 1 395 ? -2.358 -22.809 14.903 1.00 59.31 395 VAL A C 1
ATOM 3061 O O . VAL A 1 395 ? -3.260 -22.020 14.649 1.00 59.31 395 VAL A O 1
ATOM 3064 N N . GLN A 1 396 ? -1.648 -22.712 16.030 1.00 64.88 396 GLN A N 1
ATOM 3065 C CA . GLN A 1 396 ? -1.970 -21.799 17.130 1.00 64.88 396 GLN A CA 1
ATOM 3066 C C . GLN A 1 396 ? -0.970 -20.653 17.175 1.00 64.88 396 GLN A C 1
ATOM 3068 O O . GLN A 1 396 ? 0.207 -20.875 17.461 1.00 64.88 396 GLN A O 1
ATOM 3073 N N . GLU A 1 397 ? -1.451 -19.451 16.888 1.00 80.38 397 GLU A N 1
ATOM 3074 C CA . GLU A 1 397 ? -0.706 -18.220 17.124 1.00 80.38 397 GLU A CA 1
ATOM 3075 C C . GLU A 1 397 ? -0.798 -17.830 18.612 1.00 80.38 397 GLU A C 1
ATOM 3077 O O . GLU A 1 397 ? -1.809 -18.099 19.265 1.00 80.38 397 GLU A O 1
ATOM 3082 N N . PHE A 1 398 ? 0.283 -17.260 19.139 1.00 75.88 398 PHE A N 1
ATOM 3083 C CA . PHE A 1 398 ? 0.529 -16.943 20.540 1.00 75.88 398 PHE A CA 1
ATOM 3084 C C . PHE A 1 398 ? -0.603 -16.148 21.184 1.00 75.88 398 PHE A C 1
ATOM 3086 O O . PHE A 1 398 ? -1.235 -16.659 22.109 1.00 75.88 398 PHE A O 1
ATOM 3093 N N . ASN A 1 399 ? -0.933 -14.962 20.679 1.00 74.44 399 ASN A N 1
ATOM 3094 C CA . ASN A 1 399 ? -1.946 -14.096 21.280 1.00 74.44 399 ASN A CA 1
ATOM 3095 C C . ASN A 1 399 ? -3.330 -14.748 21.305 1.00 74.44 399 ASN A C 1
ATOM 3097 O O . ASN A 1 399 ? -4.036 -14.686 22.317 1.00 74.44 399 ASN A O 1
ATOM 3101 N N . ILE A 1 400 ? -3.713 -15.426 20.218 1.00 82.44 400 ILE A N 1
ATOM 3102 C CA . ILE A 1 400 ? -5.005 -16.121 20.146 1.00 82.44 400 ILE A CA 1
ATOM 3103 C C . ILE A 1 400 ? -5.031 -17.361 21.040 1.00 82.44 400 ILE A C 1
ATOM 3105 O O . ILE A 1 400 ? -6.051 -17.646 21.659 1.00 82.44 400 ILE A O 1
ATOM 3109 N N . GLN A 1 401 ? -3.931 -18.104 21.144 1.00 84.44 401 GLN A N 1
ATOM 3110 C CA . GLN A 1 401 ? -3.850 -19.286 22.003 1.00 84.44 401 GLN A CA 1
ATOM 3111 C C . GLN A 1 401 ? -3.953 -18.929 23.489 1.00 84.44 401 GLN A C 1
ATOM 3113 O O . GLN A 1 401 ? -4.520 -19.710 24.259 1.00 84.44 401 GLN A O 1
ATOM 3118 N N . ARG A 1 402 ? -3.436 -17.761 23.883 1.00 81.06 402 ARG A N 1
ATOM 3119 C CA . ARG A 1 402 ? -3.443 -17.293 25.273 1.00 81.06 402 ARG A CA 1
ATOM 3120 C C . ARG A 1 402 ? -4.839 -16.960 25.791 1.00 81.06 402 ARG A C 1
ATOM 3122 O O . ARG A 1 402 ? -5.046 -17.111 26.991 1.00 81.06 402 ARG A O 1
ATOM 3129 N N . ASP A 1 403 ? -5.778 -16.565 24.927 1.00 82.38 403 ASP A N 1
ATOM 3130 C CA . ASP A 1 403 ? -7.207 -16.439 25.254 1.00 82.38 403 ASP A CA 1
ATOM 3131 C C . ASP A 1 403 ? -8.094 -16.648 24.008 1.00 82.38 403 ASP A C 1
ATOM 3133 O O . ASP A 1 403 ? -8.617 -15.711 23.388 1.00 82.38 403 ASP A O 1
ATOM 3137 N N . ALA A 1 404 ? -8.250 -17.916 23.621 1.00 82.81 404 ALA A N 1
ATOM 3138 C CA . ALA A 1 404 ? -9.004 -18.298 22.428 1.00 82.81 404 ALA A CA 1
ATOM 3139 C C . ALA A 1 404 ? -10.498 -17.972 22.569 1.00 82.81 404 ALA A C 1
ATOM 3141 O O . ALA A 1 404 ? -11.167 -17.630 21.589 1.00 82.81 404 ALA A O 1
ATOM 3142 N N . GLU A 1 405 ? -11.030 -18.046 23.789 1.00 87.81 405 GLU A N 1
ATOM 3143 C CA . GLU A 1 405 ? -12.399 -17.669 24.106 1.00 87.81 405 GLU A CA 1
ATOM 3144 C C . GLU A 1 405 ? -12.639 -16.177 23.879 1.00 87.81 405 GLU A C 1
ATOM 3146 O O . GLU A 1 405 ? -13.640 -15.825 23.250 1.00 87.81 405 GLU A O 1
ATOM 3151 N N . ALA A 1 406 ? -11.728 -15.299 24.312 1.00 84.88 406 ALA A N 1
ATOM 3152 C CA . ALA A 1 406 ? -11.833 -13.868 24.040 1.00 84.88 406 ALA A CA 1
ATOM 3153 C C . ALA A 1 406 ? -11.817 -13.562 22.536 1.00 84.88 406 ALA A C 1
ATOM 3155 O O . ALA A 1 406 ? -12.639 -12.773 22.061 1.00 84.88 406 ALA A O 1
ATOM 3156 N N . CYS A 1 407 ? -10.950 -14.234 21.771 1.00 85.88 407 CYS A N 1
ATOM 3157 C CA . CYS A 1 407 ? -10.944 -14.132 20.312 1.00 85.88 407 CYS A CA 1
ATOM 3158 C C . CYS A 1 407 ? -12.279 -14.588 19.705 1.00 85.88 407 CYS A C 1
ATOM 3160 O O . CYS A 1 407 ? -12.869 -13.883 18.886 1.00 85.88 407 CYS A O 1
ATOM 3162 N N . SER A 1 408 ? -12.804 -15.734 20.147 1.00 84.19 408 SER A N 1
ATOM 3163 C CA . SER A 1 408 ? -14.090 -16.256 19.678 1.00 84.19 408 SER A CA 1
ATOM 3164 C C . SER A 1 408 ? -15.249 -15.309 19.998 1.00 84.19 408 SER A C 1
ATOM 3166 O O . SER A 1 408 ? -16.104 -15.078 19.138 1.00 84.19 408 SER A O 1
ATOM 3168 N N . ILE A 1 409 ? -15.262 -14.716 21.198 1.00 86.31 409 ILE A N 1
ATOM 3169 C CA . ILE A 1 409 ? -16.233 -13.692 21.600 1.00 86.31 409 ILE A CA 1
ATOM 3170 C C . ILE A 1 409 ? -16.148 -12.493 20.656 1.00 86.31 409 ILE A C 1
ATOM 3172 O O . ILE A 1 409 ? -17.182 -12.081 20.129 1.00 86.31 409 ILE A O 1
ATOM 3176 N N . MET A 1 410 ? -14.947 -11.974 20.391 1.00 91.31 410 MET A N 1
ATOM 3177 C CA . MET A 1 410 ? -14.754 -10.849 19.477 1.00 91.31 410 MET A CA 1
ATOM 3178 C C . MET A 1 410 ? -15.239 -11.182 18.065 1.00 91.31 410 MET A C 1
ATOM 3180 O O . MET A 1 410 ? -16.128 -10.507 17.558 1.00 91.31 410 MET A O 1
ATOM 3184 N N . LEU A 1 411 ? -14.731 -12.252 17.450 1.00 81.25 411 LEU A N 1
ATOM 3185 C CA . LEU A 1 411 ? -15.078 -12.629 16.075 1.00 81.25 411 LEU A CA 1
ATOM 3186 C C . LEU A 1 411 ? -16.575 -12.918 15.892 1.00 81.25 411 LEU A C 1
ATOM 3188 O O . LEU A 1 411 ? -17.128 -12.662 14.826 1.00 81.25 411 LEU A O 1
ATOM 3192 N N . SER A 1 412 ? -17.241 -13.447 16.922 1.00 88.19 412 SER A N 1
ATOM 3193 C CA . SER A 1 412 ? -18.663 -13.801 16.842 1.00 88.19 412 SER A CA 1
ATOM 3194 C C . SER A 1 412 ? -19.602 -12.614 17.060 1.00 88.19 412 SER A C 1
ATOM 3196 O O . SER A 1 412 ? -20.762 -12.684 16.656 1.00 88.19 412 SER A O 1
ATOM 3198 N N . ASN A 1 413 ? -19.147 -11.559 17.744 1.00 87.12 413 ASN A N 1
ATOM 3199 C CA . ASN A 1 413 ? -20.026 -10.486 18.221 1.00 87.12 413 ASN A CA 1
ATOM 3200 C C . ASN A 1 413 ? -19.634 -9.086 17.736 1.00 87.12 413 ASN A C 1
ATOM 3202 O O . ASN A 1 413 ? -20.471 -8.182 17.795 1.00 87.12 413 ASN A O 1
ATOM 3206 N N . ALA A 1 414 ? -18.401 -8.879 17.272 1.00 78.44 414 ALA A N 1
ATOM 3207 C CA . ALA A 1 414 ? -17.967 -7.583 16.781 1.00 78.44 414 ALA A CA 1
ATOM 3208 C C . ALA A 1 414 ? -18.737 -7.201 15.515 1.00 78.44 414 ALA A C 1
ATOM 3210 O O . ALA A 1 414 ? -18.793 -7.949 14.539 1.00 78.44 414 ALA A O 1
ATOM 3211 N N . LYS A 1 415 ? -19.351 -6.016 15.553 1.00 79.62 415 LYS A N 1
ATOM 3212 C CA . LYS A 1 415 ? -20.040 -5.419 14.400 1.00 79.62 415 LYS A CA 1
ATOM 3213 C C . LYS A 1 415 ? -19.229 -4.305 13.741 1.00 79.62 415 LYS A C 1
ATOM 3215 O O . LYS A 1 415 ? -19.565 -3.898 12.631 1.00 79.62 415 LYS A O 1
ATOM 3220 N N . CYS A 1 416 ? -18.202 -3.802 14.425 1.00 73.06 416 CYS A N 1
ATOM 3221 C CA . CYS A 1 416 ? -17.209 -2.911 13.844 1.00 73.06 416 CYS A CA 1
ATOM 3222 C C . CYS A 1 416 ? -16.229 -3.711 12.955 1.00 73.06 416 CYS A C 1
ATOM 3224 O O . CYS A 1 416 ? -16.079 -4.922 13.147 1.00 73.06 416 CYS A O 1
ATOM 3226 N N . PRO A 1 417 ? -15.578 -3.072 11.966 1.00 70.62 417 PRO A N 1
ATOM 3227 C CA . PRO A 1 417 ? -14.515 -3.685 11.178 1.00 70.62 417 PRO A CA 1
ATOM 3228 C C . PRO A 1 417 ? -13.408 -4.290 12.050 1.00 70.62 417 PRO A C 1
ATOM 3230 O O . PRO A 1 417 ? -12.973 -3.690 13.033 1.00 70.62 417 PRO A O 1
ATOM 3233 N N . LEU A 1 418 ? -12.941 -5.471 11.645 1.00 56.78 418 LEU A N 1
ATOM 3234 C CA . LEU A 1 418 ? -11.831 -6.185 12.266 1.00 56.78 418 LEU A CA 1
ATOM 3235 C C . LEU A 1 418 ? -10.690 -6.326 11.257 1.00 56.78 418 LEU A C 1
ATOM 3237 O O . LEU A 1 418 ? -10.904 -6.814 10.147 1.00 56.78 418 LEU A O 1
ATOM 3241 N N . ILE A 1 419 ? -9.483 -5.935 11.655 1.00 53.47 419 ILE A N 1
ATOM 3242 C CA . ILE A 1 419 ? -8.263 -6.050 10.854 1.00 53.47 419 ILE A CA 1
ATOM 3243 C C . ILE A 1 419 ? -7.280 -6.930 11.626 1.00 53.47 419 ILE A C 1
ATOM 3245 O O . ILE A 1 419 ? -6.794 -6.542 12.684 1.00 53.47 419 ILE A O 1
ATOM 3249 N N . SER A 1 420 ? -6.998 -8.119 11.098 1.00 56.53 420 SER A N 1
ATOM 3250 C CA . SER A 1 420 ? -5.998 -9.036 11.656 1.00 56.53 420 SER A CA 1
ATOM 3251 C C . SER A 1 420 ? -4.634 -8.784 11.015 1.00 56.53 420 SER A C 1
ATOM 3253 O O . SER A 1 420 ? -4.543 -8.632 9.794 1.00 56.53 420 SER A O 1
ATOM 3255 N N . VAL A 1 421 ? -3.584 -8.772 11.835 1.00 55.38 421 VAL A N 1
ATOM 3256 C CA . VAL A 1 421 ? -2.183 -8.884 11.414 1.00 55.38 421 VAL A CA 1
ATOM 3257 C C . VAL A 1 421 ? -1.706 -10.279 11.833 1.00 55.38 421 VAL A C 1
ATOM 3259 O O . VAL A 1 421 ? -1.421 -10.481 13.017 1.00 55.38 421 VAL A O 1
ATOM 3262 N N . PRO A 1 422 ? -1.712 -11.265 10.918 1.00 57.19 422 PRO A N 1
ATOM 3263 C CA . PRO A 1 422 ? -1.474 -12.656 11.280 1.00 57.19 422 PRO A CA 1
ATOM 3264 C C . PRO A 1 422 ? 0.026 -13.007 11.247 1.00 57.19 422 PRO A C 1
ATOM 3266 O O . PRO A 1 422 ? 0.853 -12.203 10.815 1.00 57.19 422 PRO A O 1
ATOM 3269 N N . TRP A 1 423 ? 0.376 -14.205 11.723 1.00 53.53 423 TRP A N 1
ATOM 3270 C CA . TRP A 1 423 ? 1.766 -14.653 11.916 1.00 53.53 423 TRP A CA 1
ATOM 3271 C C . TRP A 1 423 ? 2.587 -14.874 10.624 1.00 53.53 423 TRP A C 1
ATOM 3273 O O . TRP A 1 423 ? 3.814 -14.916 10.678 1.00 53.53 423 TRP A O 1
ATOM 3283 N N . GLU A 1 424 ? 1.970 -15.071 9.457 1.00 60.41 424 GLU A N 1
ATOM 3284 C CA . GLU A 1 424 ? 2.669 -15.622 8.287 1.00 60.41 424 GLU A CA 1
ATOM 3285 C C . GLU A 1 424 ? 3.816 -14.763 7.709 1.00 60.41 424 GLU A C 1
ATOM 3287 O O . GLU A 1 424 ? 3.629 -13.610 7.319 1.00 60.41 424 GLU A O 1
ATOM 3292 N N . CYS A 1 425 ? 4.975 -15.407 7.495 1.00 51.97 425 CYS A N 1
ATOM 3293 C CA . CYS A 1 425 ? 6.085 -14.941 6.654 1.00 51.97 425 CYS A CA 1
ATOM 3294 C C . CYS A 1 425 ? 5.996 -15.570 5.244 1.00 51.97 425 CYS A C 1
ATOM 3296 O O . CYS A 1 425 ? 5.671 -16.749 5.093 1.00 51.97 425 CYS A O 1
ATOM 3298 N N . GLY A 1 426 ? 6.224 -14.794 4.178 1.00 63.34 426 GLY A N 1
ATOM 3299 C CA . GLY A 1 426 ? 6.004 -15.252 2.798 1.00 63.34 426 GLY A CA 1
ATOM 3300 C C . GLY A 1 426 ? 7.126 -16.146 2.254 1.00 63.34 426 GLY A C 1
ATOM 3301 O O . GLY A 1 426 ? 8.257 -15.684 2.118 1.00 63.34 426 GLY A O 1
ATOM 3302 N N . GLN A 1 427 ? 6.801 -17.381 1.855 1.00 81.06 427 GLN A N 1
ATOM 3303 C CA . GLN A 1 427 ? 7.727 -18.289 1.160 1.00 81.06 427 GLN A CA 1
ATOM 3304 C C . GLN A 1 427 ? 7.907 -17.903 -0.311 1.00 81.06 427 GLN A C 1
ATOM 3306 O O . GLN A 1 427 ? 6.926 -17.764 -1.057 1.00 81.06 427 GLN A O 1
ATOM 3311 N N . ILE A 1 428 ? 9.162 -17.768 -0.744 1.00 88.88 428 ILE A N 1
ATOM 3312 C CA . ILE A 1 428 ? 9.516 -17.391 -2.110 1.00 88.88 428 ILE A CA 1
ATOM 3313 C C . ILE A 1 428 ? 10.548 -18.321 -2.759 1.00 88.88 428 ILE A C 1
ATOM 3315 O O . ILE A 1 428 ? 11.438 -18.863 -2.108 1.00 88.88 428 ILE A O 1
ATOM 3319 N N . ILE A 1 429 ? 10.454 -18.448 -4.082 1.00 93.06 429 ILE A N 1
ATOM 3320 C CA . ILE A 1 429 ? 11.515 -18.975 -4.953 1.00 93.06 429 ILE A CA 1
ATOM 3321 C C . ILE A 1 429 ? 11.928 -17.861 -5.914 1.00 93.06 429 ILE A C 1
ATOM 3323 O O . ILE A 1 429 ? 11.060 -17.176 -6.457 1.00 93.06 429 ILE A O 1
ATOM 3327 N N . ILE A 1 430 ? 13.231 -17.695 -6.151 1.00 91.00 430 ILE A N 1
ATOM 3328 C CA . ILE A 1 430 ? 13.754 -16.731 -7.131 1.00 91.00 430 ILE A CA 1
ATOM 3329 C C . ILE A 1 430 ? 14.229 -17.488 -8.377 1.00 91.00 430 ILE A C 1
ATOM 3331 O O . ILE A 1 430 ? 15.085 -18.363 -8.283 1.00 91.00 430 ILE A O 1
ATOM 3335 N N . ASP A 1 431 ? 13.698 -17.151 -9.550 1.00 93.12 431 ASP A N 1
ATOM 3336 C CA . ASP A 1 431 ? 14.149 -17.653 -10.857 1.00 93.12 431 ASP A CA 1
ATOM 3337 C C . ASP A 1 431 ? 14.892 -16.538 -11.603 1.00 93.12 431 ASP A C 1
ATOM 3339 O O . ASP A 1 431 ? 14.349 -15.453 -11.773 1.00 93.12 431 ASP A O 1
ATOM 3343 N N . THR A 1 432 ? 16.150 -16.743 -11.993 1.00 90.00 432 THR A N 1
ATOM 3344 C CA . THR A 1 432 ? 17.050 -15.644 -12.406 1.00 90.00 432 THR A CA 1
ATOM 3345 C C . THR A 1 432 ? 18.009 -16.050 -13.522 1.00 90.00 432 THR A C 1
ATOM 3347 O O . THR A 1 432 ? 18.459 -17.196 -13.583 1.00 90.00 432 THR A O 1
ATOM 3350 N N . ASP A 1 433 ? 18.362 -15.096 -14.385 1.00 85.50 433 ASP A N 1
ATOM 3351 C CA . ASP A 1 433 ? 19.454 -15.191 -15.361 1.00 85.50 433 ASP A CA 1
ATOM 3352 C C . ASP A 1 433 ? 20.703 -14.381 -14.941 1.00 85.50 433 ASP A C 1
ATOM 3354 O O . ASP A 1 433 ? 21.606 -14.149 -15.747 1.00 85.50 433 ASP A O 1
ATOM 3358 N N . SER A 1 434 ? 20.761 -14.000 -13.657 1.00 74.12 434 SER A N 1
ATOM 3359 C CA . SER A 1 434 ? 21.854 -13.384 -12.891 1.00 74.12 434 SER A CA 1
ATOM 3360 C C . SER A 1 434 ? 22.771 -12.447 -13.679 1.00 74.12 434 SER A C 1
ATOM 3362 O O . SER A 1 434 ? 23.978 -12.696 -13.804 1.00 74.12 434 SER A O 1
ATOM 3364 N N . GLY A 1 435 ? 22.192 -11.333 -14.129 1.00 67.12 435 GLY A N 1
ATOM 3365 C CA . GLY A 1 435 ? 22.909 -10.100 -14.450 1.00 67.12 435 GLY A CA 1
ATOM 3366 C C . GLY A 1 435 ? 23.341 -9.311 -13.202 1.00 67.12 435 GLY A C 1
ATOM 3367 O O . GLY A 1 435 ? 23.140 -9.725 -12.059 1.00 67.12 435 GLY A O 1
ATOM 3368 N N . VAL A 1 436 ? 23.943 -8.138 -13.414 1.00 59.78 436 VAL A N 1
ATOM 3369 C CA . VAL A 1 436 ? 24.409 -7.250 -12.324 1.00 59.78 436 VAL A CA 1
ATOM 3370 C C . VAL A 1 436 ? 23.249 -6.742 -11.453 1.00 59.78 436 VAL A C 1
ATOM 3372 O O . VAL A 1 436 ? 23.394 -6.590 -10.244 1.00 59.78 436 VAL A O 1
ATOM 3375 N N . ASP A 1 437 ? 22.106 -6.454 -12.062 1.00 56.47 437 ASP A N 1
ATOM 3376 C CA . ASP A 1 437 ? 20.874 -6.015 -11.404 1.00 56.47 437 ASP A CA 1
ATOM 3377 C C . ASP A 1 437 ? 20.180 -7.145 -10.635 1.00 56.47 437 ASP A C 1
ATOM 3379 O O . ASP A 1 437 ? 19.797 -6.944 -9.480 1.00 56.47 437 ASP A O 1
ATOM 3383 N N . ASP A 1 438 ? 20.109 -8.340 -11.216 1.00 68.00 438 ASP A N 1
ATOM 3384 C CA . ASP A 1 438 ? 19.617 -9.543 -10.537 1.00 68.00 438 ASP A CA 1
ATOM 3385 C C . ASP A 1 438 ? 20.432 -9.870 -9.283 1.00 68.00 438 ASP A C 1
ATOM 3387 O O . ASP A 1 438 ? 19.868 -10.184 -8.234 1.00 68.00 438 ASP A O 1
ATOM 3391 N N . ALA A 1 439 ? 21.760 -9.731 -9.351 1.00 65.81 439 ALA A N 1
ATOM 3392 C CA . ALA A 1 439 ? 22.627 -9.923 -8.193 1.00 65.81 439 ALA A CA 1
ATOM 3393 C C . ALA A 1 439 ? 22.260 -8.974 -7.035 1.00 65.81 439 ALA A C 1
ATOM 3395 O O . ALA A 1 439 ? 22.189 -9.410 -5.887 1.00 65.81 439 ALA A O 1
ATOM 3396 N N . LEU A 1 440 ? 21.945 -7.703 -7.317 1.00 57.41 440 LEU A N 1
ATOM 3397 C CA . LEU A 1 440 ? 21.491 -6.749 -6.295 1.00 57.41 440 LEU A CA 1
ATOM 3398 C C . LEU A 1 440 ? 20.120 -7.129 -5.718 1.00 57.41 440 LEU A C 1
ATOM 3400 O O . LEU A 1 440 ? 19.916 -7.028 -4.506 1.00 57.41 440 LEU A O 1
ATOM 3404 N N . ALA A 1 441 ? 19.190 -7.586 -6.561 1.00 57.16 441 ALA A N 1
ATOM 3405 C CA . ALA A 1 441 ? 17.878 -8.051 -6.115 1.00 57.16 441 ALA A CA 1
ATOM 3406 C C . ALA A 1 441 ? 17.998 -9.271 -5.186 1.00 57.16 441 ALA A C 1
ATOM 3408 O O . ALA A 1 441 ? 17.360 -9.308 -4.134 1.00 57.16 441 ALA A O 1
ATOM 3409 N N . ILE A 1 442 ? 18.869 -10.225 -5.530 1.00 70.88 442 ILE A N 1
ATOM 3410 C CA . ILE A 1 442 ? 19.173 -11.399 -4.704 1.00 70.88 442 ILE A CA 1
ATOM 3411 C C . ILE A 1 442 ? 19.812 -10.971 -3.380 1.00 70.88 442 ILE A C 1
ATOM 3413 O O . ILE A 1 442 ? 19.387 -11.447 -2.332 1.00 70.88 442 ILE A O 1
ATOM 3417 N N . MET A 1 443 ? 20.771 -10.037 -3.378 1.00 65.56 443 MET A N 1
ATOM 3418 C CA . MET A 1 443 ? 21.366 -9.526 -2.133 1.00 65.56 443 MET A CA 1
ATOM 3419 C C . MET A 1 443 ? 20.310 -8.933 -1.195 1.00 65.56 443 MET A C 1
ATOM 3421 O O . MET A 1 443 ? 20.277 -9.296 -0.018 1.00 65.56 443 MET A O 1
ATOM 3425 N N . LEU A 1 444 ? 19.413 -8.087 -1.714 1.00 56.88 444 LEU A N 1
ATOM 3426 C CA . LEU A 1 444 ? 18.313 -7.517 -0.932 1.00 56.88 444 LEU A CA 1
ATOM 3427 C C . LEU A 1 444 ? 17.368 -8.606 -0.408 1.00 56.88 444 LEU A C 1
ATOM 3429 O O . LEU A 1 444 ? 17.023 -8.600 0.771 1.00 56.88 444 LEU A O 1
ATOM 3433 N N . ALA A 1 445 ? 16.987 -9.561 -1.258 1.00 62.91 445 ALA A N 1
ATOM 3434 C CA . ALA A 1 445 ? 16.134 -10.671 -0.853 1.00 62.91 445 ALA A CA 1
ATOM 3435 C C . ALA A 1 445 ? 16.798 -11.500 0.255 1.00 62.91 445 ALA A C 1
ATOM 3437 O O . ALA A 1 445 ? 16.164 -11.799 1.261 1.00 62.91 445 ALA A O 1
ATOM 3438 N N . THR A 1 446 ? 18.091 -11.808 0.137 1.00 71.38 446 THR A N 1
ATOM 3439 C CA . THR A 1 446 ? 18.806 -12.551 1.181 1.00 71.38 446 THR A CA 1
ATOM 3440 C C . THR A 1 446 ? 18.961 -11.769 2.486 1.00 71.38 446 THR A C 1
ATOM 3442 O O . THR A 1 446 ? 18.990 -12.372 3.557 1.00 71.38 446 THR A O 1
ATOM 3445 N N . TYR A 1 447 ? 19.023 -10.435 2.426 1.00 62.31 447 TYR A N 1
ATOM 3446 C CA . TYR A 1 447 ? 18.946 -9.596 3.619 1.00 62.31 447 TYR A CA 1
ATOM 3447 C C . TYR A 1 447 ? 17.570 -9.724 4.278 1.00 62.31 447 TYR A C 1
ATOM 3449 O O . TYR A 1 447 ? 17.504 -10.024 5.464 1.00 62.31 447 TYR A O 1
ATOM 3457 N N . CYS A 1 448 ? 16.482 -9.591 3.513 1.00 57.25 448 CYS A N 1
ATOM 3458 C CA . CYS A 1 448 ? 15.124 -9.804 4.021 1.00 57.25 448 CYS A CA 1
ATOM 3459 C C . CYS A 1 448 ? 14.933 -11.214 4.598 1.00 57.25 448 CYS A C 1
ATOM 3461 O O . CYS A 1 448 ? 14.291 -11.359 5.633 1.00 57.25 448 CYS A O 1
ATOM 3463 N N . HIS A 1 449 ? 15.538 -12.223 3.971 1.00 74.50 449 HIS A N 1
ATOM 3464 C CA . HIS A 1 449 ? 15.526 -13.602 4.445 1.00 74.50 449 HIS A CA 1
ATOM 3465 C C . HIS A 1 449 ? 16.216 -13.772 5.796 1.00 74.50 449 HIS A C 1
ATOM 3467 O O . HIS A 1 449 ? 15.664 -14.370 6.707 1.00 74.50 449 HIS A O 1
ATOM 3473 N N . LYS A 1 450 ? 17.385 -13.154 5.978 1.00 68.75 450 LYS A N 1
ATOM 3474 C CA . LYS A 1 450 ? 18.093 -13.132 7.268 1.00 68.75 450 LYS A CA 1
ATOM 3475 C C . LYS A 1 450 ? 17.386 -12.349 8.372 1.00 68.75 450 LYS A C 1
ATOM 3477 O O . LYS A 1 450 ? 17.851 -12.378 9.507 1.00 68.75 450 LYS A O 1
ATOM 3482 N N . GLN A 1 451 ? 16.388 -11.546 8.026 1.00 60.00 451 GLN A N 1
ATOM 3483 C CA . GLN A 1 451 ? 15.590 -10.759 8.965 1.00 60.00 451 GLN A CA 1
ATOM 3484 C C . GLN A 1 451 ? 14.182 -11.351 9.134 1.00 60.00 451 GLN A C 1
ATOM 3486 O O . GLN A 1 451 ? 13.301 -10.661 9.634 1.00 60.00 451 GLN A O 1
ATOM 3491 N N . ASP A 1 452 ? 13.961 -12.584 8.663 1.00 58.88 452 ASP A N 1
ATOM 3492 C CA . ASP A 1 452 ? 12.691 -13.308 8.748 1.00 58.88 452 ASP A CA 1
ATOM 3493 C C . ASP A 1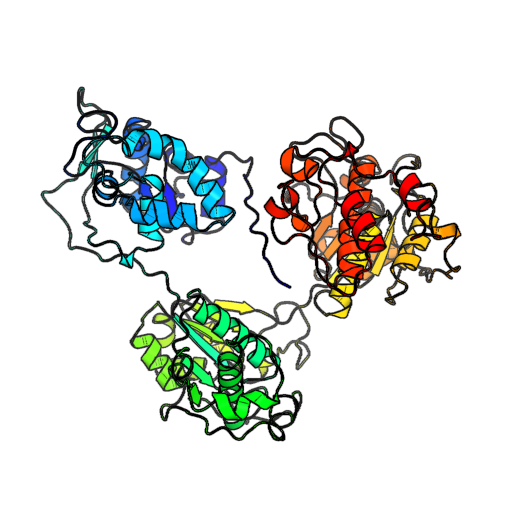 452 ? 11.492 -12.564 8.120 1.00 58.88 452 ASP A C 1
ATOM 3495 O O . ASP A 1 452 ? 10.337 -12.849 8.428 1.00 58.88 452 ASP A O 1
ATOM 3499 N N . PHE A 1 453 ? 11.744 -11.631 7.188 1.00 50.25 453 PHE A N 1
ATOM 3500 C CA . PHE A 1 453 ? 10.690 -10.938 6.431 1.00 50.25 453 PHE A CA 1
ATOM 3501 C C . PHE A 1 453 ? 10.150 -11.771 5.263 1.00 50.25 453 PHE A C 1
ATOM 3503 O O . PHE A 1 453 ? 9.013 -11.571 4.834 1.00 50.25 453 PHE A O 1
ATOM 3510 N N . ILE A 1 454 ? 10.987 -12.652 4.709 1.00 68.69 454 ILE A N 1
ATOM 3511 C CA . ILE A 1 454 ? 10.646 -13.609 3.650 1.00 68.69 454 ILE A CA 1
ATOM 3512 C C . ILE A 1 454 ? 11.420 -14.907 3.875 1.00 68.69 454 ILE A C 1
ATOM 3514 O O . ILE A 1 454 ? 12.525 -14.886 4.406 1.00 68.69 454 ILE A O 1
ATOM 3518 N N . ASP A 1 455 ? 10.902 -16.028 3.396 1.00 81.69 455 ASP A N 1
ATOM 3519 C CA . ASP A 1 455 ? 11.618 -17.304 3.430 1.00 81.69 455 ASP A CA 1
ATOM 3520 C C . ASP A 1 455 ? 12.016 -17.717 2.008 1.00 81.69 455 ASP A C 1
ATOM 3522 O O . ASP A 1 455 ? 11.146 -17.977 1.176 1.00 81.69 455 ASP A O 1
ATOM 3526 N N . ILE A 1 456 ? 13.315 -17.709 1.685 1.00 87.25 456 ILE A N 1
ATOM 3527 C CA . ILE A 1 456 ? 13.801 -18.095 0.354 1.00 87.25 456 ILE A CA 1
ATOM 3528 C C . ILE A 1 456 ? 14.060 -19.597 0.359 1.00 87.25 456 ILE A C 1
ATOM 3530 O O . ILE A 1 456 ? 15.067 -20.053 0.888 1.00 87.25 456 ILE A O 1
ATOM 3534 N N . LEU A 1 457 ? 13.182 -20.351 -0.298 1.00 91.31 457 LEU A N 1
ATOM 3535 C CA . LEU A 1 457 ? 13.288 -21.809 -0.361 1.00 91.31 457 LEU A CA 1
ATOM 3536 C C . LEU A 1 457 ? 14.362 -22.275 -1.350 1.00 91.31 457 LEU A C 1
ATOM 3538 O O . LEU A 1 457 ? 15.032 -23.273 -1.117 1.00 91.31 457 LEU A O 1
ATOM 3542 N N . ALA A 1 458 ? 14.499 -21.579 -2.481 1.00 92.69 458 ALA A N 1
ATOM 3543 C CA . ALA A 1 458 ? 15.436 -21.948 -3.537 1.00 92.69 458 ALA A CA 1
ATOM 3544 C C . ALA A 1 458 ? 15.742 -20.775 -4.474 1.00 92.69 458 ALA A C 1
ATOM 3546 O O . ALA A 1 458 ? 14.908 -19.885 -4.686 1.00 92.69 458 ALA A O 1
ATOM 3547 N N . ILE A 1 459 ? 16.918 -20.830 -5.106 1.00 93.62 459 ILE A N 1
ATOM 3548 C CA . ILE A 1 459 ? 17.262 -20.010 -6.268 1.00 93.62 459 ILE A CA 1
ATOM 3549 C C . ILE A 1 459 ? 17.432 -20.921 -7.483 1.00 93.62 459 ILE A C 1
ATOM 3551 O O . ILE A 1 459 ? 18.215 -21.867 -7.491 1.00 93.62 459 ILE A O 1
ATOM 3555 N N . THR A 1 460 ? 16.691 -20.623 -8.537 1.00 96.00 460 THR A N 1
ATOM 3556 C CA . THR A 1 460 ? 16.681 -21.367 -9.797 1.00 96.00 460 THR A CA 1
ATOM 3557 C C . THR A 1 460 ? 17.314 -20.520 -10.895 1.00 96.00 460 THR A C 1
ATOM 3559 O O . THR A 1 460 ? 16.991 -19.347 -11.050 1.00 96.00 460 THR A O 1
ATOM 3562 N N . CYS A 1 461 ? 18.265 -21.086 -11.635 1.00 94.00 461 CYS A N 1
ATOM 3563 C CA . CYS A 1 461 ? 18.989 -20.377 -12.687 1.00 94.00 461 CYS A CA 1
ATOM 3564 C C . CYS A 1 461 ? 18.422 -20.719 -14.068 1.00 94.00 461 CYS A C 1
ATOM 3566 O O . CYS A 1 461 ? 18.198 -21.890 -14.378 1.00 94.00 461 CYS A O 1
ATOM 3568 N N . THR A 1 462 ? 18.258 -19.721 -14.928 1.00 92.69 462 THR A N 1
ATOM 3569 C CA . THR A 1 462 ? 17.869 -19.873 -16.337 1.00 92.69 462 THR A CA 1
ATOM 3570 C C . THR A 1 462 ? 18.849 -19.117 -17.234 1.00 92.69 462 THR A C 1
ATOM 3572 O O . THR A 1 462 ? 19.656 -18.314 -16.771 1.00 92.69 462 THR A O 1
ATOM 3575 N N . HIS A 1 463 ? 18.840 -19.413 -18.527 1.00 88.38 463 HIS A N 1
ATOM 3576 C CA . HIS A 1 463 ? 19.575 -18.643 -19.528 1.00 88.38 463 HIS A CA 1
ATOM 3577 C C . HIS A 1 463 ? 19.036 -17.204 -19.665 1.00 88.38 463 HIS A C 1
ATOM 3579 O O . HIS A 1 463 ? 17.866 -16.965 -19.389 1.00 88.38 463 HIS A O 1
ATOM 3585 N N . GLY A 1 464 ? 19.844 -16.270 -20.181 1.00 85.50 464 GLY A N 1
ATOM 3586 C CA . GLY A 1 464 ? 19.369 -14.918 -20.506 1.00 85.50 464 GLY A CA 1
ATOM 3587 C C . GLY A 1 464 ? 20.502 -13.926 -20.771 1.00 85.50 464 GLY A C 1
ATOM 3588 O O . GLY A 1 464 ? 20.958 -13.816 -21.912 1.00 85.50 464 GLY A O 1
ATOM 3589 N N . ASN A 1 465 ? 20.957 -13.220 -19.735 1.00 77.75 465 ASN A N 1
ATOM 3590 C CA . ASN A 1 465 ? 22.103 -12.302 -19.766 1.00 77.75 465 ASN A CA 1
ATOM 3591 C C . ASN A 1 465 ? 23.426 -13.005 -20.105 1.00 77.75 465 ASN A C 1
ATOM 3593 O O . ASN A 1 465 ? 24.280 -12.448 -20.788 1.00 77.75 465 ASN A O 1
ATOM 3597 N N . THR A 1 466 ? 23.598 -14.246 -19.653 1.00 79.19 466 THR A N 1
ATOM 3598 C CA . THR A 1 466 ? 24.727 -15.112 -20.018 1.00 79.19 466 THR A CA 1
ATOM 3599 C C . THR A 1 466 ? 24.264 -16.574 -20.086 1.00 79.19 466 THR A C 1
ATOM 3601 O O . THR A 1 466 ? 23.081 -16.883 -19.925 1.00 79.19 466 THR A O 1
ATOM 3604 N N . ALA A 1 467 ? 25.167 -17.497 -20.422 1.00 84.31 467 ALA A N 1
ATOM 3605 C CA . ALA A 1 467 ? 24.856 -18.927 -20.414 1.00 84.31 467 ALA A CA 1
ATOM 3606 C C . ALA A 1 467 ? 24.552 -19.404 -18.983 1.00 84.31 467 ALA A C 1
ATOM 3608 O O . ALA A 1 467 ? 25.209 -18.960 -18.044 1.00 84.31 467 ALA A O 1
ATOM 3609 N N . VAL A 1 468 ? 23.617 -20.345 -18.815 1.00 88.44 468 VAL A N 1
ATOM 3610 C CA . VAL A 1 468 ? 23.141 -20.783 -17.485 1.00 88.44 468 VAL A CA 1
ATOM 3611 C C . VAL A 1 468 ? 24.270 -21.249 -16.547 1.00 88.44 468 VAL A C 1
ATOM 3613 O O . VAL A 1 468 ? 24.208 -21.017 -15.347 1.00 88.44 468 VAL A O 1
ATOM 3616 N N . ASP A 1 469 ? 25.359 -21.817 -17.078 1.00 87.50 469 ASP A N 1
ATOM 3617 C CA . ASP A 1 469 ? 26.533 -22.192 -16.272 1.00 87.50 469 ASP A CA 1
ATOM 3618 C C . ASP A 1 469 ? 27.241 -20.983 -15.647 1.00 87.50 469 ASP A C 1
ATOM 3620 O O . ASP A 1 469 ? 27.769 -21.070 -14.537 1.00 87.50 469 ASP A O 1
ATOM 3624 N N . ASN A 1 470 ? 27.280 -19.856 -16.359 1.00 82.06 470 ASN A N 1
ATOM 3625 C CA . ASN A 1 470 ? 27.796 -18.602 -15.823 1.00 82.06 470 ASN A CA 1
ATOM 3626 C C . ASN A 1 470 ? 26.789 -17.981 -14.852 1.00 82.06 470 ASN A C 1
ATOM 3628 O O . ASN A 1 470 ? 27.201 -17.530 -13.791 1.00 82.06 470 ASN A O 1
ATOM 3632 N N . VAL A 1 471 ? 25.485 -18.064 -15.139 1.00 85.12 471 VAL A N 1
ATOM 3633 C CA . VAL A 1 471 ? 24.423 -17.633 -14.212 1.00 85.12 471 VAL A CA 1
ATOM 3634 C C . VAL A 1 471 ? 24.552 -18.336 -12.861 1.00 85.12 471 VAL A C 1
ATOM 3636 O O . VAL A 1 471 ? 24.596 -17.668 -11.832 1.00 85.12 471 VAL A O 1
ATOM 3639 N N . CYS A 1 472 ? 24.700 -19.665 -12.837 1.00 87.75 472 CYS A N 1
ATOM 3640 C CA . CYS A 1 472 ? 24.870 -20.403 -11.584 1.00 87.75 472 CYS A CA 1
ATOM 3641 C C . CYS A 1 472 ? 26.118 -19.956 -10.813 1.00 87.75 472 CYS A C 1
ATOM 3643 O O . CYS A 1 472 ? 26.066 -19.790 -9.596 1.00 87.75 472 CYS A O 1
ATOM 3645 N N . LYS A 1 473 ? 27.240 -19.717 -11.507 1.00 83.38 473 LYS A N 1
ATOM 3646 C CA . LYS A 1 473 ? 28.444 -19.167 -10.865 1.00 83.38 473 LYS A CA 1
ATOM 3647 C C . LYS A 1 473 ? 28.158 -17.794 -10.265 1.00 83.38 473 LYS A C 1
ATOM 3649 O O . LYS A 1 473 ? 28.516 -17.574 -9.113 1.00 83.38 473 LYS A O 1
ATOM 3654 N N . ASN A 1 474 ? 27.510 -16.907 -11.017 1.00 80.12 474 ASN A N 1
ATOM 3655 C CA . ASN A 1 474 ? 27.187 -15.545 -10.596 1.00 80.12 474 ASN A CA 1
ATOM 3656 C C . ASN A 1 474 ? 26.305 -15.542 -9.346 1.00 80.12 474 ASN A C 1
ATOM 3658 O O . ASN A 1 474 ? 26.639 -14.868 -8.376 1.00 80.12 474 ASN A O 1
ATOM 3662 N N . VAL A 1 475 ? 25.256 -16.368 -9.319 1.00 83.31 475 VAL A N 1
ATOM 3663 C CA . VAL A 1 475 ? 24.414 -16.558 -8.131 1.00 83.31 475 VAL A CA 1
ATOM 3664 C C . VAL A 1 475 ? 25.252 -17.032 -6.944 1.00 83.31 475 VAL A C 1
ATOM 3666 O O . VAL A 1 475 ? 25.187 -16.425 -5.880 1.00 83.31 475 VAL A O 1
ATOM 3669 N N . CYS A 1 476 ? 26.104 -18.049 -7.108 1.00 83.44 476 CYS A N 1
ATOM 3670 C CA . CYS A 1 476 ? 26.971 -18.508 -6.018 1.00 83.44 476 CYS A CA 1
ATOM 3671 C C . CYS A 1 476 ? 27.958 -17.425 -5.541 1.00 83.44 476 CYS A C 1
ATOM 3673 O O . CYS A 1 476 ? 28.243 -17.339 -4.347 1.00 83.44 476 CYS A O 1
ATOM 3675 N N . TYR A 1 477 ? 28.471 -16.577 -6.438 1.00 75.75 477 TYR A N 1
ATOM 3676 C CA . TYR A 1 477 ? 29.282 -15.416 -6.059 1.00 75.75 477 TYR A CA 1
ATOM 3677 C C . TYR A 1 477 ? 28.477 -14.406 -5.226 1.00 75.75 477 TYR A C 1
ATOM 3679 O O . TYR A 1 477 ? 28.986 -13.925 -4.211 1.00 75.75 477 TYR A O 1
ATOM 3687 N N . THR A 1 478 ? 27.229 -14.131 -5.609 1.00 72.75 478 THR A N 1
ATOM 3688 C CA . THR A 1 478 ? 26.303 -13.246 -4.884 1.00 72.75 478 THR A CA 1
ATOM 3689 C C . THR A 1 478 ? 25.934 -13.803 -3.506 1.00 72.75 478 THR A C 1
ATOM 3691 O O . THR A 1 478 ? 25.869 -13.064 -2.524 1.00 72.75 478 THR A O 1
ATOM 3694 N N . LEU A 1 479 ? 25.767 -15.121 -3.400 1.00 76.69 479 LEU A N 1
ATOM 3695 C CA . LEU A 1 479 ? 25.374 -15.826 -2.178 1.00 76.69 479 LEU A CA 1
ATOM 3696 C C . LEU A 1 479 ? 26.520 -16.099 -1.202 1.00 76.69 479 LEU A C 1
ATOM 3698 O O . LEU A 1 479 ? 26.315 -16.767 -0.201 1.00 76.69 479 LEU A O 1
ATOM 3702 N N . ARG A 1 480 ? 27.725 -15.556 -1.398 1.00 68.75 480 ARG A N 1
ATOM 3703 C CA . ARG A 1 480 ? 28.857 -15.777 -0.470 1.00 68.75 480 ARG A CA 1
ATOM 3704 C C . ARG A 1 480 ? 28.556 -15.514 1.012 1.00 68.75 480 ARG A C 1
ATOM 3706 O O . ARG A 1 480 ? 29.292 -15.998 1.866 1.00 68.75 480 ARG A O 1
ATOM 3713 N N . ALA A 1 481 ? 27.521 -14.731 1.315 1.00 51.22 481 ALA A N 1
ATOM 3714 C CA . ALA A 1 481 ? 27.084 -14.429 2.671 1.00 51.22 481 ALA A CA 1
ATOM 3715 C C . ALA A 1 481 ? 25.904 -15.289 3.176 1.00 51.22 481 ALA A C 1
ATOM 3717 O O . ALA A 1 481 ? 25.546 -15.133 4.344 1.00 51.22 481 ALA A O 1
ATOM 3718 N N . CYS A 1 482 ? 25.278 -16.134 2.349 1.00 62.34 482 CYS A N 1
ATOM 3719 C CA . CYS A 1 482 ? 24.021 -16.836 2.640 1.00 62.34 482 CYS A CA 1
ATOM 3720 C C . CYS A 1 482 ? 24.030 -18.252 2.046 1.00 62.34 482 CYS A C 1
ATOM 3722 O O . CYS A 1 482 ? 24.318 -18.418 0.866 1.00 62.34 482 CYS A O 1
ATOM 3724 N N . ASP A 1 483 ? 23.679 -19.258 2.843 1.00 76.00 483 ASP A N 1
ATOM 3725 C CA . ASP A 1 483 ? 23.637 -20.652 2.392 1.00 76.00 483 ASP A CA 1
ATOM 3726 C C . ASP A 1 483 ? 22.227 -20.970 1.875 1.00 76.00 483 ASP A C 1
ATOM 3728 O O . ASP A 1 483 ? 21.301 -21.136 2.663 1.00 76.00 483 ASP A O 1
ATOM 3732 N N . LEU A 1 484 ? 22.044 -20.942 0.553 1.00 84.88 484 LEU A N 1
ATOM 3733 C CA . LEU A 1 484 ? 20.766 -21.202 -0.118 1.00 84.88 484 LEU A CA 1
ATOM 3734 C C . LEU A 1 484 ? 20.964 -22.228 -1.234 1.00 84.88 484 LEU A C 1
ATOM 3736 O O . LEU A 1 484 ? 21.992 -22.224 -1.916 1.00 84.88 484 LEU A O 1
ATOM 3740 N N . GLU A 1 485 ? 19.959 -23.073 -1.454 1.00 89.56 485 GLU A N 1
ATOM 3741 C CA . GLU A 1 485 ? 19.985 -24.076 -2.517 1.00 89.56 485 GLU A CA 1
ATOM 3742 C C . GLU A 1 485 ? 19.900 -23.409 -3.900 1.00 89.56 485 GLU A C 1
ATOM 3744 O O . GLU A 1 485 ? 18.957 -22.667 -4.200 1.00 89.56 485 GLU A O 1
ATOM 3749 N N . VAL A 1 486 ? 20.886 -23.688 -4.759 1.00 93.25 486 VAL A N 1
ATOM 3750 C CA . VAL A 1 486 ? 20.961 -23.162 -6.129 1.00 93.25 486 VAL A CA 1
ATOM 3751 C C . VAL A 1 486 ? 20.779 -24.296 -7.124 1.00 93.25 486 VAL A C 1
ATOM 3753 O O . VAL A 1 486 ? 21.553 -25.250 -7.140 1.00 93.25 486 VAL A O 1
ATOM 3756 N N . TYR A 1 487 ? 19.801 -24.167 -8.014 1.00 95.44 487 TYR A N 1
ATOM 3757 C CA . TYR A 1 487 ? 19.466 -25.187 -9.001 1.00 95.44 487 TYR A CA 1
ATOM 3758 C C . TYR A 1 487 ? 19.733 -24.692 -10.420 1.00 95.44 487 TYR A C 1
ATOM 3760 O O . TYR A 1 487 ? 19.282 -23.619 -10.826 1.00 95.44 487 TYR A O 1
ATOM 3768 N N . ARG A 1 488 ? 20.414 -25.509 -11.226 1.00 96.06 488 ARG A N 1
ATOM 3769 C CA . ARG A 1 488 ? 20.651 -25.216 -12.645 1.00 96.06 488 ARG A CA 1
ATOM 3770 C C . ARG A 1 488 ? 19.430 -25.578 -13.489 1.00 96.06 488 ARG A C 1
ATOM 3772 O O . ARG A 1 488 ? 18.957 -26.712 -13.425 1.00 96.06 488 ARG A O 1
ATOM 3779 N N . GLY A 1 489 ? 18.946 -24.641 -14.299 1.00 95.06 489 GLY A N 1
ATOM 3780 C CA . GLY A 1 489 ? 17.777 -24.818 -15.161 1.00 95.06 489 GLY A CA 1
ATOM 3781 C C . GLY A 1 489 ? 18.072 -24.768 -16.657 1.00 95.06 489 GLY A C 1
ATOM 3782 O O . GLY A 1 489 ? 19.126 -25.206 -17.123 1.00 95.06 489 GLY A O 1
ATOM 3783 N N . CYS A 1 490 ? 17.095 -24.262 -17.410 1.00 92.88 490 CYS A N 1
ATOM 3784 C CA . CYS A 1 490 ? 17.063 -24.295 -18.868 1.00 92.88 490 CYS A CA 1
ATOM 3785 C C . CYS A 1 490 ? 18.252 -23.551 -19.499 1.00 92.88 490 CYS A C 1
ATOM 3787 O O . CYS A 1 490 ? 18.539 -22.402 -19.169 1.00 92.88 490 CYS A O 1
ATOM 3789 N N . GLU A 1 491 ? 18.909 -24.197 -20.469 1.00 90.62 491 GLU A N 1
ATOM 3790 C CA . GLU A 1 491 ? 20.054 -23.645 -21.216 1.00 90.62 491 GLU A CA 1
ATOM 3791 C C . GLU A 1 491 ? 19.650 -22.679 -22.342 1.00 90.62 491 GLU A C 1
ATOM 3793 O O . GLU A 1 491 ? 20.499 -21.999 -22.921 1.00 90.62 491 GLU A O 1
ATOM 3798 N N . GLY A 1 492 ? 18.363 -22.635 -22.680 1.00 87.44 492 GLY A N 1
ATOM 3799 C CA . GLY A 1 492 ? 17.815 -21.853 -23.778 1.00 87.44 492 GLY A CA 1
ATOM 3800 C C . GLY A 1 492 ? 16.287 -21.829 -23.756 1.00 87.44 492 GLY A C 1
ATOM 3801 O O . GLY A 1 492 ? 15.686 -22.453 -22.875 1.00 87.44 492 GLY A O 1
ATOM 3802 N N . PRO A 1 493 ? 15.666 -21.148 -24.734 1.00 87.94 493 PRO A N 1
ATOM 3803 C CA . PRO A 1 493 ? 14.217 -21.070 -24.823 1.00 87.94 493 PRO A CA 1
ATOM 3804 C C . PRO A 1 493 ? 13.578 -22.424 -25.137 1.00 87.94 493 PRO A C 1
ATOM 3806 O O . PRO A 1 493 ? 14.215 -23.285 -25.751 1.00 87.94 493 PRO A O 1
ATOM 3809 N N . ILE A 1 494 ? 12.295 -22.582 -24.796 1.00 85.06 494 ILE A N 1
ATOM 3810 C CA . ILE A 1 494 ? 11.510 -23.795 -25.084 1.00 85.06 494 ILE A CA 1
ATOM 3811 C C . ILE A 1 494 ? 11.545 -24.123 -26.584 1.00 85.06 494 ILE A C 1
ATOM 3813 O O . ILE A 1 494 ? 11.649 -25.291 -26.969 1.00 85.06 494 ILE A O 1
ATOM 3817 N N . ILE A 1 495 ? 11.482 -23.099 -27.443 1.00 81.75 495 ILE A N 1
ATOM 3818 C CA . ILE A 1 495 ? 11.595 -23.235 -28.897 1.00 81.75 495 ILE A CA 1
ATOM 3819 C C . ILE A 1 495 ? 12.684 -22.297 -29.423 1.00 81.75 495 ILE A C 1
ATOM 3821 O O . ILE A 1 495 ? 12.683 -21.099 -29.172 1.00 81.75 495 ILE A O 1
ATOM 3825 N N . GLY A 1 496 ? 13.597 -22.839 -30.233 1.00 75.31 496 GLY A N 1
ATOM 3826 C CA . GLY A 1 496 ? 14.611 -22.057 -30.940 1.00 75.31 496 GLY A CA 1
ATOM 3827 C C . GLY A 1 496 ? 16.024 -22.268 -30.408 1.00 75.31 496 GLY A C 1
ATOM 3828 O O . GLY A 1 496 ? 16.363 -23.333 -29.897 1.00 75.31 496 GLY A O 1
ATOM 3829 N N . LYS A 1 497 ? 16.893 -21.277 -30.625 1.00 73.44 497 LYS A N 1
ATOM 3830 C CA . LYS A 1 497 ? 18.289 -21.304 -30.173 1.00 73.44 497 LYS A CA 1
ATOM 3831 C C . LYS A 1 497 ? 18.575 -20.071 -29.339 1.00 73.44 497 LYS A C 1
ATOM 3833 O O . LYS A 1 497 ? 18.294 -18.959 -29.781 1.00 73.44 497 LYS A O 1
ATOM 3838 N N . TYR A 1 498 ? 19.205 -20.278 -28.189 1.00 75.75 498 TYR A N 1
ATOM 3839 C CA . TYR A 1 498 ? 19.762 -19.188 -27.407 1.00 75.75 498 TYR A CA 1
ATOM 3840 C C . TYR A 1 498 ? 20.873 -18.476 -28.192 1.00 75.75 498 TYR A C 1
ATOM 3842 O O . TYR A 1 498 ? 21.750 -19.116 -28.777 1.00 75.75 498 TYR A O 1
ATOM 3850 N N . ILE A 1 499 ? 20.817 -17.145 -28.207 1.00 69.38 499 ILE A N 1
ATOM 3851 C CA . ILE A 1 499 ? 21.839 -16.277 -28.795 1.00 69.38 499 ILE A CA 1
ATOM 3852 C C . ILE A 1 499 ? 22.331 -15.345 -27.680 1.00 69.38 499 ILE A C 1
ATOM 3854 O O . ILE A 1 499 ? 21.587 -14.431 -27.306 1.00 69.38 499 ILE A O 1
ATOM 3858 N N . PRO A 1 500 ? 23.540 -15.557 -27.133 1.00 64.56 500 PRO A N 1
ATOM 3859 C CA . PRO A 1 500 ? 24.069 -14.714 -26.067 1.00 64.56 500 PRO A CA 1
ATOM 3860 C C . PRO A 1 500 ? 24.300 -13.277 -26.547 1.00 64.56 500 PRO A C 1
ATOM 3862 O O . PRO A 1 500 ? 24.552 -13.037 -27.730 1.00 64.56 500 PRO A O 1
ATOM 3865 N N . ASN A 1 501 ? 24.208 -12.325 -25.622 1.00 63.47 501 ASN A N 1
ATOM 3866 C CA . ASN A 1 501 ? 24.684 -10.956 -25.807 1.00 63.47 501 ASN A CA 1
ATOM 3867 C C . ASN A 1 501 ? 25.702 -10.618 -24.702 1.00 63.47 501 ASN A C 1
ATOM 3869 O O . ASN A 1 501 ? 25.856 -11.372 -23.751 1.00 63.47 501 ASN A O 1
ATOM 3873 N N . ASP A 1 502 ? 26.428 -9.517 -24.859 1.00 62.56 502 ASP A N 1
ATOM 3874 C CA . ASP A 1 502 ? 27.514 -9.084 -23.970 1.00 62.56 502 ASP A CA 1
ATOM 3875 C C . ASP A 1 502 ? 27.123 -7.855 -23.131 1.00 62.56 502 ASP A C 1
ATOM 3877 O O . ASP A 1 502 ? 27.973 -7.079 -22.693 1.00 62.56 502 ASP A O 1
ATOM 3881 N N . TYR A 1 503 ? 25.819 -7.651 -22.902 1.00 59.47 503 TYR A N 1
ATOM 3882 C CA . TYR A 1 503 ? 25.303 -6.426 -22.280 1.00 59.47 503 TYR A CA 1
ATOM 3883 C C . TYR A 1 503 ? 25.843 -6.199 -20.858 1.00 59.47 503 TYR A C 1
ATOM 3885 O O . TYR A 1 503 ? 26.116 -5.060 -20.474 1.00 59.47 503 TYR A O 1
ATOM 3893 N N . HIS A 1 504 ? 26.051 -7.287 -20.111 1.00 54.12 504 HIS A N 1
ATOM 3894 C CA . HIS A 1 504 ? 26.654 -7.304 -18.777 1.00 54.12 504 HIS A CA 1
ATOM 3895 C C . HIS A 1 504 ? 28.073 -7.908 -18.778 1.00 54.12 504 HIS A C 1
ATOM 3897 O O . HIS A 1 504 ? 28.507 -8.433 -17.759 1.00 54.12 504 HIS A O 1
ATOM 3903 N N . GLY A 1 505 ? 28.808 -7.850 -19.895 1.00 58.59 505 GLY A N 1
ATOM 3904 C CA . GLY A 1 505 ? 30.090 -8.556 -20.059 1.00 58.59 505 GLY A CA 1
ATOM 3905 C C . GLY A 1 505 ? 29.913 -10.015 -20.500 1.00 58.59 505 GLY A C 1
ATOM 3906 O O . GLY A 1 505 ? 28.787 -10.502 -20.605 1.00 58.59 505 GLY A O 1
ATOM 3907 N N . GLU A 1 506 ? 31.011 -10.725 -20.778 1.00 68.31 506 GLU A N 1
ATOM 3908 C CA . GLU A 1 506 ? 30.955 -12.132 -21.221 1.00 68.31 506 GLU A CA 1
ATOM 3909 C C . GLU A 1 506 ? 30.480 -13.067 -20.094 1.00 68.31 506 GLU A C 1
ATOM 3911 O O . GLU A 1 506 ? 29.798 -14.070 -20.342 1.00 68.31 506 GLU A O 1
ATOM 3916 N N . ASP A 1 507 ? 30.820 -12.740 -18.844 1.00 64.94 507 ASP A N 1
ATOM 3917 C CA . ASP A 1 507 ? 30.431 -13.513 -17.660 1.00 64.94 507 ASP A CA 1
ATOM 3918 C C . ASP A 1 507 ? 29.066 -13.127 -17.061 1.00 64.94 507 ASP A C 1
ATOM 3920 O O . ASP A 1 507 ? 28.559 -13.869 -16.227 1.00 64.94 507 ASP A O 1
ATOM 3924 N N . GLY A 1 508 ? 28.447 -12.017 -17.483 1.00 57.88 508 GLY A N 1
ATOM 3925 C CA . GLY A 1 508 ? 27.179 -11.508 -16.938 1.00 57.88 508 GLY A CA 1
ATOM 3926 C C . GLY A 1 508 ? 27.287 -10.664 -15.651 1.00 57.88 508 GLY A C 1
ATOM 3927 O O . GLY A 1 508 ? 26.285 -10.095 -15.223 1.00 57.88 508 GLY A O 1
ATOM 3928 N N . LEU A 1 509 ? 28.480 -10.523 -15.060 1.00 61.16 509 LEU A N 1
ATOM 3929 C CA . LEU A 1 509 ? 28.782 -9.680 -13.888 1.00 61.16 509 LEU A CA 1
ATOM 3930 C C . LEU A 1 509 ? 29.875 -8.637 -14.188 1.00 61.16 509 LEU A C 1
ATOM 3932 O O . LEU A 1 509 ? 30.701 -8.292 -13.340 1.00 61.16 509 LEU A O 1
ATOM 3936 N N . GLY A 1 510 ? 29.893 -8.113 -15.409 1.00 56.78 510 GLY A N 1
ATOM 3937 C CA . GLY A 1 510 ? 30.838 -7.088 -15.844 1.00 56.78 510 GLY A CA 1
ATOM 3938 C C . GLY A 1 510 ? 32.278 -7.589 -15.961 1.00 56.78 510 GLY A C 1
ATOM 3939 O O . GLY A 1 510 ? 33.198 -6.811 -15.722 1.00 56.78 510 GLY A O 1
ATOM 3940 N N . ASP A 1 511 ? 32.477 -8.874 -16.268 1.00 66.31 511 ASP A N 1
ATOM 3941 C CA . ASP A 1 511 ? 33.769 -9.564 -16.407 1.00 66.31 511 ASP A CA 1
ATOM 3942 C C . ASP A 1 511 ? 34.639 -9.580 -15.139 1.00 66.31 511 ASP A C 1
ATOM 3944 O O . ASP A 1 511 ? 35.818 -9.941 -15.182 1.00 66.31 511 ASP A O 1
ATOM 3948 N N . SER A 1 512 ? 34.045 -9.224 -13.997 1.00 59.22 512 SER A N 1
ATOM 3949 C CA . SER A 1 512 ? 34.738 -9.030 -12.719 1.00 59.22 512 SER A CA 1
ATOM 3950 C C . SER A 1 512 ? 35.033 -10.344 -11.988 1.00 59.22 512 SER A C 1
ATOM 3952 O O . SER A 1 512 ? 35.811 -10.365 -11.036 1.00 59.22 512 SER A O 1
ATOM 3954 N N . THR A 1 513 ? 34.441 -11.467 -12.411 1.00 60.94 513 THR A N 1
ATOM 3955 C CA . THR A 1 513 ? 34.635 -12.768 -11.742 1.00 60.94 513 THR A CA 1
ATOM 3956 C C . THR A 1 513 ? 36.050 -13.330 -11.911 1.00 60.94 513 THR A C 1
ATOM 3958 O O . THR A 1 513 ? 36.484 -14.136 -11.087 1.00 60.94 513 THR A O 1
ATOM 3961 N N . LYS A 1 514 ? 36.795 -12.880 -12.933 1.00 64.25 514 LYS A N 1
ATOM 3962 C CA . LYS A 1 514 ? 38.173 -13.318 -13.236 1.00 64.25 514 LYS A CA 1
ATOM 3963 C C . LYS A 1 514 ? 39.179 -12.933 -12.145 1.00 64.25 514 LYS A C 1
ATOM 3965 O O . LYS A 1 514 ? 40.141 -13.670 -11.936 1.00 64.25 514 LYS A O 1
ATOM 3970 N N . ASP A 1 515 ? 38.920 -11.834 -11.439 1.00 59.41 515 ASP A N 1
ATOM 3971 C CA . ASP A 1 515 ? 39.798 -11.287 -10.397 1.00 59.41 515 ASP A CA 1
ATOM 3972 C C . ASP A 1 515 ? 39.324 -11.642 -8.975 1.00 59.41 515 ASP A C 1
ATOM 3974 O O . ASP A 1 515 ? 40.000 -11.360 -7.984 1.00 59.41 515 ASP A O 1
ATOM 3978 N N . MET A 1 516 ? 38.168 -12.305 -8.847 1.00 62.53 516 MET A N 1
ATOM 3979 C CA . MET A 1 516 ? 37.652 -12.758 -7.557 1.00 62.53 516 MET A CA 1
ATOM 3980 C C . MET A 1 516 ? 38.268 -14.099 -7.137 1.00 62.53 516 MET A C 1
ATOM 3982 O O . MET A 1 516 ? 38.580 -14.937 -7.986 1.00 62.53 516 MET A O 1
ATOM 3986 N N . PRO A 1 517 ? 38.355 -14.386 -5.820 1.00 64.25 517 PRO A N 1
ATOM 3987 C CA . PRO A 1 517 ? 38.744 -15.709 -5.349 1.00 64.25 517 PRO A CA 1
ATOM 3988 C C . PRO A 1 517 ? 37.860 -16.782 -6.000 1.00 64.25 517 PRO A C 1
ATOM 3990 O O . PRO A 1 517 ? 36.647 -16.567 -6.108 1.00 64.25 517 PRO A O 1
ATOM 3993 N N . PRO A 1 518 ? 38.410 -17.924 -6.434 1.00 64.06 518 PRO A N 1
ATOM 3994 C CA . PRO A 1 518 ? 37.595 -18.990 -6.992 1.00 64.06 518 PRO A CA 1
ATOM 3995 C C . PRO A 1 518 ? 36.604 -19.477 -5.932 1.00 64.06 518 PRO A C 1
ATOM 3997 O O . PRO A 1 518 ? 36.981 -19.732 -4.788 1.00 64.06 518 PRO A O 1
ATOM 4000 N N . ILE A 1 519 ? 35.335 -19.590 -6.310 1.00 67.12 519 ILE A N 1
ATOM 4001 C CA . ILE A 1 519 ? 34.322 -20.283 -5.516 1.00 67.12 519 ILE A CA 1
ATOM 4002 C C . ILE A 1 519 ? 34.105 -21.674 -6.109 1.00 67.12 519 ILE A C 1
ATOM 4004 O O . ILE A 1 519 ? 34.247 -21.862 -7.317 1.00 67.12 519 ILE A O 1
ATOM 4008 N N . VAL A 1 520 ? 33.775 -22.649 -5.266 1.00 64.75 520 VAL A N 1
ATOM 4009 C CA . VAL A 1 520 ? 33.186 -23.909 -5.723 1.00 64.75 520 VAL A CA 1
ATOM 4010 C C . VAL A 1 520 ? 31.676 -23.699 -5.655 1.00 64.75 520 VAL A C 1
ATOM 4012 O O . VAL A 1 520 ? 31.155 -23.629 -4.543 1.00 64.75 520 VAL A O 1
ATOM 4015 N N . PRO A 1 521 ? 30.980 -23.510 -6.790 1.00 65.19 521 PRO A N 1
ATOM 4016 C CA . PRO A 1 521 ? 29.537 -23.317 -6.782 1.00 65.19 521 PRO A CA 1
ATOM 4017 C C . PRO A 1 521 ? 28.875 -24.545 -6.152 1.00 65.19 521 PRO A C 1
ATOM 4019 O O . PRO A 1 521 ? 29.077 -25.660 -6.639 1.00 65.19 521 PRO A O 1
ATOM 4022 N N . HIS A 1 522 ? 28.120 -24.355 -5.070 1.00 78.75 522 HIS A N 1
ATOM 4023 C CA . HIS A 1 522 ? 27.250 -25.402 -4.550 1.00 78.75 522 HIS A CA 1
ATOM 4024 C C . HIS A 1 522 ? 25.958 -25.359 -5.359 1.00 78.75 522 HIS A C 1
ATOM 4026 O O . HIS A 1 522 ? 25.090 -24.524 -5.122 1.00 78.75 522 HIS A O 1
ATOM 4032 N N . ILE A 1 523 ? 25.907 -26.194 -6.393 1.00 86.62 523 ILE A N 1
ATOM 4033 C CA . ILE A 1 523 ? 24.755 -26.319 -7.279 1.00 86.62 523 ILE A CA 1
ATOM 4034 C C . ILE A 1 523 ? 24.168 -27.700 -7.044 1.00 86.62 523 ILE A C 1
ATOM 4036 O O . ILE A 1 523 ? 24.883 -28.704 -7.124 1.00 86.62 523 ILE A O 1
ATOM 4040 N N . GLU A 1 524 ? 22.871 -27.738 -6.783 1.00 91.94 524 GLU A N 1
ATOM 4041 C CA . GLU A 1 524 ? 22.146 -28.977 -6.587 1.00 91.94 524 GLU A CA 1
ATOM 4042 C C . GLU A 1 524 ? 22.179 -29.852 -7.841 1.00 91.94 524 GLU A C 1
ATOM 4044 O O . GLU A 1 524 ? 22.165 -29.383 -8.982 1.00 91.94 524 GLU A O 1
ATOM 4049 N N . SER A 1 525 ? 22.219 -31.168 -7.625 1.00 92.00 525 SER A N 1
ATOM 4050 C CA . SER A 1 525 ? 22.215 -32.143 -8.726 1.00 92.00 525 SER A CA 1
ATOM 4051 C C . SER A 1 525 ? 20.861 -32.236 -9.439 1.00 92.00 525 SER A C 1
ATOM 4053 O O . SER A 1 525 ? 20.787 -32.684 -10.586 1.00 92.00 525 SER A O 1
ATOM 4055 N N . GLU A 1 526 ? 19.789 -31.823 -8.760 1.00 95.31 526 GLU A N 1
ATOM 4056 C CA . GLU A 1 526 ? 18.449 -31.745 -9.323 1.00 95.31 526 GLU A CA 1
ATOM 4057 C C . GLU A 1 526 ? 18.346 -30.563 -10.301 1.00 95.31 526 GLU A C 1
ATOM 4059 O O . GLU A 1 526 ? 18.846 -29.467 -10.061 1.00 95.31 526 GLU A O 1
ATOM 4064 N N . HIS A 1 527 ? 17.675 -30.780 -11.432 1.00 96.62 527 HIS A N 1
ATOM 4065 C CA . HIS A 1 527 ? 17.419 -29.718 -12.402 1.00 96.62 527 HIS A CA 1
ATOM 4066 C C . HIS A 1 527 ? 16.368 -28.737 -11.862 1.00 96.62 527 HIS A C 1
ATOM 4068 O O . HIS A 1 527 ? 15.341 -29.178 -11.346 1.00 96.62 527 HIS A O 1
ATOM 4074 N N . ALA A 1 528 ? 16.555 -27.429 -12.068 1.00 96.06 528 ALA A N 1
ATOM 4075 C CA . ALA A 1 528 ? 15.680 -26.377 -11.535 1.00 96.06 528 ALA A CA 1
ATOM 4076 C C . ALA A 1 528 ? 14.195 -26.610 -11.827 1.00 96.06 528 ALA A C 1
ATOM 4078 O O . ALA A 1 528 ? 13.360 -26.450 -10.951 1.00 96.06 528 ALA A O 1
ATOM 4079 N N . VAL A 1 529 ? 13.856 -27.061 -13.036 1.00 96.62 529 VAL A N 1
ATOM 4080 C CA . VAL A 1 529 ? 12.463 -27.364 -13.406 1.00 96.62 529 VAL A CA 1
ATOM 4081 C C . VAL A 1 529 ? 11.869 -28.501 -12.557 1.00 96.62 529 VAL A C 1
ATOM 4083 O O . VAL A 1 529 ? 10.711 -28.425 -12.154 1.00 96.62 529 VAL A O 1
ATOM 4086 N N . ASN A 1 530 ? 12.651 -29.538 -12.246 1.00 96.81 530 ASN A N 1
ATOM 4087 C CA . ASN A 1 530 ? 12.190 -30.625 -11.379 1.00 96.81 530 ASN A CA 1
ATOM 4088 C C . ASN A 1 530 ? 12.017 -30.132 -9.939 1.00 96.81 530 ASN A C 1
ATOM 4090 O O . ASN A 1 530 ? 10.995 -30.435 -9.325 1.00 96.81 530 ASN A O 1
ATOM 4094 N N . ALA A 1 531 ? 12.954 -29.308 -9.457 1.00 95.69 531 ALA A N 1
ATOM 4095 C CA . ALA A 1 531 ? 12.859 -28.669 -8.150 1.00 95.69 531 ALA A CA 1
ATOM 4096 C C . ALA A 1 531 ? 11.621 -27.763 -8.057 1.00 95.69 531 ALA A C 1
ATOM 4098 O O . ALA A 1 531 ? 10.862 -27.885 -7.106 1.00 95.69 531 ALA A O 1
ATOM 4099 N N . LEU A 1 532 ? 11.337 -26.937 -9.073 1.00 96.69 532 LEU A N 1
ATOM 4100 C CA . LEU A 1 532 ? 10.128 -26.108 -9.146 1.00 96.69 532 LEU A CA 1
ATOM 4101 C C . LEU A 1 532 ? 8.854 -26.955 -9.050 1.00 96.69 532 LEU A C 1
ATOM 4103 O O . LEU A 1 532 ? 7.972 -26.654 -8.248 1.00 96.69 532 LEU A O 1
ATOM 4107 N N . VAL A 1 533 ? 8.753 -28.039 -9.827 1.00 96.38 533 VAL A N 1
ATOM 4108 C CA . VAL A 1 533 ? 7.588 -28.936 -9.775 1.00 96.38 533 VAL A CA 1
ATOM 4109 C C . VAL A 1 533 ? 7.474 -29.608 -8.404 1.00 96.38 533 VAL A C 1
ATOM 4111 O O . VAL A 1 533 ? 6.384 -29.635 -7.833 1.00 96.38 533 VAL A O 1
ATOM 4114 N N . ARG A 1 534 ? 8.579 -30.115 -7.844 1.00 96.81 534 ARG A N 1
ATOM 4115 C CA . ARG A 1 534 ? 8.613 -30.741 -6.515 1.00 96.81 534 ARG A CA 1
ATOM 4116 C C . ARG A 1 534 ? 8.194 -29.759 -5.423 1.00 96.81 534 ARG A C 1
ATOM 4118 O O . ARG A 1 534 ? 7.234 -30.047 -4.716 1.00 96.81 534 ARG A O 1
ATOM 4125 N N . LEU A 1 535 ? 8.855 -28.606 -5.338 1.00 94.50 535 LEU A N 1
ATOM 4126 C CA . LEU A 1 535 ? 8.595 -27.569 -4.340 1.00 94.50 535 LEU A CA 1
ATOM 4127 C C . LEU A 1 535 ? 7.173 -27.019 -4.468 1.00 94.50 535 LEU A C 1
ATOM 4129 O O . LEU A 1 535 ? 6.496 -26.868 -3.459 1.00 94.50 535 LEU A O 1
ATOM 4133 N N . SER A 1 536 ? 6.662 -26.812 -5.689 1.00 93.44 536 SER A N 1
ATOM 4134 C CA . SER A 1 536 ? 5.266 -26.384 -5.870 1.00 93.44 536 SER A CA 1
ATOM 4135 C C . SER A 1 536 ? 4.276 -27.383 -5.265 1.00 93.44 536 SER A C 1
ATOM 4137 O O . SER A 1 536 ? 3.290 -26.981 -4.665 1.00 93.44 536 SER A O 1
ATOM 4139 N N . ARG A 1 537 ? 4.536 -28.693 -5.370 1.00 92.50 537 ARG A N 1
ATOM 4140 C CA . ARG A 1 537 ? 3.672 -29.731 -4.786 1.00 92.50 537 ARG A CA 1
ATOM 4141 C C . ARG A 1 537 ? 3.842 -29.840 -3.276 1.00 92.50 537 ARG A C 1
ATOM 4143 O O . ARG A 1 537 ? 2.860 -30.057 -2.575 1.00 92.50 537 ARG A O 1
ATOM 4150 N N . GLU A 1 538 ? 5.079 -29.736 -2.805 1.00 92.50 538 GLU A N 1
ATOM 4151 C CA . GLU A 1 538 ? 5.440 -29.816 -1.389 1.00 92.50 538 GLU A CA 1
ATOM 4152 C C . GLU A 1 538 ? 4.826 -28.660 -0.586 1.00 92.50 538 GLU A C 1
ATOM 4154 O O . GLU A 1 538 ? 4.272 -28.884 0.488 1.00 92.50 538 GLU A O 1
ATOM 4159 N N . TYR A 1 539 ? 4.812 -27.460 -1.168 1.00 85.81 539 TYR A N 1
ATOM 4160 C CA . TYR A 1 539 ? 4.305 -26.224 -0.569 1.00 85.81 539 TYR A CA 1
ATOM 4161 C C . TYR A 1 539 ? 3.124 -25.652 -1.372 1.00 85.81 539 TYR A C 1
ATOM 4163 O O . TYR A 1 539 ? 3.076 -24.464 -1.717 1.00 85.81 539 TYR A O 1
ATOM 4171 N N . ALA A 1 540 ? 2.165 -26.517 -1.712 1.00 86.25 540 ALA A N 1
ATOM 4172 C CA . ALA A 1 540 ? 1.022 -26.141 -2.538 1.00 86.25 540 ALA A CA 1
ATOM 4173 C C . ALA A 1 540 ? 0.250 -24.946 -1.946 1.00 86.25 540 ALA A C 1
ATOM 4175 O O . ALA A 1 540 ? -0.094 -24.935 -0.764 1.00 86.25 540 ALA A O 1
ATOM 4176 N N . ASN A 1 541 ? -0.035 -23.958 -2.797 1.00 78.81 541 ASN A N 1
ATOM 4177 C CA . ASN A 1 541 ? -0.687 -22.671 -2.519 1.00 78.81 541 ASN A CA 1
ATOM 4178 C C . ASN A 1 541 ? 0.059 -21.738 -1.553 1.00 78.81 541 ASN A C 1
ATOM 4180 O O . ASN A 1 541 ? -0.491 -20.712 -1.159 1.00 78.81 541 ASN A O 1
ATOM 4184 N N . GLN A 1 542 ? 1.309 -22.048 -1.200 1.00 76.56 542 GLN A N 1
ATOM 4185 C CA . GLN A 1 542 ? 2.099 -21.249 -0.254 1.00 76.56 542 GLN A CA 1
ATOM 4186 C C . GLN A 1 542 ? 3.198 -20.442 -0.955 1.00 76.56 542 GLN A C 1
ATOM 4188 O O . GLN A 1 542 ? 3.452 -19.293 -0.591 1.00 76.56 542 GLN A O 1
ATOM 4193 N N . ILE A 1 543 ? 3.797 -20.996 -2.014 1.00 86.12 543 ILE A N 1
ATOM 4194 C CA . ILE A 1 543 ? 4.953 -20.386 -2.681 1.00 86.12 543 ILE A CA 1
ATOM 4195 C C . ILE A 1 543 ? 4.549 -19.240 -3.607 1.00 86.12 543 ILE A C 1
ATOM 4197 O O . ILE A 1 543 ? 3.688 -19.380 -4.482 1.00 86.12 543 ILE A O 1
ATOM 4201 N N . THR A 1 544 ? 5.263 -18.124 -3.465 1.00 85.06 544 THR A N 1
ATOM 4202 C CA . THR A 1 544 ? 5.386 -17.091 -4.497 1.00 85.06 544 THR A CA 1
ATOM 4203 C C . THR A 1 544 ? 6.646 -17.323 -5.324 1.00 85.06 544 THR A C 1
ATOM 4205 O O . THR A 1 544 ? 7.738 -17.399 -4.771 1.00 85.06 544 THR A O 1
ATOM 4208 N N . ILE A 1 545 ? 6.537 -17.376 -6.649 1.00 88.31 545 ILE A N 1
ATOM 4209 C CA . ILE A 1 545 ? 7.730 -17.409 -7.510 1.00 88.31 545 ILE A CA 1
ATOM 4210 C C . ILE A 1 545 ? 8.015 -16.001 -8.028 1.00 88.31 545 ILE A C 1
ATOM 4212 O O . ILE A 1 545 ? 7.136 -15.379 -8.623 1.00 88.31 545 ILE A O 1
ATOM 4216 N N . VAL A 1 546 ? 9.236 -15.511 -7.814 1.00 85.38 546 VAL A N 1
ATOM 4217 C CA . VAL A 1 546 ? 9.741 -14.242 -8.348 1.00 85.38 546 VAL A CA 1
ATOM 4218 C C . VAL A 1 546 ? 10.692 -14.540 -9.502 1.00 85.38 546 VAL A C 1
ATOM 4220 O O . VAL A 1 546 ? 11.763 -15.094 -9.283 1.00 85.38 546 VAL A O 1
ATOM 4223 N N . THR A 1 547 ? 10.327 -14.173 -10.727 1.00 88.31 547 THR A N 1
ATOM 4224 C CA . THR A 1 547 ? 11.140 -14.452 -11.917 1.00 88.31 547 THR A CA 1
ATOM 4225 C C . THR A 1 547 ? 11.793 -13.165 -12.424 1.00 88.31 547 THR A C 1
ATOM 4227 O O . THR A 1 547 ? 11.114 -12.232 -12.860 1.00 88.31 547 THR A O 1
ATOM 4230 N N . LEU A 1 548 ? 13.116 -13.108 -12.355 1.00 82.31 548 LEU A N 1
ATOM 4231 C CA . LEU A 1 548 ? 13.957 -12.000 -12.801 1.00 82.31 548 LEU A CA 1
ATOM 4232 C C . LEU A 1 548 ? 14.466 -12.198 -14.238 1.00 82.31 548 LEU A C 1
ATOM 4234 O O . LEU A 1 548 ? 14.667 -11.213 -14.940 1.00 82.31 548 LEU A O 1
ATOM 4238 N N . GLY A 1 549 ? 14.574 -13.454 -14.689 1.00 84.62 549 GLY A N 1
ATOM 4239 C CA . GLY A 1 549 ? 15.011 -13.820 -16.039 1.00 84.62 549 GLY A CA 1
ATOM 4240 C C . GLY A 1 549 ? 13.895 -14.362 -16.955 1.00 84.62 549 GLY A C 1
ATOM 4241 O O . GLY A 1 549 ? 12.708 -14.320 -16.610 1.00 84.62 549 GLY A O 1
ATOM 4242 N N . PRO A 1 550 ? 14.259 -14.892 -18.141 1.00 88.50 550 PRO A N 1
ATOM 4243 C CA . PRO A 1 550 ? 13.334 -15.517 -19.088 1.00 88.50 550 PRO A CA 1
ATOM 4244 C C . PRO A 1 550 ? 12.540 -16.688 -18.495 1.00 88.50 550 PRO A C 1
ATOM 4246 O O . PRO A 1 550 ? 13.096 -17.569 -17.843 1.00 88.50 550 PRO A O 1
ATOM 4249 N N . LEU A 1 551 ? 11.249 -16.774 -18.830 1.00 91.06 551 LEU A N 1
ATOM 4250 C CA . LEU A 1 551 ? 10.297 -17.721 -18.229 1.00 91.06 551 LEU A CA 1
ATOM 4251 C C . LEU A 1 551 ? 10.490 -19.200 -18.621 1.00 91.06 551 LEU A C 1
ATOM 4253 O O . LEU A 1 551 ? 9.610 -20.015 -18.352 1.00 91.06 551 LEU A O 1
ATOM 4257 N N . SER A 1 552 ? 11.609 -19.593 -19.234 1.00 92.06 552 SER A N 1
ATOM 4258 C CA . SER A 1 552 ? 11.836 -20.959 -19.732 1.00 92.06 552 SER A CA 1
ATOM 4259 C C . SER A 1 552 ? 11.697 -22.025 -18.655 1.00 92.06 552 SER A C 1
ATOM 4261 O O . SER A 1 552 ? 11.083 -23.062 -18.904 1.00 92.06 552 SER A O 1
ATOM 4263 N N . ASN A 1 553 ? 12.213 -21.773 -17.448 1.00 94.06 553 ASN A N 1
ATOM 4264 C CA . ASN A 1 553 ? 12.052 -22.692 -16.323 1.00 94.06 553 ASN A CA 1
ATOM 4265 C C . ASN A 1 553 ? 10.573 -22.856 -15.946 1.00 94.06 553 ASN A C 1
ATOM 4267 O O . ASN A 1 553 ? 10.107 -23.981 -15.778 1.00 94.06 553 ASN A O 1
ATOM 4271 N N . ILE A 1 554 ? 9.827 -21.751 -15.887 1.00 93.06 554 ILE A N 1
ATOM 4272 C CA . ILE A 1 554 ? 8.404 -21.713 -15.523 1.00 93.06 554 ILE A CA 1
ATOM 4273 C C . ILE A 1 554 ? 7.537 -22.395 -16.583 1.00 93.06 554 ILE A C 1
ATOM 4275 O O . ILE A 1 554 ? 6.748 -23.282 -16.260 1.00 93.06 554 ILE A O 1
ATOM 4279 N N . GLY A 1 555 ? 7.716 -22.031 -17.854 1.00 90.50 555 GLY A N 1
ATOM 4280 C CA . GLY A 1 555 ? 6.984 -22.635 -18.963 1.00 90.50 555 GLY A CA 1
ATOM 4281 C C . GLY A 1 555 ? 7.289 -24.129 -19.088 1.00 90.50 555 GLY A C 1
ATOM 4282 O O . GLY A 1 555 ? 6.380 -24.932 -19.283 1.00 90.50 555 GLY A O 1
ATOM 4283 N N . THR A 1 556 ? 8.545 -24.541 -18.883 1.00 92.62 556 THR A N 1
ATOM 4284 C CA . THR A 1 556 ? 8.908 -25.968 -18.873 1.00 92.62 556 THR A CA 1
ATOM 4285 C C . THR A 1 556 ? 8.325 -26.692 -17.657 1.00 92.62 556 THR A C 1
ATOM 4287 O O . THR A 1 556 ? 7.861 -27.820 -17.802 1.00 92.62 556 THR A O 1
ATOM 4290 N N . ALA A 1 557 ? 8.282 -26.062 -16.477 1.00 93.44 557 ALA A N 1
ATOM 4291 C CA . ALA A 1 557 ? 7.674 -26.648 -15.278 1.00 93.44 557 ALA A CA 1
ATOM 4292 C C . ALA A 1 557 ? 6.184 -26.922 -15.493 1.00 93.44 557 ALA A C 1
ATOM 4294 O O . ALA A 1 557 ? 5.711 -28.008 -15.164 1.00 93.44 557 ALA A O 1
ATOM 4295 N N . TYR A 1 558 ? 5.473 -25.997 -16.141 1.00 90.75 558 TYR A N 1
ATOM 4296 C CA . TYR A 1 558 ? 4.092 -26.216 -16.556 1.00 90.75 558 TYR A CA 1
ATOM 4297 C C . TYR A 1 558 ? 3.947 -27.343 -17.588 1.00 90.75 558 TYR A C 1
ATOM 4299 O O . TYR A 1 558 ? 3.071 -28.192 -17.456 1.00 90.75 558 TYR A O 1
ATOM 4307 N N . LEU A 1 559 ? 4.817 -27.396 -18.603 1.00 89.75 559 LEU A N 1
ATOM 4308 C CA . LEU A 1 559 ? 4.782 -28.477 -19.598 1.00 89.75 559 LEU A CA 1
ATOM 4309 C C . LEU A 1 559 ? 5.047 -29.859 -18.978 1.00 89.75 559 LEU A C 1
ATOM 4311 O O . LEU A 1 559 ? 4.553 -30.864 -19.494 1.00 89.75 559 LEU A O 1
ATOM 4315 N N . LEU A 1 560 ? 5.818 -29.921 -17.887 1.00 91.69 560 LEU A N 1
ATOM 4316 C CA . LEU A 1 560 ? 6.027 -31.142 -17.107 1.00 91.69 560 LEU A CA 1
ATOM 4317 C C . LEU A 1 560 ? 4.870 -31.439 -16.138 1.00 91.69 560 LEU A C 1
ATOM 4319 O O . LEU A 1 560 ? 4.567 -32.612 -15.906 1.00 91.69 560 LEU A O 1
ATOM 4323 N N . ASP A 1 561 ? 4.222 -30.414 -15.583 1.00 91.62 561 ASP A N 1
ATOM 4324 C CA . ASP A 1 561 ? 3.075 -30.531 -14.682 1.00 91.62 561 ASP A CA 1
ATOM 4325 C C . ASP A 1 561 ? 2.001 -29.472 -14.978 1.00 91.62 561 ASP A C 1
ATOM 4327 O O . ASP A 1 561 ? 2.083 -28.323 -14.544 1.00 91.62 561 ASP A O 1
ATOM 4331 N N . ASN A 1 562 ? 0.920 -29.886 -15.644 1.00 87.12 562 ASN A N 1
ATOM 4332 C CA . ASN A 1 562 ? -0.197 -28.997 -15.978 1.00 87.12 562 ASN A CA 1
ATOM 4333 C C . ASN A 1 562 ? -0.936 -28.432 -14.744 1.00 87.12 562 ASN A C 1
ATOM 4335 O O . ASN A 1 562 ? -1.748 -27.520 -14.904 1.00 87.12 562 ASN A O 1
ATOM 4339 N N . ASN A 1 563 ? -0.698 -28.958 -13.532 1.00 86.88 563 ASN A N 1
ATOM 4340 C CA . ASN A 1 563 ? -1.238 -28.408 -12.285 1.00 86.88 563 ASN A CA 1
ATOM 4341 C C . ASN A 1 563 ? -0.282 -27.423 -11.594 1.00 86.88 563 ASN A C 1
ATOM 4343 O O . ASN A 1 563 ? -0.635 -26.886 -10.548 1.00 86.88 563 ASN A O 1
ATOM 4347 N N . PHE A 1 564 ? 0.902 -27.174 -12.162 1.00 90.69 564 PHE A N 1
ATOM 4348 C CA . PHE A 1 564 ? 1.950 -26.344 -11.568 1.00 90.69 564 PHE A CA 1
ATOM 4349 C C . PHE A 1 564 ? 1.421 -24.991 -11.074 1.00 90.69 564 PHE A C 1
ATOM 4351 O O . PHE A 1 564 ? 1.559 -24.688 -9.896 1.00 90.69 564 PHE A O 1
ATOM 4358 N N . TYR A 1 565 ? 0.720 -24.223 -11.918 1.00 86.81 565 TYR A N 1
ATOM 4359 C CA . TYR A 1 565 ? 0.171 -22.917 -11.523 1.00 86.81 565 TYR A CA 1
ATOM 4360 C C . TYR A 1 565 ? -0.877 -22.993 -10.408 1.00 86.81 565 TYR A C 1
ATOM 4362 O O . TYR A 1 565 ? -0.929 -22.097 -9.574 1.00 86.81 565 TYR A O 1
ATOM 4370 N N . ASN A 1 566 ? -1.681 -24.059 -10.359 1.00 85.75 566 ASN A N 1
ATOM 4371 C CA . ASN A 1 566 ? -2.692 -24.240 -9.311 1.00 85.75 566 ASN A CA 1
ATOM 4372 C C . ASN A 1 566 ? -2.076 -24.589 -7.955 1.00 85.75 566 ASN A C 1
ATOM 4374 O O . ASN A 1 566 ? -2.779 -24.581 -6.953 1.00 85.75 566 ASN A O 1
ATOM 4378 N N . ASN A 1 567 ? -0.794 -24.952 -7.932 1.00 87.06 567 ASN A N 1
ATOM 4379 C CA . ASN A 1 567 ? -0.061 -25.206 -6.706 1.00 87.06 567 ASN A CA 1
ATOM 4380 C C . ASN A 1 567 ? 0.666 -23.950 -6.198 1.00 87.06 567 ASN A C 1
ATOM 4382 O O . ASN A 1 567 ? 1.347 -24.025 -5.181 1.00 87.06 567 ASN A O 1
ATOM 4386 N N . LEU A 1 568 ? 0.584 -22.809 -6.887 1.00 85.31 568 LEU A N 1
ATOM 4387 C CA . LEU A 1 568 ? 1.302 -21.593 -6.507 1.00 85.31 568 LEU A CA 1
ATOM 4388 C C . LEU A 1 568 ? 0.347 -20.571 -5.902 1.00 85.31 568 LEU A C 1
ATOM 4390 O O . LEU A 1 568 ? -0.775 -20.401 -6.371 1.00 85.31 568 LEU A O 1
ATOM 4394 N N . LYS A 1 569 ? 0.831 -19.831 -4.901 1.00 81.25 569 LYS A N 1
ATOM 4395 C CA . LYS A 1 569 ? 0.109 -18.680 -4.348 1.00 81.25 569 LYS A CA 1
ATOM 4396 C C . LYS A 1 569 ? 0.003 -17.562 -5.382 1.00 81.25 569 LYS A C 1
ATOM 4398 O O . LYS A 1 569 ? -1.054 -16.970 -5.573 1.00 81.25 569 LYS A O 1
ATOM 4403 N N . GLN A 1 570 ? 1.129 -17.255 -6.024 1.00 80.31 570 GLN A N 1
ATOM 4404 C CA . GLN A 1 570 ? 1.246 -16.238 -7.065 1.00 80.31 570 GLN A CA 1
ATOM 4405 C C . GLN A 1 570 ? 2.572 -16.390 -7.822 1.00 80.31 570 GLN A C 1
ATOM 4407 O O . GLN A 1 570 ? 3.534 -16.982 -7.325 1.00 80.31 570 GLN A O 1
ATOM 4412 N N . ILE A 1 571 ? 2.641 -15.784 -9.004 1.00 80.44 571 ILE A N 1
ATOM 4413 C CA . ILE A 1 571 ? 3.892 -15.566 -9.730 1.00 80.44 571 ILE A CA 1
ATOM 4414 C C . ILE A 1 571 ? 4.054 -14.069 -9.951 1.00 80.44 571 ILE A C 1
ATOM 4416 O O . ILE A 1 571 ? 3.144 -13.397 -10.437 1.00 80.44 571 ILE A O 1
ATOM 4420 N N . VAL A 1 572 ? 5.234 -13.565 -9.619 1.00 76.88 572 VAL A N 1
ATOM 4421 C CA . VAL A 1 572 ? 5.672 -12.203 -9.896 1.00 76.88 572 VAL A CA 1
ATOM 4422 C C . VAL A 1 572 ? 6.792 -12.304 -10.916 1.00 76.88 572 VAL A C 1
ATOM 4424 O O . VAL A 1 572 ? 7.839 -12.858 -10.612 1.00 76.88 572 VAL A O 1
ATOM 4427 N N . PHE A 1 573 ? 6.593 -11.779 -12.120 1.00 76.06 573 PHE A N 1
ATOM 4428 C CA . PHE A 1 573 ? 7.606 -11.855 -13.169 1.00 76.06 573 PHE A CA 1
ATOM 4429 C C . PHE A 1 573 ? 8.028 -10.478 -13.668 1.00 76.06 573 PHE A C 1
ATOM 4431 O O . PHE A 1 573 ? 7.202 -9.574 -13.816 1.00 76.06 573 PHE A O 1
ATOM 4438 N N . MET A 1 574 ? 9.321 -10.327 -13.955 1.00 76.75 574 MET A N 1
ATOM 4439 C CA . MET A 1 574 ? 9.858 -9.190 -14.687 1.00 76.75 574 MET A CA 1
ATOM 4440 C C . MET A 1 574 ? 9.773 -9.483 -16.183 1.00 76.75 574 MET A C 1
ATOM 4442 O O . MET A 1 574 ? 10.590 -10.216 -16.734 1.00 76.75 574 MET A O 1
ATOM 4446 N N . GLY A 1 575 ? 8.778 -8.910 -16.851 1.00 72.00 575 GLY A N 1
ATOM 4447 C CA . GLY A 1 575 ? 8.695 -9.003 -18.298 1.00 72.00 575 GLY A CA 1
ATOM 4448 C C . GLY A 1 575 ? 7.496 -8.283 -18.896 1.00 72.00 575 GLY A C 1
ATOM 4449 O O . GLY A 1 575 ? 6.495 -8.020 -18.229 1.00 72.00 575 GLY A O 1
ATOM 4450 N N . GLY A 1 576 ? 7.600 -7.981 -20.186 1.00 70.88 576 GLY A N 1
ATOM 4451 C CA . GLY A 1 576 ? 6.532 -7.378 -20.980 1.00 70.88 576 GLY A CA 1
ATOM 4452 C C . GLY A 1 576 ? 6.603 -5.855 -21.057 1.00 70.88 576 GLY A C 1
ATOM 4453 O O . GLY A 1 576 ? 7.348 -5.189 -20.345 1.00 70.88 576 GLY A O 1
ATOM 4454 N N . CYS A 1 577 ? 5.825 -5.288 -21.977 1.00 62.94 577 CYS A N 1
ATOM 4455 C CA . CYS A 1 577 ? 5.801 -3.855 -22.239 1.00 62.94 577 CYS A CA 1
ATOM 4456 C C . CYS A 1 577 ? 4.355 -3.349 -22.191 1.00 62.94 577 CYS A C 1
ATOM 4458 O O . CYS A 1 577 ? 3.513 -3.818 -22.956 1.00 62.94 577 CYS A O 1
ATOM 4460 N N . VAL A 1 578 ? 4.063 -2.409 -21.288 1.00 56.66 578 VAL A N 1
ATOM 4461 C CA . VAL A 1 578 ? 2.745 -1.766 -21.159 1.00 56.66 578 VAL A CA 1
ATOM 4462 C C . VAL A 1 578 ? 2.942 -0.267 -21.352 1.00 56.66 578 VAL A C 1
ATOM 4464 O O . VAL A 1 578 ? 3.663 0.361 -20.580 1.00 56.66 578 VAL A O 1
ATOM 4467 N N . ASP A 1 579 ? 2.353 0.281 -22.417 1.00 54.97 579 ASP A N 1
ATOM 4468 C CA . ASP A 1 579 ? 2.418 1.704 -22.794 1.00 54.97 579 ASP A CA 1
ATOM 4469 C C . ASP A 1 579 ? 3.841 2.277 -22.968 1.00 54.97 579 ASP A C 1
ATOM 4471 O O . ASP A 1 579 ? 4.088 3.462 -22.724 1.00 54.97 579 ASP A O 1
ATOM 4475 N N . TYR A 1 580 ? 4.797 1.445 -23.403 1.00 56.16 580 TYR A N 1
ATOM 4476 C CA . TYR A 1 580 ? 6.200 1.835 -23.555 1.00 56.16 580 TYR A CA 1
ATOM 4477 C C . TYR A 1 580 ? 6.883 1.205 -24.792 1.00 56.16 580 TYR A C 1
ATOM 4479 O O . TYR A 1 580 ? 6.272 0.434 -25.532 1.00 56.16 580 TYR A O 1
ATOM 4487 N N . VAL A 1 581 ? 8.143 1.581 -25.051 1.00 58.69 581 VAL A N 1
ATOM 4488 C CA . VAL A 1 581 ? 9.003 1.000 -26.098 1.00 58.69 581 VAL A CA 1
ATOM 4489 C C . VAL A 1 581 ? 9.834 -0.121 -25.478 1.00 58.69 581 VAL A C 1
ATOM 4491 O O . VAL A 1 581 ? 10.419 0.056 -24.415 1.00 58.69 581 VAL A O 1
ATOM 4494 N N . GLY A 1 582 ? 9.913 -1.276 -26.128 1.00 58.38 582 GLY A N 1
ATOM 4495 C CA . GLY A 1 582 ? 10.734 -2.379 -25.631 1.00 58.38 582 GLY A CA 1
ATOM 4496 C C . GLY A 1 582 ? 12.224 -2.019 -25.490 1.00 58.38 582 GLY A C 1
ATOM 4497 O O . GLY A 1 582 ? 12.742 -1.165 -26.210 1.00 58.38 582 GLY A O 1
ATOM 4498 N N . ASN A 1 583 ? 12.934 -2.676 -24.568 1.00 60.91 583 ASN A N 1
ATOM 4499 C CA . ASN A 1 583 ? 14.381 -2.490 -24.378 1.00 60.91 583 ASN A CA 1
ATOM 4500 C C . ASN A 1 583 ? 15.235 -3.254 -25.413 1.00 60.91 583 ASN A C 1
ATOM 4502 O O . ASN A 1 583 ? 16.417 -2.948 -25.551 1.00 60.91 583 ASN A O 1
ATOM 4506 N N . ILE A 1 584 ? 14.647 -4.193 -26.168 1.00 68.19 584 ILE A N 1
ATOM 4507 C CA . ILE A 1 584 ? 15.302 -4.903 -27.285 1.00 68.19 584 ILE A CA 1
ATOM 4508 C C . ILE A 1 584 ? 14.808 -4.439 -28.656 1.00 68.19 584 ILE A C 1
ATOM 4510 O O . ILE A 1 584 ? 15.585 -4.334 -29.606 1.00 68.19 584 ILE A O 1
ATOM 4514 N N . GLY A 1 585 ? 13.519 -4.142 -28.776 1.00 63.84 585 GLY A N 1
ATOM 4515 C CA . GLY A 1 585 ? 12.896 -3.734 -30.032 1.00 63.84 585 GLY A CA 1
ATOM 4516 C C . GLY A 1 585 ? 11.738 -2.770 -29.796 1.00 63.84 585 GLY A C 1
ATOM 4517 O O . GLY A 1 585 ? 11.446 -2.449 -28.650 1.00 63.84 585 GLY A O 1
ATOM 4518 N N . PRO A 1 586 ? 11.016 -2.337 -30.846 1.00 57.91 586 PRO A N 1
ATOM 4519 C CA . PRO A 1 586 ? 9.987 -1.299 -30.728 1.00 57.91 586 PRO A CA 1
ATOM 4520 C C . PRO A 1 586 ? 8.937 -1.558 -29.637 1.00 57.91 586 PRO A C 1
ATOM 4522 O O . PRO A 1 586 ? 8.430 -0.616 -29.045 1.00 57.91 586 PRO A O 1
ATOM 4525 N N . VAL A 1 587 ? 8.634 -2.830 -29.358 1.00 69.06 587 VAL A N 1
ATOM 4526 C CA . VAL A 1 587 ? 7.692 -3.270 -28.309 1.00 69.06 587 VAL A CA 1
ATOM 4527 C C . VAL A 1 587 ? 8.192 -4.496 -27.528 1.00 69.06 587 VAL A C 1
ATOM 4529 O O . VAL A 1 587 ? 7.472 -5.038 -26.697 1.00 69.06 587 VAL A O 1
ATOM 4532 N N . GLN A 1 588 ? 9.404 -4.977 -27.823 1.00 70.88 588 GLN A N 1
ATOM 4533 C CA . GLN A 1 588 ? 9.940 -6.222 -27.266 1.00 70.88 588 GLN A CA 1
ATOM 4534 C C . GLN A 1 588 ? 10.715 -5.955 -25.979 1.00 70.88 588 GLN A C 1
ATOM 4536 O O . GLN A 1 588 ? 11.738 -5.267 -25.999 1.00 70.88 588 GLN A O 1
ATOM 4541 N N . GLU A 1 589 ? 10.225 -6.522 -24.883 1.00 81.00 589 GLU A N 1
ATOM 4542 C CA . GLU A 1 589 ? 10.950 -6.596 -23.618 1.00 81.00 589 GLU A CA 1
ATOM 4543 C C . GLU A 1 589 ? 11.889 -7.816 -23.634 1.00 81.00 589 GLU A C 1
ATOM 4545 O O . GLU A 1 589 ? 11.554 -8.843 -24.222 1.00 81.00 589 GLU A O 1
ATOM 4550 N N . PHE A 1 590 ? 13.079 -7.665 -23.052 1.00 79.81 590 PHE A N 1
ATOM 4551 C CA . PHE A 1 590 ? 14.167 -8.637 -23.043 1.00 79.81 590 PHE A CA 1
ATOM 4552 C C . PHE A 1 590 ? 13.725 -10.033 -22.599 1.00 79.81 590 PHE A C 1
ATOM 4554 O O . PHE A 1 590 ? 13.801 -10.954 -23.411 1.00 79.81 590 PHE A O 1
ATOM 4561 N N . ASN A 1 591 ? 13.219 -10.195 -21.377 1.00 81.31 591 ASN A N 1
ATOM 4562 C CA . ASN A 1 591 ? 12.880 -11.508 -20.820 1.00 81.31 591 ASN A CA 1
ATOM 4563 C C . ASN A 1 591 ? 11.796 -12.222 -21.634 1.00 81.31 591 ASN A C 1
ATOM 4565 O O . ASN A 1 591 ? 11.925 -13.410 -21.931 1.00 81.31 591 ASN A O 1
ATOM 4569 N N . ILE A 1 592 ? 10.767 -11.489 -22.071 1.00 84.12 592 ILE A N 1
ATOM 4570 C CA . ILE A 1 592 ? 9.704 -12.047 -22.922 1.00 84.12 592 ILE A CA 1
ATOM 4571 C C . ILE A 1 592 ? 10.225 -12.390 -24.320 1.00 84.12 592 ILE A C 1
ATOM 4573 O O . ILE A 1 592 ? 9.835 -13.400 -24.894 1.00 84.12 592 ILE A O 1
ATOM 4577 N N . GLN A 1 593 ? 11.107 -11.570 -24.897 1.00 83.75 593 GLN A N 1
ATOM 4578 C CA . GLN A 1 593 ? 11.684 -11.840 -26.215 1.00 83.75 593 GLN A CA 1
ATOM 4579 C C . GLN A 1 593 ? 12.610 -13.058 -26.191 1.00 83.75 593 GLN A C 1
ATOM 4581 O O . GLN A 1 593 ? 12.712 -13.748 -27.209 1.00 83.75 593 GLN A O 1
ATOM 4586 N N . ARG A 1 594 ? 13.288 -13.311 -25.065 1.00 83.81 594 ARG A N 1
ATOM 4587 C CA . ARG A 1 594 ? 14.177 -14.464 -24.908 1.00 83.81 594 ARG A CA 1
ATOM 4588 C C . ARG A 1 594 ? 13.435 -15.791 -24.981 1.00 83.81 594 ARG A C 1
ATOM 4590 O O . ARG A 1 594 ? 14.002 -16.707 -25.563 1.00 83.81 594 ARG A O 1
ATOM 4597 N N . ASP A 1 595 ? 12.200 -15.871 -24.481 1.00 83.94 595 ASP A N 1
ATOM 4598 C CA . ASP A 1 595 ? 11.345 -17.059 -24.599 1.00 83.94 595 ASP A CA 1
ATOM 4599 C C . ASP A 1 595 ? 9.847 -16.693 -24.582 1.00 83.94 595 ASP A C 1
ATOM 4601 O O . ASP A 1 595 ? 9.153 -16.766 -23.561 1.00 83.94 595 ASP A O 1
ATOM 4605 N N . ALA A 1 596 ? 9.336 -16.261 -25.735 1.00 82.19 596 ALA A N 1
ATOM 4606 C CA . ALA A 1 596 ? 7.939 -15.847 -25.871 1.00 82.19 596 ALA A CA 1
ATOM 4607 C C . ALA A 1 596 ? 6.982 -17.048 -25.774 1.00 82.19 596 ALA A C 1
ATOM 4609 O O . ALA A 1 596 ? 5.836 -16.928 -25.330 1.00 82.19 596 ALA A O 1
ATOM 4610 N N . GLU A 1 597 ? 7.456 -18.223 -26.177 1.00 83.75 597 GLU A N 1
ATOM 4611 C CA . GLU A 1 597 ? 6.732 -19.479 -26.119 1.00 83.75 597 GLU A CA 1
ATOM 4612 C C . GLU A 1 597 ? 6.486 -19.916 -24.674 1.00 83.75 597 GLU A C 1
ATOM 4614 O O . GLU A 1 597 ? 5.365 -20.319 -24.359 1.00 83.75 597 GLU A O 1
ATOM 4619 N N . ALA A 1 598 ? 7.460 -19.743 -23.775 1.00 83.94 598 ALA A N 1
ATOM 4620 C CA . ALA A 1 598 ? 7.263 -19.966 -22.342 1.00 83.94 598 ALA A CA 1
ATOM 4621 C C . ALA A 1 598 ? 6.157 -19.093 -21.741 1.00 83.94 598 ALA A C 1
ATOM 4623 O O . ALA A 1 598 ? 5.424 -19.552 -20.872 1.00 83.94 598 ALA A O 1
ATOM 4624 N N . CYS A 1 599 ? 5.968 -17.873 -22.250 1.00 73.12 599 CYS A N 1
ATOM 4625 C CA . CYS A 1 599 ? 4.886 -16.983 -21.814 1.00 73.12 599 CYS A CA 1
ATOM 4626 C C . CYS A 1 599 ? 3.495 -17.461 -22.267 1.00 73.12 599 CYS A C 1
ATOM 4628 O O . CYS A 1 599 ? 2.479 -17.048 -21.710 1.00 73.12 599 CYS A O 1
ATOM 4630 N N . THR A 1 600 ? 3.448 -18.292 -23.311 1.00 71.31 600 THR A N 1
ATOM 4631 C CA . THR A 1 600 ? 2.214 -18.877 -23.862 1.00 71.31 600 THR A CA 1
ATOM 4632 C C . THR A 1 600 ? 1.956 -20.277 -23.293 1.00 71.31 600 THR A C 1
ATOM 4634 O O . THR A 1 600 ? 0.823 -20.764 -23.297 1.00 71.31 600 THR A O 1
ATOM 4637 N N . ALA A 1 601 ? 3.002 -20.943 -22.800 1.00 62.38 601 ALA A N 1
ATOM 4638 C CA . ALA A 1 601 ? 2.931 -22.242 -22.153 1.00 62.38 601 ALA A CA 1
ATOM 4639 C C . ALA A 1 601 ? 2.287 -22.109 -20.764 1.00 62.38 601 ALA A C 1
ATOM 4641 O O . ALA A 1 601 ? 2.970 -21.965 -19.759 1.00 62.38 601 ALA A O 1
ATOM 4642 N N . GLY A 1 602 ? 0.954 -22.169 -20.727 1.00 52.41 602 GLY A N 1
ATOM 4643 C CA . GLY A 1 602 ? 0.179 -22.144 -19.490 1.00 52.41 602 GLY A CA 1
ATOM 4644 C C . GLY A 1 602 ? -0.785 -20.980 -19.420 1.00 52.41 602 GLY A C 1
ATOM 4645 O O . GLY A 1 602 ? -0.408 -19.850 -19.140 1.00 52.41 602 GLY A O 1
ATOM 4646 N N . HIS A 1 603 ? -2.064 -21.265 -19.655 1.00 51.94 603 HIS A N 1
ATOM 4647 C CA . HIS A 1 603 ? -3.141 -20.305 -19.435 1.00 51.94 603 HIS A CA 1
ATOM 4648 C C . HIS A 1 603 ? -3.187 -19.894 -17.953 1.00 51.94 603 HIS A C 1
ATOM 4650 O O . HIS A 1 603 ? -3.523 -20.723 -17.107 1.00 51.94 603 HIS A O 1
ATOM 4656 N N . PRO A 1 604 ? -2.924 -18.608 -17.652 1.00 48.47 604 PRO A N 1
ATOM 4657 C CA . PRO A 1 604 ? -4.013 -17.771 -17.160 1.00 48.47 604 PRO A CA 1
ATOM 4658 C C . PRO A 1 604 ? -3.916 -16.342 -17.729 1.00 48.47 604 PRO A C 1
ATOM 4660 O O . PRO A 1 604 ? -3.586 -15.390 -17.029 1.00 48.47 604 PRO A O 1
ATOM 4663 N N . HIS A 1 605 ? -4.250 -16.153 -19.009 1.00 50.03 605 HIS A N 1
ATOM 4664 C CA . HIS A 1 605 ? -4.324 -14.809 -19.612 1.00 50.03 605 HIS A CA 1
ATOM 4665 C C . HIS A 1 605 ? -5.459 -13.927 -19.047 1.00 50.03 605 HIS A C 1
ATOM 4667 O O . HIS A 1 605 ? -5.549 -12.756 -19.405 1.00 50.03 605 HIS A O 1
ATOM 4673 N N . GLU A 1 606 ? -6.322 -14.455 -18.172 1.00 46.03 606 GLU A N 1
ATOM 4674 C CA . GLU A 1 606 ? -7.504 -13.737 -17.672 1.00 46.03 606 GLU A CA 1
ATOM 4675 C C . GLU A 1 606 ? -7.241 -12.896 -16.406 1.00 46.03 606 GLU A C 1
ATOM 4677 O O . GLU A 1 606 ? -8.012 -11.980 -16.141 1.00 46.03 606 GLU A O 1
ATOM 4682 N N . ASN A 1 607 ? -6.128 -13.116 -15.683 1.00 51.62 607 ASN A N 1
ATOM 4683 C CA . ASN A 1 607 ? -5.825 -12.442 -14.405 1.00 51.62 607 ASN A CA 1
ATOM 4684 C C . ASN A 1 607 ? -4.396 -11.859 -14.314 1.00 51.62 607 ASN A C 1
ATOM 4686 O O . ASN A 1 607 ? -3.858 -11.698 -13.220 1.00 51.62 607 ASN A O 1
ATOM 4690 N N . ILE A 1 608 ? -3.752 -11.525 -15.438 1.00 53.03 608 ILE A N 1
ATOM 4691 C CA . ILE A 1 608 ? -2.439 -10.856 -15.400 1.00 53.03 608 ILE A CA 1
ATOM 4692 C C . ILE A 1 608 ? -2.638 -9.384 -15.028 1.00 53.03 608 ILE A C 1
ATOM 4694 O O . ILE A 1 608 ? -3.041 -8.555 -15.847 1.00 53.03 608 ILE A O 1
ATOM 4698 N N . SER A 1 609 ? -2.333 -9.040 -13.781 1.00 48.03 609 SER A N 1
ATOM 4699 C CA . SER A 1 609 ? -2.265 -7.657 -13.325 1.00 48.03 609 SER A CA 1
ATOM 4700 C C . SER A 1 609 ? -0.868 -7.089 -13.592 1.00 48.03 609 SER A C 1
ATOM 4702 O O . SER A 1 609 ? 0.070 -7.319 -12.828 1.00 48.03 609 SER A O 1
ATOM 4704 N N . ALA A 1 610 ? -0.709 -6.341 -14.685 1.00 43.97 610 ALA A N 1
ATOM 4705 C CA . ALA A 1 610 ? 0.542 -5.642 -14.957 1.00 43.97 610 ALA A CA 1
ATOM 4706 C C . ALA A 1 610 ? 0.721 -4.482 -13.961 1.00 43.97 610 ALA A C 1
ATOM 4708 O O . ALA A 1 610 ? 0.011 -3.475 -14.011 1.00 43.97 610 ALA A O 1
ATOM 4709 N N . HIS A 1 611 ? 1.674 -4.624 -13.042 1.00 41.94 611 HIS A N 1
ATOM 4710 C CA . HIS A 1 611 ? 2.004 -3.606 -12.052 1.00 41.94 611 HIS A CA 1
ATOM 4711 C C . HIS A 1 611 ? 3.459 -3.177 -12.204 1.00 41.94 611 HIS A C 1
ATOM 4713 O O . HIS A 1 611 ? 4.371 -3.962 -11.970 1.00 41.94 611 HIS A O 1
ATOM 4719 N N . PHE A 1 612 ? 3.701 -1.900 -12.506 1.00 42.00 612 PHE A N 1
ATOM 4720 C CA . PHE A 1 612 ? 5.052 -1.355 -12.406 1.00 42.00 612 PHE A CA 1
ATOM 4721 C C . PHE A 1 612 ? 5.461 -1.260 -10.923 1.00 42.00 612 PHE A C 1
ATOM 4723 O O . PHE A 1 612 ? 4.996 -0.392 -10.169 1.00 42.00 612 PHE A O 1
ATOM 4730 N N . ARG A 1 613 ? 6.312 -2.187 -10.471 1.00 43.59 613 ARG A N 1
ATOM 4731 C CA . ARG A 1 613 ? 6.826 -2.247 -9.099 1.00 43.59 613 ARG A CA 1
ATOM 4732 C C . ARG A 1 613 ? 8.353 -2.145 -9.114 1.00 43.59 613 ARG A C 1
ATOM 4734 O O . ARG A 1 613 ? 9.042 -3.111 -9.372 1.00 43.59 613 ARG A O 1
ATOM 4741 N N . GLY A 1 614 ? 8.862 -0.959 -8.788 1.00 44.56 614 GLY A N 1
ATOM 4742 C CA . GLY A 1 614 ? 10.260 -0.740 -8.410 1.00 44.56 614 GLY A CA 1
ATOM 4743 C C . GLY A 1 614 ? 10.345 0.209 -7.215 1.00 44.56 614 GLY A C 1
ATOM 4744 O O . GLY A 1 614 ? 9.377 0.930 -6.926 1.00 44.56 614 GLY A O 1
ATOM 4745 N N . THR A 1 615 ? 11.478 0.204 -6.514 1.00 55.28 615 THR A N 1
ATOM 4746 C CA . THR A 1 615 ? 11.778 1.191 -5.471 1.00 55.28 615 THR A CA 1
ATOM 4747 C C . THR A 1 615 ? 12.248 2.465 -6.159 1.00 55.28 615 THR A C 1
ATOM 4749 O O . THR A 1 615 ? 13.388 2.559 -6.608 1.00 55.28 615 THR A O 1
ATOM 4752 N N . THR A 1 616 ? 11.370 3.464 -6.279 1.00 62.56 616 THR A N 1
ATOM 4753 C CA . THR A 1 616 ? 11.654 4.697 -7.038 1.00 62.56 616 THR A CA 1
ATOM 4754 C C . THR A 1 616 ? 12.910 5.431 -6.545 1.00 62.56 616 THR A C 1
ATOM 4756 O O . THR A 1 616 ? 13.504 6.178 -7.315 1.00 62.56 616 THR A O 1
ATOM 4759 N N . LEU A 1 617 ? 13.350 5.191 -5.300 1.00 65.62 617 LEU A N 1
ATOM 4760 C CA . LEU A 1 617 ? 14.585 5.752 -4.728 1.00 65.62 617 LEU A CA 1
ATOM 4761 C C . LEU A 1 617 ? 15.873 5.216 -5.382 1.00 65.62 617 LEU A C 1
ATOM 4763 O O . LEU A 1 617 ? 16.904 5.879 -5.335 1.00 65.62 617 LEU A O 1
ATOM 4767 N N . TYR A 1 618 ? 15.793 4.063 -6.045 1.00 70.19 618 TYR A N 1
ATOM 4768 C CA . TYR A 1 618 ? 16.903 3.433 -6.762 1.00 70.19 618 TYR A CA 1
ATOM 4769 C C . TYR A 1 618 ? 16.885 3.781 -8.257 1.00 70.19 618 TYR A C 1
ATOM 4771 O O . TYR A 1 618 ? 17.853 3.534 -8.970 1.00 70.19 618 TYR A O 1
ATOM 4779 N N . CYS A 1 619 ? 15.801 4.392 -8.751 1.00 77.06 619 CYS A N 1
ATOM 4780 C CA . CYS A 1 619 ? 15.642 4.685 -10.171 1.00 77.06 619 CYS A CA 1
ATOM 4781 C C . CYS A 1 619 ? 16.522 5.866 -10.621 1.00 77.06 619 CYS A C 1
ATOM 4783 O O . CYS A 1 619 ? 16.562 6.901 -9.949 1.00 77.06 619 CYS A O 1
ATOM 4785 N N . PRO A 1 620 ? 17.151 5.783 -11.803 1.00 83.94 620 PRO A N 1
ATOM 4786 C CA . PRO A 1 620 ? 17.907 6.890 -12.363 1.00 83.94 620 PRO A CA 1
ATOM 4787 C C . PRO A 1 620 ? 16.987 8.037 -12.837 1.00 83.94 620 PRO A C 1
ATOM 4789 O O . PRO A 1 620 ? 15.860 7.802 -13.289 1.00 83.94 620 PRO A O 1
ATOM 4792 N N . PRO A 1 621 ? 17.439 9.304 -12.773 1.00 86.50 621 PRO A N 1
ATOM 4793 C CA . PRO A 1 621 ? 16.606 10.475 -13.050 1.00 86.50 621 PRO A CA 1
ATOM 4794 C C . PRO A 1 621 ? 16.003 10.514 -14.457 1.00 86.50 621 PRO A C 1
ATOM 4796 O O . PRO A 1 621 ? 14.888 11.005 -14.622 1.00 86.50 621 PRO A O 1
ATOM 4799 N N . GLU A 1 622 ? 16.698 10.009 -15.474 1.00 80.94 622 GLU A N 1
ATOM 4800 C CA . GLU A 1 622 ? 16.184 9.921 -16.844 1.00 80.94 622 GLU A CA 1
ATOM 4801 C C . GLU A 1 622 ? 15.001 8.953 -16.974 1.00 80.94 622 GLU A C 1
ATOM 4803 O O . GLU A 1 622 ? 14.067 9.229 -17.730 1.00 80.94 622 GLU A O 1
ATOM 4808 N N . TYR A 1 623 ? 14.979 7.885 -16.175 1.00 73.62 623 TYR A N 1
ATOM 4809 C CA . TYR A 1 623 ? 13.850 6.964 -16.114 1.00 73.62 623 TYR A CA 1
ATOM 4810 C C . TYR A 1 623 ? 12.653 7.615 -15.403 1.00 73.62 623 TYR A C 1
ATOM 4812 O O . TYR A 1 623 ? 11.506 7.533 -15.849 1.00 73.62 623 TYR A O 1
ATOM 4820 N N . ILE A 1 624 ? 12.909 8.362 -14.328 1.00 72.88 624 ILE A N 1
ATOM 4821 C CA . ILE A 1 624 ? 11.859 9.085 -13.600 1.00 72.88 624 ILE A CA 1
ATOM 4822 C C . ILE A 1 624 ? 11.245 10.201 -14.462 1.00 72.88 624 ILE A C 1
ATOM 4824 O O . ILE A 1 624 ? 10.022 10.344 -14.467 1.00 72.88 624 ILE A O 1
ATOM 4828 N N . LYS A 1 625 ? 12.065 10.979 -15.184 1.00 72.50 625 LYS A N 1
ATOM 4829 C CA . LYS A 1 625 ? 11.616 12.138 -15.978 1.00 72.50 625 LYS A CA 1
ATOM 4830 C C . LYS A 1 625 ? 10.987 11.755 -17.312 1.00 72.50 625 LYS A C 1
ATOM 4832 O O . LYS A 1 625 ? 9.999 12.361 -17.706 1.00 72.50 625 LYS A O 1
ATOM 4837 N N . TYR A 1 626 ? 11.584 10.797 -18.015 1.00 71.88 626 TYR A N 1
ATOM 4838 C CA . TYR A 1 626 ? 11.274 10.544 -19.425 1.00 71.88 626 TYR A CA 1
ATOM 4839 C C . TYR A 1 626 ? 10.873 9.096 -19.699 1.00 71.88 626 TYR A C 1
ATOM 4841 O O . TYR A 1 626 ? 10.614 8.751 -20.848 1.00 71.88 626 TYR A O 1
ATOM 4849 N N . ARG A 1 627 ? 10.863 8.245 -18.662 1.00 62.66 627 ARG A N 1
ATOM 4850 C CA . ARG A 1 627 ? 10.676 6.791 -18.770 1.00 62.66 627 ARG A CA 1
ATOM 4851 C C . ARG A 1 627 ? 11.708 6.108 -19.665 1.00 62.66 627 ARG A C 1
ATOM 4853 O O . ARG A 1 627 ? 11.499 4.972 -20.030 1.00 62.66 627 ARG A O 1
ATOM 4860 N N . LEU A 1 628 ? 12.830 6.759 -19.989 1.00 62.28 628 LEU A N 1
ATOM 4861 C CA . LEU A 1 628 ? 13.852 6.226 -20.894 1.00 62.28 628 LEU A CA 1
ATOM 4862 C C . LEU A 1 628 ? 14.756 5.197 -20.207 1.00 62.28 628 LEU A C 1
ATOM 4864 O O . LEU A 1 628 ? 15.265 5.460 -19.115 1.00 62.28 628 LEU A O 1
ATOM 4868 N N . TYR A 1 629 ? 14.990 4.063 -20.872 1.00 63.06 629 TYR A N 1
ATOM 4869 C CA . TYR A 1 629 ? 15.925 3.023 -20.435 1.00 63.06 629 TYR A CA 1
ATOM 4870 C C . TYR A 1 629 ? 17.239 3.093 -21.231 1.00 63.06 629 TYR A C 1
ATOM 4872 O O . TYR A 1 629 ? 17.256 2.914 -22.447 1.00 63.06 629 TYR A O 1
ATOM 4880 N N . TYR A 1 630 ? 18.347 3.358 -20.535 1.00 67.94 630 TYR A N 1
ATOM 4881 C CA . TYR A 1 630 ? 19.707 3.404 -21.089 1.00 67.94 630 TYR A CA 1
ATOM 4882 C C . TYR A 1 630 ? 20.641 2.537 -20.240 1.00 67.94 630 TYR A C 1
ATOM 4884 O O . TYR A 1 630 ? 21.451 3.070 -19.472 1.00 67.94 630 TYR A O 1
ATOM 4892 N N . GLY A 1 631 ? 20.506 1.214 -20.354 1.00 63.69 631 GLY A N 1
ATOM 4893 C CA . GLY A 1 631 ? 21.018 0.261 -19.362 1.00 63.69 631 GLY A CA 1
ATOM 4894 C C . GLY A 1 631 ? 22.463 0.494 -18.913 1.00 63.69 631 GLY A C 1
ATOM 4895 O O . GLY A 1 631 ? 22.654 0.666 -17.722 1.00 63.69 631 GLY A O 1
ATOM 4896 N N . GLN A 1 632 ? 23.457 0.690 -19.793 1.00 71.75 632 GLN A N 1
ATOM 4897 C CA . GLN A 1 632 ? 24.847 0.954 -19.348 1.00 71.75 632 GLN A CA 1
ATOM 4898 C C . GLN A 1 632 ? 24.976 2.115 -18.340 1.00 71.75 632 GLN A C 1
ATOM 4900 O O . GLN A 1 632 ? 25.620 1.989 -17.300 1.00 71.75 632 GLN A O 1
ATOM 4905 N N . SER A 1 633 ? 24.343 3.256 -18.623 1.00 76.75 633 SER A N 1
ATOM 4906 C CA . SER A 1 633 ? 24.392 4.422 -17.730 1.00 76.75 633 SER A CA 1
ATOM 4907 C C . SER A 1 633 ? 23.539 4.244 -16.470 1.00 76.75 633 SER A C 1
ATOM 4909 O O . SER A 1 633 ? 23.797 4.888 -15.452 1.00 76.75 633 SER A O 1
ATOM 4911 N N . GLN A 1 634 ? 22.522 3.386 -16.530 1.00 79.75 634 GLN A N 1
ATOM 4912 C CA . GLN A 1 634 ? 21.620 3.086 -15.421 1.00 79.75 634 GLN A CA 1
ATOM 4913 C C . GLN A 1 634 ? 22.227 2.050 -14.475 1.00 79.75 634 GLN A C 1
ATOM 4915 O O . GLN A 1 634 ? 22.121 2.216 -13.268 1.00 79.75 634 GLN A O 1
ATOM 4920 N N . THR A 1 635 ? 22.988 1.085 -14.989 1.00 74.56 635 THR A N 1
ATOM 4921 C CA . THR A 1 635 ? 23.822 0.177 -14.192 1.00 74.56 635 THR A CA 1
ATOM 4922 C C . THR A 1 635 ? 24.823 0.960 -13.346 1.00 74.56 635 THR A C 1
ATOM 4924 O O . THR A 1 635 ? 24.954 0.710 -12.152 1.00 74.56 635 THR A O 1
ATOM 4927 N N . VAL A 1 636 ? 25.473 1.978 -13.926 1.00 82.81 636 VAL A N 1
ATOM 4928 C CA . VAL A 1 636 ? 26.389 2.866 -13.184 1.00 82.81 636 VAL A CA 1
ATOM 4929 C C . VAL A 1 636 ? 25.659 3.650 -12.087 1.00 82.81 636 VAL A C 1
ATOM 4931 O O . VAL A 1 636 ? 26.213 3.864 -11.010 1.00 82.81 636 VAL A O 1
ATOM 4934 N N . TRP A 1 637 ? 24.407 4.047 -12.323 1.00 87.94 637 TRP A N 1
ATOM 4935 C CA . TRP A 1 637 ? 23.578 4.674 -11.294 1.00 87.94 637 TRP A CA 1
ATOM 4936 C C . TRP A 1 637 ? 23.256 3.702 -10.153 1.00 87.94 637 TRP A C 1
ATOM 4938 O O . TRP A 1 637 ? 23.486 4.045 -8.996 1.00 87.94 637 TRP A O 1
ATOM 4948 N N . SER A 1 638 ? 22.786 2.492 -10.467 1.00 79.25 638 SER A N 1
ATOM 4949 C CA . SER A 1 638 ? 22.481 1.453 -9.473 1.00 79.25 638 SER A CA 1
ATOM 4950 C C . SER A 1 638 ? 23.708 1.096 -8.634 1.00 79.25 638 SER A C 1
ATOM 4952 O O . SER A 1 638 ? 23.619 1.041 -7.409 1.00 79.25 638 SER A O 1
ATOM 4954 N N . LEU A 1 639 ? 24.879 0.971 -9.268 1.00 81.06 639 LEU A N 1
ATOM 4955 C CA . LEU A 1 639 ? 26.154 0.796 -8.572 1.00 81.06 639 LEU A CA 1
ATOM 4956 C C . LEU A 1 639 ? 26.455 1.973 -7.632 1.00 81.06 639 LEU A C 1
ATOM 4958 O O . LEU A 1 639 ? 26.922 1.768 -6.520 1.00 81.06 639 LEU A O 1
ATOM 4962 N N . GLY A 1 640 ? 26.161 3.209 -8.041 1.00 86.38 640 GLY A N 1
ATOM 4963 C CA . GLY A 1 640 ? 26.309 4.387 -7.186 1.00 86.38 640 GLY A CA 1
ATOM 4964 C C . GLY A 1 640 ? 25.425 4.353 -5.935 1.00 86.38 640 GLY A C 1
ATOM 4965 O O . GLY A 1 640 ? 25.891 4.749 -4.868 1.00 86.38 640 GLY A O 1
ATOM 4966 N N . ILE A 1 641 ? 24.182 3.868 -6.052 1.00 81.50 641 ILE A N 1
ATOM 4967 C CA . ILE A 1 641 ? 23.272 3.698 -4.907 1.00 81.50 641 ILE A CA 1
ATOM 4968 C C . ILE A 1 641 ? 23.853 2.657 -3.950 1.00 81.50 641 ILE A C 1
ATOM 4970 O O . ILE A 1 641 ? 23.989 2.935 -2.762 1.00 81.50 641 ILE A O 1
ATOM 4974 N N . PHE A 1 642 ? 24.271 1.512 -4.492 1.00 79.81 642 PHE A N 1
ATOM 4975 C CA . PHE A 1 642 ? 24.857 0.419 -3.723 1.00 79.81 642 PHE A CA 1
ATOM 4976 C C . PHE A 1 642 ? 26.146 0.832 -3.001 1.00 79.81 642 PHE A C 1
ATOM 4978 O O . PHE A 1 642 ? 26.300 0.579 -1.812 1.00 79.81 642 PHE A O 1
ATOM 4985 N N . LEU A 1 643 ? 27.065 1.522 -3.684 1.00 80.88 643 LEU A N 1
ATOM 4986 C CA . LEU A 1 643 ? 28.293 2.024 -3.064 1.00 80.88 643 LEU A CA 1
ATOM 4987 C C . LEU A 1 643 ? 27.984 3.043 -1.962 1.00 80.88 643 LEU A C 1
ATOM 4989 O O . LEU A 1 643 ? 28.618 3.022 -0.910 1.00 80.88 643 LEU A O 1
ATOM 4993 N N . TYR A 1 644 ? 27.012 3.932 -2.180 1.00 82.75 644 TYR A N 1
ATOM 4994 C CA . TYR A 1 644 ? 26.594 4.863 -1.138 1.00 82.75 644 TYR A CA 1
ATOM 4995 C C . TYR A 1 644 ? 26.073 4.108 0.088 1.00 82.75 644 TYR A C 1
ATOM 4997 O O . TYR A 1 644 ? 26.525 4.390 1.192 1.00 82.75 644 TYR A O 1
ATOM 5005 N N . GLU A 1 645 ? 25.197 3.126 -0.102 1.00 78.56 645 GLU A N 1
ATOM 5006 C CA . GLU A 1 645 ? 24.653 2.304 0.981 1.00 78.56 645 GLU A CA 1
ATOM 5007 C C . GLU A 1 645 ? 25.743 1.531 1.726 1.00 78.56 645 GLU A C 1
ATOM 5009 O O . GLU A 1 645 ? 25.823 1.606 2.950 1.00 78.56 645 GLU A O 1
ATOM 5014 N N . LEU A 1 646 ? 26.657 0.891 0.997 1.00 77.06 646 LEU A N 1
ATOM 5015 C CA . LEU A 1 646 ? 27.759 0.121 1.565 1.00 77.06 646 LEU A CA 1
ATOM 5016 C C . LEU A 1 646 ? 28.689 0.976 2.439 1.00 77.06 646 LEU A C 1
ATOM 5018 O O . LEU A 1 646 ? 29.103 0.547 3.514 1.00 77.06 646 LEU A O 1
ATOM 5022 N N . PHE A 1 647 ? 29.033 2.185 1.984 1.00 75.88 647 PHE A N 1
ATOM 5023 C CA . PHE A 1 647 ? 29.978 3.049 2.697 1.00 75.88 647 PHE A CA 1
ATOM 5024 C C . PHE A 1 647 ? 29.311 3.969 3.724 1.00 75.88 647 PHE A C 1
ATOM 5026 O O . PHE A 1 647 ? 29.957 4.349 4.703 1.00 75.88 647 PHE A O 1
ATOM 5033 N N . CYS A 1 648 ? 28.046 4.344 3.529 1.00 76.00 648 CYS A N 1
ATOM 5034 C CA . CYS A 1 648 ? 27.335 5.283 4.401 1.00 76.00 648 CYS A CA 1
ATOM 5035 C C . CYS A 1 648 ? 26.391 4.596 5.396 1.00 76.00 648 CYS A C 1
ATOM 5037 O O . CYS A 1 648 ? 26.049 5.222 6.396 1.00 76.00 648 CYS A O 1
ATOM 5039 N N . GLY A 1 649 ? 25.992 3.344 5.147 1.00 63.50 649 GLY A N 1
ATOM 5040 C CA . GLY A 1 649 ? 25.025 2.596 5.957 1.00 63.50 649 GLY A CA 1
ATOM 5041 C C . GLY A 1 649 ? 23.565 3.016 5.753 1.00 63.50 649 GLY A C 1
ATOM 5042 O O . GLY A 1 649 ? 22.719 2.682 6.577 1.00 63.50 649 GLY A O 1
ATOM 5043 N N . ASP A 1 650 ? 23.269 3.788 4.704 1.00 71.31 650 ASP A N 1
ATOM 5044 C CA . ASP A 1 650 ? 21.925 4.285 4.386 1.00 71.31 650 ASP A CA 1
ATOM 5045 C C . ASP A 1 650 ? 21.817 4.624 2.893 1.00 71.31 650 ASP A C 1
ATOM 5047 O O . ASP A 1 650 ? 22.837 4.746 2.220 1.00 71.31 650 ASP A O 1
ATOM 5051 N N . ILE A 1 651 ? 20.612 4.836 2.365 1.00 73.56 651 ILE A N 1
ATOM 5052 C CA . ILE A 1 651 ? 20.405 5.184 0.950 1.00 73.56 651 ILE A CA 1
ATOM 5053 C C . ILE A 1 651 ? 20.635 6.686 0.669 1.00 73.56 651 ILE A C 1
ATOM 5055 O O . ILE A 1 651 ? 20.361 7.539 1.514 1.00 73.56 651 ILE A O 1
ATOM 5059 N N . PRO A 1 652 ? 21.095 7.071 -0.539 1.00 77.38 652 PRO A N 1
ATOM 5060 C CA . PRO A 1 652 ? 21.430 8.467 -0.857 1.00 77.38 652 PRO A CA 1
ATOM 5061 C C . PRO A 1 652 ? 20.224 9.393 -1.028 1.00 77.38 652 PRO A C 1
ATOM 5063 O O . PRO A 1 652 ? 20.371 10.619 -1.009 1.00 77.38 652 PRO A O 1
ATOM 5066 N N . PHE A 1 653 ? 19.035 8.831 -1.249 1.00 81.44 653 PHE A N 1
ATOM 5067 C CA . PHE A 1 653 ? 17.838 9.576 -1.620 1.00 81.44 653 PHE A CA 1
ATOM 5068 C C . PHE A 1 653 ? 16.634 9.074 -0.832 1.00 81.44 653 PHE A C 1
ATOM 5070 O O . PHE A 1 653 ? 16.354 7.883 -0.834 1.00 81.44 653 PHE A O 1
ATOM 5077 N N . LEU A 1 654 ? 15.882 9.996 -0.229 1.00 69.19 654 LEU A N 1
ATOM 5078 C CA . LEU A 1 654 ? 14.664 9.689 0.535 1.00 69.19 654 LEU A CA 1
ATOM 5079 C C . LEU A 1 654 ? 13.397 10.055 -0.251 1.00 69.19 654 LEU A C 1
ATOM 5081 O O . LEU A 1 654 ? 12.293 9.628 0.072 1.00 69.19 654 LEU A O 1
ATOM 5085 N N . THR A 1 655 ? 13.538 10.857 -1.311 1.00 67.81 655 THR A N 1
ATOM 5086 C CA . THR A 1 655 ? 12.436 11.304 -2.165 1.00 67.81 655 THR A CA 1
ATOM 5087 C C . THR A 1 655 ? 12.825 11.315 -3.641 1.00 67.81 655 THR A C 1
ATOM 5089 O O . THR A 1 655 ? 13.973 11.566 -4.007 1.00 67.81 655 THR A O 1
ATOM 5092 N N . VAL A 1 656 ? 11.829 11.189 -4.524 1.00 67.06 656 VAL A N 1
ATOM 5093 C CA . VAL A 1 656 ? 12.002 11.368 -5.979 1.00 67.06 656 VAL A CA 1
ATOM 5094 C C . VAL A 1 656 ? 12.653 12.716 -6.311 1.00 67.06 656 VAL A C 1
ATOM 5096 O O . VAL A 1 656 ? 13.489 12.816 -7.205 1.00 67.06 656 VAL A O 1
ATOM 5099 N N . ASN A 1 657 ? 12.337 13.771 -5.560 1.00 75.75 657 ASN A N 1
ATOM 5100 C CA . ASN A 1 657 ? 12.940 15.076 -5.803 1.00 75.75 657 ASN A CA 1
ATOM 5101 C C . ASN A 1 657 ? 14.422 15.141 -5.384 1.00 75.75 657 ASN A C 1
ATOM 5103 O O . ASN A 1 657 ? 15.140 16.016 -5.857 1.00 75.75 657 ASN A O 1
ATOM 5107 N N . ASP A 1 658 ? 14.908 14.273 -4.487 1.00 78.00 658 ASP A N 1
ATOM 5108 C CA . ASP A 1 658 ? 16.353 14.182 -4.212 1.00 78.00 658 ASP A CA 1
ATOM 5109 C C . ASP A 1 658 ? 17.116 13.685 -5.443 1.00 78.00 658 ASP A C 1
ATOM 5111 O O . ASP A 1 658 ? 18.208 14.176 -5.735 1.00 78.00 658 ASP A O 1
ATOM 5115 N N . ILE A 1 659 ? 16.493 12.789 -6.209 1.00 80.00 659 ILE A N 1
ATOM 5116 C CA . ILE A 1 659 ? 17.032 12.252 -7.456 1.00 80.00 659 ILE A CA 1
ATOM 5117 C C . ILE A 1 659 ? 16.981 13.304 -8.570 1.00 80.00 659 ILE A C 1
ATOM 5119 O O . ILE A 1 659 ? 17.960 13.491 -9.289 1.00 80.00 659 ILE A O 1
ATOM 5123 N N . LEU A 1 660 ? 15.867 14.032 -8.713 1.00 78.81 660 LEU A N 1
ATOM 5124 C CA . LEU A 1 660 ? 15.666 14.939 -9.853 1.00 78.81 660 LEU A CA 1
ATOM 5125 C C . LEU A 1 660 ? 16.350 16.310 -9.728 1.00 78.81 660 LEU A C 1
ATOM 5127 O O . LEU A 1 660 ? 16.606 16.942 -10.760 1.00 78.81 660 LEU A O 1
ATOM 5131 N N . ASN A 1 661 ? 16.621 16.781 -8.507 1.00 80.00 661 ASN A N 1
ATOM 5132 C CA . ASN A 1 661 ? 17.142 18.124 -8.256 1.00 80.00 661 ASN A CA 1
ATOM 5133 C C . ASN A 1 661 ? 18.677 18.183 -8.365 1.00 80.00 661 ASN A C 1
ATOM 5135 O O . ASN A 1 661 ? 19.385 17.733 -7.467 1.00 80.00 661 ASN A O 1
ATOM 5139 N N . GLU A 1 662 ? 19.196 18.800 -9.436 1.00 70.62 662 GLU A N 1
ATOM 5140 C CA . GLU A 1 662 ? 20.643 18.974 -9.670 1.00 70.62 662 GLU A CA 1
ATOM 5141 C C . GLU A 1 662 ? 21.366 19.759 -8.569 1.00 70.62 662 GLU A C 1
ATOM 5143 O O . GLU A 1 662 ? 22.567 19.576 -8.394 1.00 70.62 662 GLU A O 1
ATOM 5148 N N . SER A 1 663 ? 20.648 20.582 -7.802 1.00 69.56 663 SER A N 1
ATOM 5149 C CA . SER A 1 663 ? 21.208 21.388 -6.715 1.00 69.56 663 SER A CA 1
ATOM 5150 C C . SER A 1 663 ? 21.353 20.628 -5.394 1.00 69.56 663 SER A C 1
ATOM 5152 O O . SER A 1 663 ? 21.927 21.167 -4.451 1.00 69.56 663 SER A O 1
ATOM 5154 N N . ASN A 1 664 ? 20.829 19.403 -5.292 1.00 74.00 664 ASN A N 1
ATOM 5155 C CA . ASN A 1 664 ? 20.898 18.625 -4.061 1.00 74.00 664 ASN A CA 1
ATOM 5156 C C . ASN A 1 664 ? 22.223 17.851 -3.982 1.00 74.00 664 ASN A C 1
ATOM 5158 O O . ASN A 1 664 ? 22.456 16.923 -4.763 1.00 74.00 664 ASN A O 1
ATOM 5162 N N . ALA A 1 665 ? 23.097 18.236 -3.056 1.00 77.62 665 ALA A N 1
ATOM 5163 C CA . ALA A 1 665 ? 24.355 17.534 -2.822 1.00 77.62 665 ALA A CA 1
ATOM 5164 C C . ALA A 1 665 ? 24.114 16.216 -2.071 1.00 77.62 665 ALA A C 1
ATOM 5166 O O . ALA A 1 665 ? 23.234 16.141 -1.212 1.00 77.62 665 ALA A O 1
ATOM 5167 N N . LEU A 1 666 ? 24.910 15.191 -2.387 1.00 84.88 666 LEU A N 1
ATOM 5168 C CA . LEU A 1 666 ? 24.950 13.969 -1.588 1.00 84.88 666 LEU A CA 1
ATOM 5169 C C . LEU A 1 666 ? 25.548 14.290 -0.215 1.00 84.88 666 LEU A C 1
ATOM 5171 O O . LEU A 1 666 ? 26.488 15.080 -0.101 1.00 84.88 666 LEU A O 1
ATOM 5175 N N . ARG A 1 667 ? 24.976 13.703 0.834 1.00 86.25 667 ARG A N 1
ATOM 5176 C CA . ARG A 1 667 ? 25.497 13.824 2.198 1.00 86.25 667 ARG A CA 1
ATOM 5177 C C . ARG A 1 667 ? 26.369 12.613 2.473 1.00 86.25 667 ARG A C 1
ATOM 5179 O O . ARG A 1 667 ? 26.055 11.534 2.017 1.00 86.25 667 ARG A O 1
ATOM 5186 N N . PHE A 1 668 ? 27.464 12.774 3.197 1.00 85.69 668 PHE A N 1
ATOM 5187 C CA . PHE A 1 668 ? 28.346 11.651 3.502 1.00 85.69 668 PHE A CA 1
ATOM 5188 C C . PHE A 1 668 ? 28.740 11.704 4.974 1.00 85.69 668 PHE A C 1
ATOM 5190 O O . PHE A 1 668 ? 29.128 12.784 5.432 1.00 85.69 668 PHE A O 1
ATOM 5197 N N . PRO A 1 669 ? 28.684 10.575 5.699 1.00 78.62 669 PRO A N 1
ATOM 5198 C CA . PRO A 1 669 ? 29.250 10.472 7.035 1.00 78.62 669 PRO A CA 1
ATOM 5199 C C . PRO A 1 669 ? 30.752 10.782 7.055 1.00 78.62 669 PRO A C 1
ATOM 5201 O O . PRO A 1 669 ? 31.467 10.570 6.069 1.00 78.62 669 PRO A O 1
ATOM 5204 N N . ASP A 1 670 ? 31.253 11.250 8.197 1.00 84.56 670 ASP A N 1
ATOM 5205 C CA . ASP A 1 670 ? 32.646 11.689 8.343 1.00 84.56 670 ASP A CA 1
ATOM 5206 C C . ASP A 1 670 ? 33.674 10.572 8.114 1.00 84.56 670 ASP A C 1
ATOM 5208 O O . ASP A 1 670 ? 34.786 10.856 7.668 1.00 84.56 670 ASP A O 1
ATOM 5212 N N . HIS A 1 671 ? 33.299 9.305 8.326 1.00 86.50 671 HIS A N 1
ATOM 5213 C CA . HIS A 1 671 ? 34.179 8.154 8.097 1.00 86.50 671 HIS A CA 1
ATOM 5214 C C . HIS A 1 671 ? 34.400 7.818 6.615 1.00 86.50 671 HIS A C 1
ATOM 5216 O O . HIS A 1 671 ? 35.345 7.102 6.288 1.00 86.50 671 HIS A O 1
ATOM 5222 N N . VAL A 1 672 ? 33.573 8.338 5.700 1.00 85.50 672 VAL A N 1
ATOM 5223 C CA . VAL A 1 672 ? 33.704 8.065 4.260 1.00 85.50 672 VAL A CA 1
ATOM 5224 C C . VAL A 1 672 ? 34.795 8.952 3.657 1.00 85.50 672 VAL A C 1
ATOM 5226 O O . VAL A 1 672 ? 34.684 10.182 3.677 1.00 85.50 672 VAL A O 1
ATOM 5229 N N . SER A 1 673 ? 35.844 8.343 3.088 1.00 87.38 673 SER A N 1
ATOM 5230 C CA . SER A 1 673 ? 36.988 9.071 2.516 1.00 87.38 673 SER A CA 1
ATOM 5231 C C . SER A 1 673 ? 36.583 9.955 1.327 1.00 87.38 673 SER A C 1
ATOM 5233 O O . SER A 1 673 ? 35.634 9.661 0.601 1.00 87.38 673 SER A O 1
ATOM 5235 N N . LYS A 1 674 ? 37.338 11.034 1.074 1.00 87.25 674 LYS A N 1
ATOM 5236 C CA . LYS A 1 674 ? 37.088 11.941 -0.067 1.00 87.25 674 LYS A CA 1
ATOM 5237 C C . LYS A 1 674 ? 37.104 11.226 -1.421 1.00 87.25 674 LYS A C 1
ATOM 5239 O O . LYS A 1 674 ? 36.417 11.661 -2.340 1.00 87.25 674 LYS A O 1
ATOM 5244 N N . GLU A 1 675 ? 37.883 10.158 -1.533 1.00 83.94 675 GLU A N 1
ATOM 5245 C CA . GLU A 1 675 ? 38.008 9.366 -2.752 1.00 83.94 675 GLU A CA 1
ATOM 5246 C C . GLU A 1 675 ? 36.732 8.555 -3.022 1.00 83.94 675 GLU A C 1
ATOM 5248 O O . GLU A 1 675 ? 36.165 8.661 -4.111 1.00 83.94 675 GLU A O 1
ATOM 5253 N N . TYR A 1 676 ? 36.190 7.883 -1.995 1.00 85.00 676 TYR A N 1
ATOM 5254 C CA . TYR A 1 676 ? 34.897 7.188 -2.067 1.00 85.00 676 TYR A CA 1
ATOM 5255 C C . TYR A 1 676 ? 33.744 8.155 -2.364 1.00 85.00 676 TYR A C 1
ATOM 5257 O O . TYR A 1 676 ? 32.905 7.884 -3.223 1.00 85.00 676 TYR A O 1
ATOM 5265 N N . ARG A 1 677 ? 33.729 9.332 -1.722 1.00 91.25 677 ARG A N 1
ATOM 5266 C CA . ARG A 1 677 ? 32.716 10.366 -2.004 1.00 91.25 677 ARG A CA 1
ATOM 5267 C C . ARG A 1 677 ? 32.727 10.770 -3.480 1.00 91.25 677 ARG A C 1
ATOM 5269 O O . ARG A 1 677 ? 31.672 10.847 -4.102 1.00 91.25 677 ARG A O 1
ATOM 5276 N N . ASN A 1 678 ? 33.914 10.974 -4.057 1.00 89.19 678 ASN A N 1
ATOM 5277 C CA . ASN A 1 678 ? 34.045 11.435 -5.436 1.00 89.19 678 ASN A CA 1
ATOM 5278 C C . ASN A 1 678 ? 33.526 10.420 -6.461 1.00 89.19 678 ASN A C 1
ATOM 5280 O O . ASN A 1 678 ? 32.876 10.813 -7.433 1.00 89.19 678 ASN A O 1
ATOM 5284 N N . ILE A 1 679 ? 33.811 9.130 -6.268 1.00 88.56 679 ILE A N 1
ATOM 5285 C CA . ILE A 1 679 ? 33.344 8.102 -7.201 1.00 88.56 679 ILE A CA 1
ATOM 5286 C C . ILE A 1 679 ? 31.833 7.891 -7.089 1.00 88.56 679 ILE A C 1
ATOM 5288 O O . ILE A 1 679 ? 31.153 7.834 -8.113 1.00 88.56 679 ILE A O 1
ATOM 5292 N N . ILE A 1 680 ? 31.287 7.905 -5.868 1.00 91.50 680 ILE A N 1
ATOM 5293 C CA . ILE A 1 680 ? 29.844 7.796 -5.628 1.00 91.50 680 ILE A CA 1
ATOM 5294 C C . ILE A 1 680 ? 29.101 8.980 -6.266 1.00 91.50 680 ILE A C 1
ATOM 5296 O O . ILE A 1 680 ? 28.110 8.780 -6.966 1.00 91.50 680 ILE A O 1
ATOM 5300 N N . GLU A 1 681 ? 29.611 10.206 -6.119 1.00 91.81 681 GLU A N 1
ATOM 5301 C CA . GLU A 1 681 ? 29.050 11.401 -6.770 1.00 91.81 681 GLU A CA 1
ATOM 5302 C C . GLU A 1 681 ? 29.054 11.310 -8.303 1.00 91.81 681 GLU A C 1
ATOM 5304 O O . GLU A 1 681 ? 28.106 11.758 -8.954 1.00 91.81 681 GLU A O 1
ATOM 5309 N N . LYS A 1 682 ? 30.101 10.722 -8.896 1.00 90.75 682 LYS A N 1
ATOM 5310 C CA . LYS A 1 682 ? 30.190 10.497 -10.347 1.00 90.75 682 LYS A CA 1
ATOM 5311 C C . LYS A 1 682 ? 29.181 9.450 -10.820 1.00 90.75 682 LYS A C 1
ATOM 5313 O O . LYS A 1 682 ? 28.498 9.683 -11.819 1.00 90.75 682 LYS A O 1
ATOM 5318 N N . CYS A 1 683 ? 29.059 8.332 -10.105 1.00 90.81 683 CYS A N 1
ATOM 5319 C CA . CYS A 1 683 ? 28.084 7.283 -10.408 1.00 90.81 683 CYS A CA 1
ATOM 5320 C C . CYS A 1 683 ? 26.642 7.805 -10.298 1.00 90.81 683 CYS A C 1
ATOM 5322 O O . CYS A 1 683 ? 25.825 7.597 -11.195 1.00 90.81 683 CYS A O 1
ATOM 5324 N N . LEU A 1 684 ? 26.356 8.586 -9.253 1.00 92.81 684 LEU A N 1
ATOM 5325 C CA . LEU A 1 684 ? 25.053 9.204 -8.990 1.00 92.81 684 LEU A CA 1
ATOM 5326 C C . LEU A 1 684 ? 24.863 10.561 -9.684 1.00 92.81 684 LEU A C 1
ATOM 5328 O O . LEU A 1 684 ? 24.017 11.374 -9.291 1.00 92.81 684 LEU A O 1
ATOM 5332 N N . HIS A 1 685 ? 25.605 10.831 -10.763 1.00 92.06 685 HIS A N 1
ATOM 5333 C CA . HIS A 1 685 ? 25.391 12.053 -11.524 1.00 92.06 685 HIS A CA 1
ATOM 5334 C C . HIS A 1 685 ? 24.029 12.003 -12.234 1.00 92.06 685 HIS A C 1
ATOM 5336 O O . HIS A 1 685 ? 23.704 11.097 -13.002 1.00 92.06 685 HIS A O 1
ATOM 5342 N N . ARG A 1 686 ? 23.222 13.053 -12.055 1.00 88.94 686 ARG A N 1
ATOM 5343 C CA . ARG A 1 686 ? 21.842 13.144 -12.580 1.00 88.94 686 ARG A CA 1
ATOM 5344 C C . ARG A 1 686 ? 21.716 13.308 -14.098 1.00 88.94 686 ARG A C 1
ATOM 5346 O O . ARG A 1 686 ? 20.612 13.350 -14.629 1.00 88.94 686 ARG A O 1
ATOM 5353 N N . LYS A 1 687 ? 22.846 13.432 -14.796 1.00 87.31 687 LYS A N 1
ATOM 5354 C CA . LYS A 1 687 ? 22.924 13.534 -16.255 1.00 87.31 687 LYS A CA 1
ATOM 5355 C C . LYS A 1 687 ? 23.599 12.263 -16.722 1.00 87.31 687 LYS A C 1
ATOM 5357 O O . LYS A 1 687 ? 24.777 12.089 -16.428 1.00 87.31 687 LYS A O 1
ATOM 5362 N N . GLN A 1 688 ? 22.869 11.426 -17.454 1.00 86.50 688 GLN A N 1
ATOM 5363 C CA . GLN A 1 688 ? 23.352 10.111 -17.887 1.00 86.50 688 GLN A CA 1
ATOM 5364 C C . GLN A 1 688 ? 24.728 10.181 -18.571 1.00 86.50 688 GLN A C 1
ATOM 5366 O O . GLN A 1 688 ? 25.612 9.398 -18.261 1.00 86.50 688 GLN A O 1
ATOM 5371 N N . LEU A 1 689 ? 24.951 11.199 -19.413 1.00 84.69 689 LEU A N 1
ATOM 5372 C CA . LEU A 1 689 ? 26.190 11.386 -20.183 1.00 84.69 689 LEU A CA 1
ATOM 5373 C C . LEU A 1 689 ? 27.394 11.838 -19.343 1.00 84.69 689 LEU A C 1
ATOM 5375 O O . LEU A 1 689 ? 28.491 11.969 -19.873 1.00 84.69 689 LEU A O 1
ATOM 5379 N N . ARG A 1 690 ? 27.187 12.162 -18.064 1.00 87.12 690 ARG A N 1
ATOM 5380 C CA . ARG A 1 690 ? 28.254 12.559 -17.136 1.00 87.12 690 ARG A CA 1
ATOM 5381 C C . ARG A 1 690 ? 28.635 11.452 -16.162 1.00 87.12 690 ARG A C 1
ATOM 5383 O O . ARG A 1 690 ? 29.565 11.649 -15.384 1.00 87.12 690 ARG A O 1
ATOM 5390 N N . ARG A 1 691 ? 27.920 10.327 -16.189 1.00 91.75 691 ARG A N 1
ATOM 5391 C CA . ARG A 1 691 ? 28.320 9.138 -15.446 1.00 91.75 691 ARG A CA 1
ATOM 5392 C C . ARG A 1 691 ? 29.526 8.505 -16.149 1.00 91.75 691 ARG A C 1
ATOM 5394 O O . ARG A 1 691 ? 29.578 8.541 -17.380 1.00 91.75 691 ARG A O 1
ATOM 5401 N N . PRO A 1 692 ? 30.497 7.973 -15.395 1.00 87.25 692 PRO A N 1
ATOM 5402 C CA . PRO A 1 692 ? 31.628 7.260 -15.975 1.00 87.25 692 PRO A CA 1
ATOM 5403 C C . PRO A 1 692 ? 31.141 6.009 -16.708 1.00 87.25 692 PRO A C 1
ATOM 5405 O O . PRO A 1 692 ? 30.095 5.455 -16.366 1.00 87.25 692 PRO A O 1
ATOM 5408 N N . SER A 1 693 ? 31.891 5.551 -17.708 1.00 82.62 693 SER A N 1
ATOM 5409 C CA . SER A 1 693 ? 31.652 4.215 -18.252 1.00 82.62 693 SER A CA 1
ATOM 5410 C C . SER A 1 693 ? 32.102 3.152 -17.246 1.00 82.62 693 SER A C 1
ATOM 5412 O O . SER A 1 693 ? 32.943 3.414 -16.385 1.00 82.62 693 SER A O 1
ATOM 5414 N N . ILE A 1 694 ? 31.589 1.927 -17.379 1.00 75.50 694 ILE A N 1
ATOM 5415 C CA . ILE A 1 694 ? 32.049 0.791 -16.562 1.00 75.50 694 ILE A CA 1
ATOM 5416 C C . ILE A 1 694 ? 33.569 0.600 -16.710 1.00 75.50 694 ILE A C 1
ATOM 5418 O O . ILE A 1 694 ? 34.260 0.377 -15.724 1.00 75.50 694 ILE A O 1
ATOM 5422 N N . ARG A 1 695 ? 34.120 0.794 -17.917 1.00 75.44 695 ARG A N 1
ATOM 5423 C CA . ARG A 1 695 ? 35.570 0.720 -18.160 1.00 75.44 695 ARG A CA 1
ATOM 5424 C C . ARG A 1 695 ? 36.353 1.801 -17.404 1.00 75.44 695 ARG A C 1
ATOM 5426 O O . ARG A 1 695 ? 37.427 1.505 -16.895 1.00 75.44 695 ARG A O 1
ATOM 5433 N N . ASP A 1 696 ? 35.823 3.023 -17.314 1.00 79.69 696 ASP A N 1
ATOM 5434 C CA . ASP A 1 696 ? 36.465 4.099 -16.543 1.00 79.69 696 ASP A CA 1
ATOM 5435 C C . ASP A 1 696 ? 36.469 3.773 -15.044 1.00 79.69 696 ASP A C 1
ATOM 5437 O O . ASP A 1 696 ? 37.462 4.027 -14.363 1.00 79.69 696 ASP A O 1
ATOM 5441 N N . LEU A 1 697 ? 35.381 3.179 -14.538 1.00 80.81 697 LEU A N 1
ATOM 5442 C CA . LEU A 1 697 ? 35.284 2.734 -13.147 1.00 80.81 697 LEU A CA 1
ATOM 5443 C C . LEU A 1 697 ? 36.293 1.627 -12.838 1.00 80.81 697 LEU A C 1
ATOM 5445 O O . LEU A 1 697 ? 37.020 1.753 -11.862 1.00 80.81 697 LEU A O 1
ATOM 5449 N N . LEU A 1 698 ? 36.409 0.614 -13.699 1.00 72.00 698 LEU A N 1
ATOM 5450 C CA . LEU A 1 698 ? 37.375 -0.482 -13.536 1.00 72.00 698 LEU A CA 1
ATOM 5451 C C . LEU A 1 698 ? 38.840 -0.013 -13.556 1.00 72.00 698 LEU A C 1
ATOM 5453 O O . LEU A 1 698 ? 39.707 -0.689 -13.024 1.00 72.00 698 LEU A O 1
ATOM 5457 N N . SER A 1 699 ? 39.127 1.145 -14.157 1.00 72.50 699 SER A N 1
ATOM 5458 C CA . SER A 1 699 ? 40.467 1.753 -14.151 1.00 72.50 699 SER A CA 1
ATOM 5459 C C . SER A 1 699 ? 40.740 2.673 -12.953 1.00 72.50 699 SER A C 1
ATOM 5461 O O . SER A 1 699 ? 41.802 3.290 -12.876 1.00 72.50 699 SER A O 1
ATOM 5463 N N . HIS A 1 700 ? 39.772 2.836 -12.048 1.00 76.00 700 HIS A N 1
ATOM 5464 C CA . HIS A 1 700 ? 39.921 3.672 -10.864 1.00 76.00 700 HIS A CA 1
ATOM 5465 C C . HIS A 1 700 ? 40.631 2.902 -9.747 1.00 76.00 700 HIS A C 1
ATOM 5467 O O . HIS A 1 700 ? 40.282 1.760 -9.478 1.00 76.00 700 HIS A O 1
ATOM 5473 N N . GLN A 1 701 ? 41.501 3.584 -8.995 1.00 67.12 701 GLN A N 1
ATOM 5474 C CA . GLN A 1 701 ? 42.262 3.065 -7.840 1.00 67.12 701 GLN A CA 1
ATOM 5475 C C . GLN A 1 701 ? 41.430 2.398 -6.727 1.00 67.12 701 GLN A C 1
ATOM 5477 O O . GLN A 1 701 ? 41.979 1.839 -5.789 1.00 67.12 701 GLN A O 1
ATOM 5482 N N . LEU A 1 702 ? 40.102 2.498 -6.808 1.00 65.00 702 LEU A N 1
ATOM 5483 C CA . LEU A 1 702 ? 39.159 1.874 -5.883 1.00 65.00 702 LEU A CA 1
ATOM 5484 C C . LEU A 1 702 ? 38.955 0.383 -6.174 1.00 65.00 702 LEU A C 1
ATOM 5486 O O . LEU A 1 702 ? 38.496 -0.352 -5.306 1.00 65.00 702 LEU A O 1
ATOM 5490 N N . PHE A 1 703 ? 39.183 0.007 -7.433 1.00 63.53 703 PHE A N 1
ATOM 5491 C CA . PHE A 1 703 ? 38.931 -1.309 -8.008 1.00 63.53 703 PHE A CA 1
ATOM 5492 C C . PHE A 1 703 ? 40.238 -1.980 -8.481 1.00 63.53 703 PHE A C 1
ATOM 5494 O O . PHE A 1 703 ? 40.175 -3.043 -9.092 1.00 63.53 703 PHE A O 1
ATOM 5501 N N . GLU A 1 704 ? 41.394 -1.359 -8.197 1.00 53.28 704 GLU A N 1
ATOM 5502 C CA . GLU A 1 704 ? 42.718 -2.007 -8.148 1.00 53.28 704 GLU A CA 1
ATOM 5503 C C . GLU A 1 704 ? 42.920 -2.657 -6.774 1.00 53.28 704 GLU A C 1
ATOM 5505 O O . GLU A 1 704 ? 43.519 -3.757 -6.728 1.00 53.28 704 GLU A O 1
#

pLDDT: mean 72.3, std 16.8, range [23.72, 96.81]

Secondary structure (DSSP, 8-state):
------------S-HHHHHHHHHHHSTT--EEEE-S-THHHHHHHHH-TTHHHH-SEEEEE---SSS--SSBTTB-HHHHH-HHHHHHHHHHHTTTS-EEEE-HHHHHHS-EEHHHHHHHHHS-SHHHHHHHHHHHHHHHHHTTSTT--EE--HHHHHHHHHHTGGG-------EEEE--S-TTTTT-EEEETTSPPPP-PPPP---EEEEEE---HHHHHHHHHHHHHHHTTS-EEEEEEE-SSSS-HHHHHHHHHHHHHHHHHTTS----TTSHHHHTTT---S-GGGGSEEEE--SS-SSS------TT-TTSSTTGGGGSPP----EESS-HHHHHHHHHHHSTTTEEEEE-S-THHHHHHHHH-TTTGGG-SEEEEE---SSS--SSBTTB-HHHHHTHHHHHHHHHH--S-EEEE-SPPEEEEEEE---HHHHHHHHHHHHHHHTTSEEEEEEEE-SSSS-HHHHHHHHHHHGGGS---EEE--SS-SSS------BTBSSSSTTGGGGSPPP----BSS-HHHHHHHHHHHTTTTPEEEE-S-THHHHHHHHH-TTGGGG-SEEEE----SSS--SSSSS--HHHHH-HHHHHSS--TTS--------GGGS-HHHHHH----HHHHHHHHHHHHHHHHHHSS-S-SSHHHHH-TT-PPP--TTS-HHHHHHHHHHT-SSGGGSPPHHHHHTSTT--

Organism: NCBI:txid334625

Foldseek 3Di:
DDDDDDDDDDDPDDLLVVLLVCLVVQFLNDEAEAAAALVSVLSSCVVPVCSLLRYVAYQYEFADDPAQAPVGGFADHRLVVPVPSVQSCLVRNVVRHHYHYDYVVVQVVDFCFPVNLCVLCVPPDPNSVVVCVVCVVVCVVQVVDPPRGHHGDRSVVSVCCAAVQQPVPWDKDFDWHAACPDPRRHSHIDTPPVDIDDIDRDDDDAQAEEEEDQDAQVVLVVLLVVVVCCVVSNHPDQAYEHEHAQAFLVLSLQNSQVSLVVSVPPPDDDDDDPCCVPCVPPDPDDDCSVNHAYEGEYRAAPDDDFDHDQPRHHSNPVPCCVVDDDDDRPHDPDYLLVVLLVVLVVQFLRYEYEYEAALRSVLSNCVVPVCSLRSYVEYEYEEFDDPAQAPVGGGGDRRCVRHVVSVVSCVVRHPHYYHYDYDDAAEEEEEDQQAQVVLVVVLVVVVCCVVSNHPYQAYEFEHAQAFQVLSLQNNQVSCPPDDHAYAGEYRAAPDDDDDHDQLRHHSRPVPLVVVDDDDDRRYDPDHRLVVLLVVLVVQFLRYEYEYEAALRSVLVNCVVPVCSVNRYVYYHYPAFADPAQAPVGRGHDRNCVRYVVSVVSHDDPPDDDDDDDDDLLQFALCCVPPVDDDPQLSSLSNVLQVLQCVQAVDGQDSDNCCRNPQPRQGDGDPRQDPLSSVLSCLSSHNDSVSRDGPVVVCPDPVND

Sequence (704 aa):
ILISLYKFFIDIKHAVNALIRLSREHPKQITLFALGPLTNIALAYHLDNKLFDNLEQIVFMGGTLDFNGNMDPVKEFNIASDAEACHIVLSNAKDKCPFTAVPIECCESNLMTWDIYDKIVTLGTKKSTFAKQVLAMEYSRVHPQPGAKGMIMFDMLAIIALLYADYIESSTPYKTSIELNGTLTRGELVFDKRTPGPDVKPMDWTSLVIIDTDSGVDDALAIMLATYCHKQDFIDILAITCTHGNTGVDNVCTNVCYTLRACDLEDHGNTAVDNVCKNVCYTLRACDLEQIKVYRGSEGPIIGKYIYDDWDGKDGLGDSTKDMPPIVPHIESEHAANALVRLAREHPKQITVIALGPLSNIGTAYMLDNNFYDNLEQIVFMGGCVDYVGNVGPVQEFNIQRDAEACSIMLSNAKCPLISVPWECGQIIIDTDSGVDDALAIMLATYCHKQDFIDILAITCTHGNTAVDNVCKNVCYTLRACDLEVYRGCEGPIIGKYIPNDYHGEDGLGDSTKDMPPIVPHIESEHAVNALVRLSREYANQITIVTLGPLSNIGTAYLLDNNFYNNLKQIVFMGGCVDYVGNIGPVQEFNIQRDAEACTAGHPHENISAHFRGTTLYCPPEYIKYRLYYGQSQTVWSLGIFLYELFCGDIPFLTVNDILNESNALRFPDHVSKEYRNIIEKCLHRKQLRRPSIRDLLSHQLFE

Radius of gyration: 30.62 Å; chains: 1; bounding box: 82×79×71 Å

InterPro domains:
  IPR000719 Protein kinase domain [PF00069] (609-703)
  IPR000719 Protein kinase domain [PS50011] (348-703)
  IPR000719 Protein kinase domain [SM00220] (485-703)
  IPR001910 Inosine/uridine-preferring nucleoside hydrolase domain [PF01156] (13-196)
  IPR001910 Inosine/uridine-preferring nucleoside hydrolase domain [PF01156] (209-264)
  IPR001910 Inosine/uridine-preferring nucleoside hydrolase domain [PF01156] (268-425)
  IPR001910 Inosine/uridine-preferring nucleoside hydrolase domain [PF01156] (428-599)
  IPR011009 Protein kinase-like domain superfamily [SSF56112] (607-703)
  IPR036452 Ribonucleoside hydrolase-like [G3DSA:3.90.245.10] (9-207)
  IPR036452 Ribonucleoside hydrolase-like [G3DSA:3.90.245.10] (208-267)
  IPR036452 Ribonucleoside hydrolase-like [G3DSA:3.90.245.10] (268-426)
  IPR036452 Ribonucleoside hydrolase-like [G3DSA:3.90.245.10] (427-598)
  IPR036452 Ribonucleoside hydrolase-like [SSF53590] (9-199)
  IPR036452 Ribonucleoside hydrolase-like [SSF53590] (208-266)
  IPR036452 Ribonucleoside hydrolase-like [SSF53590] (268-425)
  IPR036452 Ribonucleoside hydrolase-like [SSF53590] (428-599)
  IPR052775 Inosine-uridine nucleoside hydrolase [PTHR46190] (428-599)